Protein AF-0000000070650205 (afdb_homodimer)

Radius of gyration: 25.69 Å; Cα contacts (8 Å, |Δi|>4): 1471; chains: 2; bounding box: 55×78×64 Å

Organism: Helianthus annuus (NCBI:txid4232)

Foldseek 3Di:
DVVQVVQVCVVVVDAQQQAQEEEEEEEPDADVVGPQVVVCVVRVYDPNHHYYYHYNWWQQVLLVRVVVQVVVCVVPDFGKYKYKYWYDCVVAQFDDDDPQQCVCVVFEFTDMHMDIDGPDPVCLVVDFKDWQDKFKFFPLVDPCLQLQWDWDADPVGTIGTGHDPCNLVSLVVQVVVRCVVVVVVFDDPVQVVVQVVQVVCCVVVDDPRDHDQGQCVRRAVAEQEQLQDPSNLVSCCVSNVHDCVRCQLSVQLCVPGGHRRNCSSVLSVLLCQAVQNAAAQGKYWYWYFTHSTMIMIIIIGTRGRHHHDPPRPCNVPSVVPDDPDDD/DVVQVVQVCVVVVDAQQQAQEEEEEEEPDADVVGPQVVVCVVRVYDPNHHYYYHYNWWQQVLLVRVVVQVVVCVVPDFGKYKYKYWYDCVVADFDDDDPQQCVCVVFEFTDMHMDIDGPDPVCLVVDFKDWQDKFKFFPLVDPCLQLQWDWDADPVGTIGTGHDPCNLVSLVVQVVVRCVVVVVVFDDPVQVVVQVVQVVCCVVVDDPRDHDQGQCVRRAVAEQEQLQDPSNLVSCCVSNVHDCVRCFLSVQLCVPGGHRRNCSSVLSVLLCQAVQNAAAQGKYWYWYFTRSTMIMIIIIGTNGRHHHDPPRPCNVPSVVPDDPDDD

Structure (mmCIF, N/CA/C/O backbone):
data_AF-0000000070650205-model_v1
#
loop_
_entity.id
_entity.type
_entity.pdbx_description
1 polymer 'very-long-chain 3-oxoacyl-CoA synthase'
#
loop_
_atom_site.group_PDB
_atom_site.id
_atom_site.type_symbol
_atom_site.label_atom_id
_atom_site.label_alt_id
_atom_site.label_comp_id
_atom_site.label_asym_id
_atom_site.label_entity_id
_atom_site.label_seq_id
_atom_site.pdbx_PDB_ins_code
_atom_site.Cartn_x
_atom_site.Cartn_y
_atom_site.Cartn_z
_atom_site.occupancy
_atom_site.B_iso_or_equiv
_atom_site.auth_seq_id
_atom_site.auth_comp_id
_atom_site.auth_asym_id
_atom_site.auth_atom_id
_atom_site.pdbx_PDB_model_num
ATOM 1 N N . MET A 1 1 ? -14.203 2.08 10.758 1 93.31 1 MET A N 1
ATOM 2 C CA . MET A 1 1 ? -14.031 1.938 9.312 1 93.31 1 MET A CA 1
ATOM 3 C C . MET A 1 1 ? -15.367 1.721 8.625 1 93.31 1 MET A C 1
ATOM 5 O O . MET A 1 1 ? -15.719 2.449 7.691 1 93.31 1 MET A O 1
ATOM 9 N N . PHE A 1 2 ? -16.172 0.813 9.141 1 96.5 2 PHE A N 1
ATOM 10 C CA . PHE A 1 2 ? -17.438 0.489 8.484 1 96.5 2 PHE A CA 1
ATOM 11 C C . PHE A 1 2 ? -18.453 1.616 8.664 1 96.5 2 PHE A C 1
ATOM 13 O O . PHE A 1 2 ? -19.188 1.952 7.73 1 96.5 2 PHE A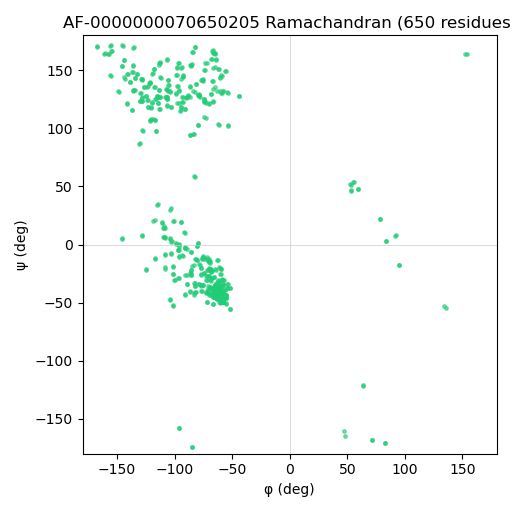 O 1
ATOM 20 N N . GLY A 1 3 ? -18.469 2.178 9.906 1 95 3 GLY A N 1
ATOM 21 C CA . GLY A 1 3 ? -19.344 3.328 10.102 1 95 3 GLY A CA 1
ATOM 22 C C . GLY A 1 3 ? -19.047 4.469 9.148 1 95 3 GLY A C 1
ATOM 23 O O . GLY A 1 3 ? -19.969 5.082 8.602 1 95 3 GLY A O 1
ATOM 24 N N . ALA A 1 4 ? -17.797 4.777 8.961 1 95.94 4 ALA A N 1
ATOM 25 C CA . ALA A 1 4 ? -17.406 5.84 8.047 1 95.94 4 ALA A CA 1
ATOM 26 C C . ALA A 1 4 ? -17.828 5.523 6.617 1 95.94 4 ALA A C 1
ATOM 28 O O . ALA A 1 4 ? -18.281 6.406 5.887 1 95.94 4 ALA A O 1
ATOM 29 N N . LEU A 1 5 ? -17.703 4.297 6.191 1 98.06 5 LEU A N 1
ATOM 30 C CA . LEU A 1 5 ? -18.094 3.879 4.852 1 98.06 5 LEU A CA 1
ATOM 31 C C . LEU A 1 5 ? -19.609 3.951 4.688 1 98.06 5 LEU A C 1
ATOM 33 O O . LEU A 1 5 ? -20.109 4.402 3.652 1 98.06 5 LEU A O 1
ATOM 37 N N . ASP A 1 6 ? -20.328 3.48 5.719 1 97.12 6 ASP A N 1
ATOM 38 C CA . ASP A 1 6 ? -21.781 3.588 5.68 1 97.12 6 ASP A CA 1
ATOM 39 C C . ASP A 1 6 ? -22.219 5.035 5.477 1 97.12 6 ASP A C 1
ATOM 41 O O . ASP A 1 6 ? -23.109 5.309 4.676 1 97.12 6 ASP A O 1
ATOM 45 N N . THR A 1 7 ? -21.578 5.898 6.199 1 95.25 7 THR A N 1
ATOM 46 C CA . THR A 1 7 ? -21.891 7.32 6.07 1 95.25 7 THR A CA 1
ATOM 47 C C . THR A 1 7 ? -21.562 7.812 4.66 1 95.25 7 THR A C 1
ATOM 49 O O . THR A 1 7 ? -22.344 8.57 4.074 1 95.25 7 THR A O 1
ATOM 52 N N . LEU A 1 8 ? -20.469 7.41 4.125 1 96.31 8 LEU A N 1
ATOM 53 C CA . LEU A 1 8 ? -20.078 7.797 2.773 1 96.31 8 LEU A CA 1
ATOM 54 C C . LEU A 1 8 ? -21.125 7.352 1.757 1 96.31 8 LEU A C 1
ATOM 56 O O . LEU A 1 8 ? -21.547 8.141 0.913 1 96.31 8 LEU A O 1
ATOM 60 N N . PHE A 1 9 ? -21.516 6.102 1.826 1 97.06 9 PHE A N 1
ATOM 61 C CA . PHE A 1 9 ? -22.484 5.562 0.876 1 97.06 9 PHE A CA 1
ATOM 62 C C . PHE A 1 9 ? -23.828 6.27 1.007 1 97.06 9 PHE A C 1
ATOM 64 O O . PHE A 1 9 ? -24.453 6.621 0.003 1 97.06 9 PHE A O 1
ATOM 71 N N . SER A 1 10 ? -24.203 6.52 2.221 1 94.75 10 SER A N 1
ATOM 72 C CA . SER A 1 10 ? -25.5 7.152 2.457 1 94.75 10 SER A CA 1
ATOM 73 C C . SER A 1 10 ? -25.5 8.602 1.983 1 94.75 10 SER A C 1
ATOM 75 O O . SER A 1 10 ? -26.5 9.086 1.457 1 94.75 10 SER A O 1
ATOM 77 N N . THR A 1 11 ? -24.422 9.281 2.135 1 92.44 11 THR A N 1
ATOM 78 C CA . THR A 1 11 ? -24.359 10.703 1.832 1 92.44 11 THR A CA 1
ATOM 79 C C . THR A 1 11 ? -24.141 10.93 0.339 1 92.44 11 THR A C 1
ATOM 81 O O . THR A 1 11 ? -24.609 11.922 -0.222 1 92.44 11 THR A O 1
ATOM 84 N N . THR A 1 12 ? -23.438 10.078 -0.325 1 93.75 12 THR A N 1
ATOM 85 C CA . THR A 1 12 ? -23.062 10.297 -1.721 1 93.75 12 THR A CA 1
ATOM 86 C C . THR A 1 12 ? -24.031 9.57 -2.652 1 93.75 12 THR A C 1
ATOM 88 O O . THR A 1 12 ? -24.141 9.922 -3.83 1 93.75 12 THR A O 1
ATOM 91 N N . GLY A 1 13 ? -24.609 8.461 -2.17 1 94.69 13 GLY A N 1
ATOM 92 C CA . GLY A 1 13 ? -25.516 7.668 -2.982 1 94.69 13 GLY A CA 1
ATOM 93 C C . GLY A 1 13 ? -24.797 6.691 -3.898 1 94.69 13 GLY A C 1
ATOM 94 O O . GLY A 1 13 ? -25.438 5.98 -4.676 1 94.69 13 GLY A O 1
ATOM 95 N N . ILE A 1 14 ? -23.531 6.633 -3.816 1 96.06 14 ILE A N 1
ATOM 96 C CA . ILE A 1 14 ? -22.828 5.676 -4.664 1 96.06 14 ILE A CA 1
ATOM 97 C C . ILE A 1 14 ? -23.031 4.262 -4.129 1 96.06 14 ILE A C 1
ATOM 99 O O . ILE A 1 14 ? -23.203 4.066 -2.924 1 96.06 14 ILE A O 1
ATOM 103 N N . LYS A 1 15 ? -23 3.307 -5.055 1 97.62 15 LYS A N 1
ATOM 104 C CA . LYS A 1 15 ? -23.094 1.901 -4.668 1 97.62 15 LYS A CA 1
ATOM 105 C C . LYS A 1 15 ? -21.703 1.294 -4.477 1 97.62 15 LYS A C 1
ATOM 107 O O . LYS A 1 15 ? -20.766 1.632 -5.203 1 97.62 15 LYS A O 1
ATOM 112 N N . PRO A 1 16 ? -21.625 0.398 -3.521 1 97.94 16 PRO A N 1
ATOM 113 C CA . PRO A 1 16 ? -20.328 -0.244 -3.295 1 97.94 16 PRO A CA 1
ATOM 114 C C . PRO A 1 16 ? -19.719 -0.834 -4.57 1 97.94 16 PRO A C 1
ATOM 116 O O . PRO A 1 16 ? -18.516 -0.743 -4.789 1 97.94 16 PRO A O 1
ATOM 119 N N . LYS A 1 17 ? -20.469 -1.382 -5.418 1 96.75 17 LYS A N 1
ATOM 120 C CA . LYS A 1 17 ? -19.984 -2.051 -6.625 1 96.75 17 LYS A CA 1
ATOM 121 C C . LYS A 1 17 ? -19.438 -1.046 -7.629 1 96.75 17 LYS A C 1
ATOM 123 O O . LYS A 1 17 ? -18.75 -1.426 -8.586 1 96.75 17 LYS A O 1
ATOM 128 N N . ASP A 1 18 ? -19.703 0.264 -7.406 1 96.75 18 ASP A N 1
ATOM 129 C CA . ASP A 1 18 ? -19.203 1.305 -8.305 1 96.75 18 ASP A CA 1
ATOM 130 C C . ASP A 1 18 ? -17.75 1.644 -8.016 1 96.75 18 ASP A C 1
ATOM 132 O O . ASP A 1 18 ? -17.078 2.295 -8.82 1 96.75 18 ASP A O 1
ATOM 136 N N . ILE A 1 19 ? -17.281 1.21 -6.934 1 98.31 19 ILE A N 1
ATOM 137 C CA . ILE A 1 19 ? -15.922 1.531 -6.531 1 98.31 19 ILE A CA 1
ATOM 138 C C . ILE A 1 19 ? -14.93 0.719 -7.363 1 98.31 19 ILE A C 1
ATOM 140 O O . ILE A 1 19 ? -15.008 -0.511 -7.406 1 98.31 19 ILE A O 1
ATOM 144 N N . GLY A 1 20 ? -14.023 1.435 -7.988 1 98.38 20 GLY A N 1
ATOM 145 C CA . GLY A 1 20 ? -13 0.766 -8.773 1 98.38 20 GLY A CA 1
ATOM 146 C C . GLY A 1 20 ? -11.672 0.652 -8.039 1 98.38 20 GLY A C 1
ATOM 147 O O . GLY A 1 20 ? -10.883 -0.25 -8.312 1 98.38 20 GLY A O 1
ATOM 148 N N . ILE A 1 21 ? -11.391 1.611 -7.176 1 98.75 21 ILE A N 1
ATOM 149 C CA . ILE A 1 21 ? -10.133 1.656 -6.438 1 98.75 21 ILE A CA 1
ATOM 150 C C . ILE A 1 21 ? -10.422 1.805 -4.945 1 98.75 21 ILE A C 1
ATOM 152 O O . ILE A 1 21 ? -11.211 2.662 -4.539 1 98.75 21 ILE A O 1
ATOM 156 N N . LEU A 1 22 ? -9.867 0.929 -4.141 1 98.88 22 LEU A N 1
ATOM 157 C CA . LEU A 1 22 ? -9.961 0.997 -2.686 1 98.88 22 LEU A CA 1
ATOM 158 C C . LEU A 1 22 ? -8.578 1.03 -2.049 1 98.88 22 LEU A C 1
ATOM 160 O O . LEU A 1 22 ? -7.777 0.11 -2.24 1 98.88 22 LEU A O 1
ATOM 164 N N . VAL A 1 23 ? -8.242 2.102 -1.333 1 98.88 23 VAL A N 1
ATOM 165 C CA . VAL A 1 23 ? -6.973 2.207 -0.618 1 98.88 23 VAL A CA 1
ATOM 166 C C . VAL A 1 23 ? -7.238 2.377 0.877 1 98.88 23 VAL A C 1
ATOM 168 O O . VAL A 1 23 ? -7.922 3.316 1.29 1 98.88 23 VAL A O 1
ATOM 171 N N . VAL A 1 24 ? -6.699 1.486 1.646 1 98.75 24 VAL A N 1
ATOM 172 C CA . VAL A 1 24 ? -6.859 1.529 3.096 1 98.75 24 VAL A CA 1
ATOM 173 C C . VAL A 1 24 ? -5.492 1.697 3.762 1 98.75 24 VAL A C 1
ATOM 175 O O . VAL A 1 24 ? -4.504 1.103 3.324 1 98.75 24 VAL A O 1
ATOM 178 N N . ASN A 1 25 ? -5.438 2.578 4.73 1 98.06 25 ASN A N 1
ATOM 179 C CA . ASN A 1 25 ? -4.199 2.691 5.496 1 98.06 25 ASN A CA 1
ATOM 180 C C . ASN A 1 25 ? -4.453 2.568 6.996 1 98.06 25 ASN A C 1
ATOM 182 O O . ASN A 1 25 ? -5.465 3.057 7.5 1 98.06 25 ASN A O 1
ATOM 186 N N . CYS A 1 26 ? -3.637 1.828 7.605 1 95.88 26 CYS A N 1
ATOM 187 C CA . CYS A 1 26 ? -3.562 1.637 9.047 1 95.88 26 CYS A CA 1
ATOM 188 C C . CYS A 1 26 ? -2.131 1.356 9.492 1 95.88 26 CYS A C 1
ATOM 190 O O . CYS A 1 26 ? -1.45 0.512 8.906 1 95.88 26 CYS A O 1
ATOM 192 N N . SER A 1 27 ? -1.691 2.016 10.477 1 91.88 27 SER A N 1
ATOM 193 C CA . SER A 1 27 ? -0.272 1.91 10.797 1 91.88 27 SER A CA 1
ATOM 194 C C . SER A 1 27 ? 0.002 0.716 11.703 1 91.88 27 SER A C 1
ATOM 196 O O . SER A 1 27 ? 0.964 -0.024 11.492 1 91.88 27 SER A O 1
ATOM 198 N N . LEU A 1 28 ? -0.809 0.463 12.656 1 87.81 28 LEU A N 1
ATOM 199 C CA . LEU A 1 28 ? -0.397 -0.422 13.742 1 87.81 28 LEU A CA 1
ATOM 200 C C . LEU A 1 28 ? -1.123 -1.761 13.656 1 87.81 28 LEU A C 1
ATOM 202 O O . LEU A 1 28 ? -0.69 -2.746 14.258 1 87.81 28 LEU A O 1
ATOM 206 N N . PHE A 1 29 ? -2.213 -1.817 13 1 88.44 29 PHE A N 1
ATOM 207 C CA . PHE A 1 29 ? -3.002 -3.039 12.891 1 88.44 29 PHE A CA 1
ATOM 208 C C . PHE A 1 29 ? -3.121 -3.482 11.438 1 88.44 29 PHE A C 1
ATOM 210 O O . PHE A 1 29 ? -3.885 -2.898 10.664 1 88.44 29 PHE A O 1
ATOM 217 N N . ASN A 1 30 ? -2.463 -4.512 11.07 1 90.62 30 ASN A N 1
ATOM 218 C CA . ASN A 1 30 ? -2.477 -5.051 9.719 1 90.62 30 ASN A CA 1
ATOM 219 C C . ASN A 1 30 ? -2.732 -6.555 9.711 1 90.62 30 ASN A C 1
ATOM 221 O O . ASN A 1 30 ? -1.799 -7.344 9.562 1 90.62 30 ASN A O 1
ATOM 225 N N . PRO A 1 31 ? -3.959 -6.941 9.711 1 92.44 31 PRO A N 1
ATOM 226 C CA . PRO A 1 31 ? -4.328 -8.359 9.805 1 92.44 31 PRO A CA 1
ATOM 227 C C . PRO A 1 31 ? -4.27 -9.07 8.453 1 92.44 31 PRO A C 1
ATOM 229 O O . PRO A 1 31 ? -4.086 -8.43 7.418 1 92.44 31 PRO A O 1
ATOM 232 N N . THR A 1 32 ? -4.395 -10.422 8.516 1 93.31 32 THR A N 1
ATOM 233 C CA . THR A 1 32 ? -4.566 -11.289 7.355 1 93.31 32 THR A CA 1
ATOM 234 C C . THR A 1 32 ? -5.879 -12.062 7.453 1 93.31 32 THR A C 1
ATOM 236 O O . THR A 1 32 ? -6.055 -12.883 8.359 1 93.31 32 THR A O 1
ATOM 239 N N . PRO A 1 33 ? -6.824 -11.906 6.535 1 96.44 33 PRO A N 1
ATOM 240 C CA . PRO A 1 33 ? -6.738 -10.992 5.395 1 96.44 33 PRO A CA 1
ATOM 241 C C . PRO A 1 33 ? -6.715 -9.523 5.82 1 96.44 33 PRO A C 1
ATOM 243 O O . PRO A 1 33 ? -7.086 -9.195 6.953 1 96.44 33 PRO A O 1
ATOM 246 N N . SER A 1 34 ? -6.328 -8.633 4.871 1 97.5 34 SER A N 1
ATOM 247 C CA . SER A 1 34 ? -6.129 -7.211 5.113 1 97.5 34 SER A CA 1
ATOM 248 C C . SER A 1 34 ? -7.445 -6.516 5.438 1 97.5 34 SER A C 1
ATOM 250 O O . SER A 1 34 ? -8.523 -7.082 5.223 1 97.5 34 SER A O 1
ATOM 252 N N . LEU A 1 35 ? -7.32 -5.23 5.957 1 97.81 35 LEU A N 1
ATOM 253 C CA . LEU A 1 35 ? -8.492 -4.391 6.184 1 97.81 35 LEU A CA 1
ATOM 254 C C . LEU A 1 35 ? -9.227 -4.113 4.871 1 97.81 35 LEU A C 1
ATOM 256 O O . LEU A 1 35 ? -10.453 -4.055 4.844 1 97.81 35 LEU A O 1
ATOM 260 N N . SER A 1 36 ? -8.5 -3.953 3.816 1 98.5 36 SER A N 1
ATOM 261 C CA . SER A 1 36 ? -9.148 -3.746 2.525 1 98.5 36 SER A CA 1
ATOM 262 C C . SER A 1 36 ? -9.992 -4.953 2.133 1 98.5 36 SER A C 1
ATOM 264 O O . SER A 1 36 ? -11.094 -4.801 1.596 1 98.5 36 SER A O 1
ATOM 266 N N . SER A 1 37 ? -9.492 -6.156 2.391 1 98.5 37 SER A N 1
ATOM 267 C CA . SER A 1 37 ? -10.273 -7.355 2.105 1 98.5 37 SER A CA 1
ATOM 268 C C . SER A 1 37 ? -11.523 -7.426 2.98 1 98.5 37 SER A C 1
ATOM 270 O O . SER A 1 37 ? -12.562 -7.922 2.545 1 98.5 37 SER A O 1
ATOM 272 N N . MET A 1 38 ? -11.414 -6.957 4.227 1 98.38 38 MET A N 1
ATOM 273 C CA . MET A 1 38 ? -12.578 -6.906 5.109 1 98.38 38 MET A CA 1
ATOM 274 C C . MET A 1 38 ? -13.664 -6.02 4.52 1 98.38 38 MET A C 1
ATOM 276 O O . MET A 1 38 ? -14.852 -6.371 4.566 1 98.38 38 MET A O 1
ATOM 280 N N . ILE A 1 39 ? -13.242 -4.922 4.016 1 98.75 39 ILE A N 1
ATOM 281 C CA . ILE A 1 39 ? -14.188 -3.992 3.404 1 98.75 39 ILE A CA 1
ATOM 282 C C . ILE A 1 39 ? -14.812 -4.633 2.168 1 98.75 39 ILE A C 1
ATOM 284 O O . ILE A 1 39 ? -16.031 -4.551 1.969 1 98.75 39 ILE A O 1
ATOM 288 N N . VAL A 1 40 ? -13.992 -5.273 1.313 1 98.75 40 VAL A N 1
ATOM 289 C CA . VAL A 1 40 ? -14.5 -5.969 0.136 1 98.75 40 VAL A CA 1
ATOM 290 C C . VAL A 1 40 ? -15.547 -6.996 0.555 1 98.75 40 VAL A C 1
ATOM 292 O O . VAL A 1 40 ? -16.594 -7.121 -0.083 1 98.75 40 VAL A O 1
ATOM 295 N N . ASN A 1 41 ? -15.25 -7.688 1.591 1 98.69 41 ASN A N 1
ATOM 296 C CA . ASN A 1 41 ? -16.172 -8.711 2.072 1 98.69 41 ASN A CA 1
ATOM 297 C C . ASN A 1 41 ? -17.469 -8.102 2.598 1 98.69 41 ASN A C 1
ATOM 299 O O . ASN A 1 41 ? -18.562 -8.523 2.207 1 98.69 41 ASN A O 1
ATOM 303 N N . LYS A 1 42 ? -17.344 -7.141 3.457 1 98.69 42 LYS A N 1
ATOM 304 C CA . LYS A 1 42 ? -18.5 -6.539 4.133 1 98.69 42 LYS A CA 1
ATOM 305 C C . LYS A 1 42 ? -19.469 -5.914 3.127 1 98.69 42 LYS A C 1
ATOM 307 O O . LYS A 1 42 ? -20.672 -6.07 3.248 1 98.69 42 LYS A O 1
ATOM 312 N N . TYR A 1 43 ? -18.938 -5.25 2.111 1 98.69 43 TYR A N 1
ATOM 313 C CA . TYR A 1 43 ? -19.797 -4.473 1.214 1 98.69 43 TYR A CA 1
ATOM 314 C C . TYR A 1 43 ? -19.906 -5.148 -0.146 1 98.69 43 TYR A C 1
ATOM 316 O O . TYR A 1 43 ? -20.5 -4.594 -1.075 1 98.69 43 TYR A O 1
ATOM 324 N N . LYS A 1 44 ? -19.344 -6.363 -0.265 1 98.44 44 LYS A N 1
ATOM 325 C CA . LYS A 1 44 ? -19.453 -7.188 -1.465 1 98.44 44 LYS A CA 1
ATOM 326 C C . LYS A 1 44 ? -19.016 -6.414 -2.703 1 98.44 44 LYS A C 1
ATOM 328 O O . LYS A 1 44 ? -19.734 -6.367 -3.703 1 98.44 44 LYS A O 1
ATOM 333 N N . LEU A 1 45 ? -17.844 -5.836 -2.576 1 98.44 45 LEU A N 1
ATOM 334 C CA . LEU A 1 45 ? -17.297 -5.078 -3.695 1 98.44 45 LEU A CA 1
ATOM 335 C C . LEU A 1 45 ? -17.016 -5.988 -4.887 1 98.44 45 LEU A C 1
ATOM 337 O O . LEU A 1 45 ? -17.031 -7.215 -4.75 1 98.44 45 LEU A O 1
ATOM 341 N N . ARG A 1 46 ? -16.828 -5.402 -6.035 1 96.81 46 ARG A N 1
ATOM 342 C CA . ARG A 1 46 ? -16.656 -6.137 -7.285 1 96.81 46 ARG A CA 1
ATOM 343 C C . ARG A 1 46 ? -15.336 -6.914 -7.285 1 96.81 46 ARG A C 1
ATOM 345 O O . ARG A 1 46 ? -14.375 -6.52 -6.617 1 96.81 46 ARG A O 1
ATOM 352 N N . GLY A 1 47 ? -15.266 -7.898 -8.133 1 96.56 47 GLY A N 1
ATOM 353 C CA . GLY A 1 47 ? -14.148 -8.828 -8.148 1 96.56 47 GLY A CA 1
ATOM 354 C C . GLY A 1 47 ? -12.906 -8.25 -8.805 1 96.56 47 GLY A C 1
ATOM 355 O O . GLY A 1 47 ? -11.797 -8.75 -8.586 1 96.56 47 GLY A O 1
ATOM 356 N N . ASN A 1 48 ? -13.062 -7.254 -9.594 1 95.94 48 ASN A N 1
ATOM 357 C CA . ASN A 1 48 ? -11.906 -6.66 -10.266 1 95.94 48 ASN A CA 1
ATOM 358 C C . ASN A 1 48 ? -11.469 -5.375 -9.578 1 95.94 48 ASN A C 1
ATOM 360 O O . ASN A 1 48 ? -10.812 -4.527 -10.195 1 95.94 48 ASN A O 1
ATOM 364 N N . ILE A 1 49 ? -11.859 -5.18 -8.297 1 97.44 49 ILE A N 1
ATOM 365 C CA . ILE A 1 49 ? -11.469 -4.023 -7.5 1 97.44 49 ILE A CA 1
ATOM 366 C C . ILE A 1 49 ? -9.945 -3.947 -7.41 1 97.44 49 ILE A C 1
ATOM 368 O O . ILE A 1 49 ? -9.273 -4.969 -7.254 1 97.44 49 ILE A O 1
ATOM 372 N N . LYS A 1 50 ? -9.383 -2.795 -7.648 1 98.12 50 LYS A N 1
ATOM 373 C CA . LYS A 1 50 ? -7.98 -2.547 -7.32 1 98.12 50 LYS A CA 1
ATOM 374 C C . LYS A 1 50 ? -7.828 -2.078 -5.875 1 98.12 50 LYS A C 1
ATOM 376 O O . LYS A 1 50 ? -7.898 -0.88 -5.594 1 98.12 50 LYS A O 1
ATOM 381 N N . SER A 1 51 ? -7.578 -3.008 -5.012 1 98.38 51 SER A N 1
ATOM 382 C CA . SER A 1 51 ? -7.492 -2.691 -3.59 1 98.38 51 SER A CA 1
ATOM 383 C C . SER A 1 51 ? -6.047 -2.709 -3.107 1 98.38 51 SER A C 1
ATOM 385 O O . SER A 1 51 ? -5.246 -3.535 -3.555 1 98.38 51 SER A O 1
ATOM 387 N N . PHE A 1 52 ? -5.668 -1.805 -2.232 1 98.75 52 PHE A N 1
ATOM 388 C CA . PHE A 1 52 ? -4.355 -1.681 -1.612 1 98.75 52 PHE A CA 1
ATOM 389 C C . PHE A 1 52 ? -4.484 -1.431 -0.114 1 98.75 52 PHE A C 1
ATOM 391 O O . PHE A 1 52 ? -5.32 -0.634 0.316 1 98.75 52 PHE A O 1
ATOM 398 N N . ASN A 1 53 ? -3.744 -2.145 0.645 1 98.62 53 ASN A N 1
ATOM 399 C CA . ASN A 1 53 ? -3.686 -1.98 2.094 1 98.62 53 ASN A CA 1
ATOM 400 C C . ASN A 1 53 ? -2.295 -1.552 2.555 1 98.62 53 ASN A C 1
ATOM 402 O O . ASN A 1 53 ? -1.373 -2.367 2.598 1 98.62 53 ASN A O 1
ATOM 406 N N . LEU A 1 54 ? -2.195 -0.277 2.947 1 98.31 54 LEU A N 1
ATOM 407 C CA . LEU A 1 54 ? -0.913 0.259 3.389 1 98.31 54 LEU A CA 1
ATOM 408 C C . LEU A 1 54 ? -0.728 0.059 4.891 1 98.31 54 LEU A C 1
ATOM 410 O O . LEU A 1 54 ? -1.574 0.476 5.684 1 98.31 54 LEU A O 1
ATOM 414 N N . GLY A 1 55 ? 0.416 -0.549 5.262 1 96.69 55 GLY A N 1
ATOM 415 C CA . GLY A 1 55 ? 0.718 -0.808 6.66 1 96.69 55 GLY A CA 1
ATOM 416 C C . GLY A 1 55 ? 2.021 -0.178 7.117 1 96.69 55 GLY A C 1
ATOM 417 O O . GLY A 1 55 ? 3 -0.157 6.367 1 96.69 55 GLY A O 1
ATOM 418 N N . GLY A 1 56 ? 2.01 0.386 8.336 1 95.31 56 GLY A N 1
ATOM 419 C CA . GLY A 1 56 ? 3.229 0.838 8.992 1 95.31 56 GLY A CA 1
ATOM 420 C C . GLY A 1 56 ? 3.727 2.172 8.469 1 95.31 56 GLY A C 1
ATOM 421 O O . GLY A 1 56 ? 4.898 2.516 8.641 1 95.31 56 GLY A O 1
ATOM 422 N N . MET A 1 57 ? 2.863 2.949 7.867 1 96.25 57 MET A N 1
ATOM 423 C CA . MET A 1 57 ? 3.369 4.129 7.168 1 96.25 57 MET A CA 1
ATOM 424 C C . MET A 1 57 ? 3.107 5.395 7.977 1 96.25 57 MET A C 1
ATOM 426 O O . MET A 1 57 ? 3.316 6.504 7.484 1 96.25 57 MET A O 1
ATOM 430 N N . GLY A 1 58 ? 2.588 5.258 9.18 1 94.38 58 GLY A N 1
ATOM 431 C CA . GLY A 1 58 ? 2.471 6.375 10.102 1 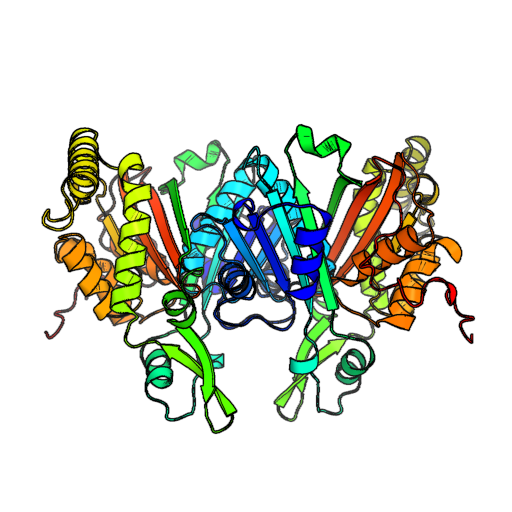94.38 58 GLY A CA 1
ATOM 432 C C . GLY A 1 58 ? 1.245 7.23 9.844 1 94.38 58 GLY A C 1
ATOM 433 O O . GLY A 1 58 ? 0.411 6.898 9 1 94.38 58 GLY A O 1
ATOM 434 N N . CYS A 1 59 ? 1.203 8.375 10.547 1 95.62 59 CYS A N 1
ATOM 435 C CA . CYS A 1 59 ? 0.01 9.211 10.555 1 95.62 59 CYS A CA 1
ATOM 436 C C . CYS A 1 59 ? -0.14 9.961 9.234 1 95.62 59 CYS A C 1
ATOM 438 O O . CYS A 1 59 ? -1.246 10.352 8.859 1 95.62 59 CYS A O 1
ATOM 440 N N . SER A 1 60 ? 0.912 10.164 8.57 1 97 60 SER A N 1
ATOM 441 C CA . SER A 1 60 ? 0.823 10.891 7.309 1 97 60 SER A CA 1
ATOM 442 C C . SER A 1 60 ? 0.341 9.984 6.184 1 97 60 SER A C 1
ATOM 444 O O . SER A 1 60 ? 0.238 10.414 5.031 1 97 60 SER A O 1
ATOM 446 N N . ALA A 1 61 ? 0.057 8.75 6.496 1 97.69 61 ALA A N 1
ATOM 447 C CA . ALA A 1 61 ? -0.425 7.789 5.508 1 97.69 61 ALA A CA 1
ATOM 448 C C . ALA A 1 61 ? -1.739 8.25 4.887 1 97.69 61 ALA A C 1
ATOM 450 O O . ALA A 1 61 ? -2.062 7.887 3.754 1 97.69 61 ALA A O 1
ATOM 451 N N . GLY A 1 62 ? -2.475 9.047 5.602 1 97.94 62 GLY A N 1
ATOM 452 C CA . GLY A 1 62 ? -3.688 9.609 5.031 1 97.94 62 GLY A CA 1
ATOM 453 C C . GLY A 1 62 ? -3.445 10.359 3.732 1 97.94 62 GLY A C 1
ATOM 454 O O . GLY A 1 62 ? -4.141 10.133 2.74 1 97.94 62 GLY A O 1
ATOM 455 N N . VAL A 1 63 ? -2.428 11.195 3.723 1 98.75 63 VAL A N 1
ATOM 456 C CA . VAL A 1 63 ? -2.094 11.977 2.535 1 98.75 63 VAL A CA 1
ATOM 457 C C . VAL A 1 63 ? -1.415 11.078 1.501 1 98.75 63 VAL A C 1
ATOM 459 O O . VAL A 1 63 ? -1.618 11.242 0.296 1 98.75 63 VAL A O 1
ATOM 462 N N . ILE A 1 64 ? -0.627 10.125 1.954 1 98.62 64 ILE A N 1
ATOM 463 C CA . ILE A 1 64 ? 0.042 9.188 1.055 1 98.62 64 ILE A CA 1
ATOM 464 C C . ILE A 1 64 ? -0.996 8.43 0.238 1 98.62 64 ILE A C 1
ATOM 466 O O . ILE A 1 64 ? -0.848 8.273 -0.976 1 98.62 64 ILE A O 1
ATOM 470 N N . THR A 1 65 ? -2.035 7.984 0.873 1 98.75 65 THR A N 1
ATOM 471 C CA . THR A 1 65 ? -3.059 7.195 0.196 1 98.75 65 THR A CA 1
ATOM 472 C C . THR A 1 65 ? -3.887 8.07 -0.74 1 98.75 65 THR A C 1
ATOM 474 O O . THR A 1 65 ? -4.34 7.613 -1.789 1 98.75 65 THR A O 1
ATOM 477 N N . ILE A 1 66 ? -4.043 9.328 -0.388 1 98.81 66 ILE A N 1
ATOM 478 C CA . ILE A 1 66 ? -4.691 10.273 -1.295 1 98.81 66 ILE A CA 1
ATOM 479 C C . ILE A 1 66 ? -3.852 10.43 -2.561 1 98.81 66 ILE A C 1
ATOM 481 O O . ILE A 1 66 ? -4.383 10.414 -3.672 1 98.81 66 ILE A O 1
ATOM 485 N N . ASP A 1 67 ? -2.582 10.594 -2.383 1 98.69 67 ASP A N 1
ATOM 486 C CA . ASP A 1 67 ? -1.673 10.711 -3.518 1 98.69 67 ASP A CA 1
ATOM 487 C C . ASP A 1 67 ? -1.747 9.477 -4.41 1 98.69 67 ASP A C 1
ATOM 489 O O . ASP A 1 67 ? -1.789 9.586 -5.637 1 98.69 67 ASP A O 1
ATOM 493 N N . LEU A 1 68 ? -1.744 8.32 -3.779 1 98.75 68 LEU A N 1
ATOM 494 C CA . LEU A 1 68 ? -1.833 7.066 -4.52 1 98.75 68 LEU A CA 1
ATOM 495 C C . LEU A 1 68 ? -3.137 6.992 -5.309 1 98.75 68 LEU A C 1
ATOM 497 O O . LEU A 1 68 ? -3.131 6.664 -6.496 1 98.75 68 LEU A O 1
ATOM 501 N N . ALA A 1 69 ? -4.223 7.254 -4.652 1 98.69 69 ALA A N 1
ATOM 502 C CA . ALA A 1 69 ? -5.523 7.23 -5.316 1 98.69 69 ALA A CA 1
ATOM 503 C C . ALA A 1 69 ? -5.555 8.203 -6.492 1 98.69 69 ALA A C 1
ATOM 505 O O . ALA A 1 69 ? -6.078 7.875 -7.562 1 98.69 69 ALA A O 1
ATOM 506 N N . LYS A 1 70 ? -5.012 9.375 -6.281 1 98.25 70 LYS A N 1
ATOM 507 C CA . LYS A 1 70 ? -4.914 10.367 -7.348 1 98.25 70 LYS A CA 1
ATOM 508 C C . LYS A 1 70 ? -4.188 9.805 -8.562 1 98.25 70 LYS A C 1
ATOM 510 O O . LYS A 1 70 ? -4.672 9.922 -9.688 1 98.25 70 LYS A O 1
ATOM 515 N N . ASP A 1 71 ? -3.031 9.219 -8.344 1 97.81 71 ASP A N 1
ATOM 516 C CA . ASP A 1 71 ? -2.242 8.664 -9.438 1 97.81 71 ASP A CA 1
ATOM 517 C C . ASP A 1 71 ? -2.994 7.527 -10.133 1 97.81 71 ASP A C 1
ATOM 519 O O . ASP A 1 71 ? -2.994 7.434 -11.359 1 97.81 71 ASP A O 1
ATOM 523 N N . MET A 1 72 ? -3.668 6.672 -9.375 1 98.12 72 MET A N 1
ATOM 524 C CA . MET A 1 72 ? -4.414 5.559 -9.953 1 98.12 72 MET A CA 1
ATOM 525 C C . MET A 1 72 ? -5.566 6.062 -10.82 1 98.12 72 MET A C 1
ATOM 527 O O . MET A 1 72 ? -5.867 5.484 -11.859 1 98.12 72 MET A O 1
ATOM 531 N N . LEU A 1 73 ? -6.164 7.09 -10.367 1 98.06 73 LEU A N 1
ATOM 532 C CA . LEU A 1 73 ? -7.289 7.652 -11.102 1 98.06 73 LEU A CA 1
ATOM 533 C C . LEU A 1 73 ? -6.824 8.266 -12.422 1 98.06 73 LEU A C 1
ATOM 535 O O . LEU A 1 73 ? -7.625 8.445 -13.336 1 98.06 73 LEU A O 1
ATOM 539 N N . GLN A 1 74 ? -5.551 8.641 -12.516 1 97.12 74 GLN A N 1
ATOM 540 C CA . GLN A 1 74 ? -5.02 9.141 -13.781 1 97.12 74 GLN A CA 1
ATOM 541 C C . GLN A 1 74 ? -4.867 8.016 -14.805 1 97.12 74 GLN A C 1
ATOM 543 O O . GLN A 1 74 ? -4.879 8.266 -16.016 1 97.12 74 GLN A O 1
ATOM 548 N N . VAL A 1 75 ? -4.684 6.805 -14.312 1 96.75 75 VAL A N 1
ATOM 549 C CA . VAL A 1 75 ? -4.496 5.641 -15.172 1 96.75 75 VAL A CA 1
ATOM 550 C C . VAL A 1 75 ? -5.848 4.996 -15.477 1 96.75 75 VAL A C 1
ATOM 552 O O . VAL A 1 75 ? -6.129 4.633 -16.609 1 96.75 75 VAL A O 1
ATOM 555 N N . GLN A 1 76 ? -6.629 4.895 -14.453 1 95.12 76 GLN A N 1
ATOM 556 C CA . GLN A 1 76 ? -7.973 4.336 -14.586 1 95.12 76 GLN A CA 1
ATOM 557 C C . GLN A 1 76 ? -9.008 5.438 -14.789 1 95.12 76 GLN A C 1
ATOM 559 O O . GLN A 1 76 ? -9.32 6.184 -13.859 1 95.12 76 GLN A O 1
ATOM 564 N N . ARG A 1 77 ? -9.641 5.41 -15.859 1 92.12 77 ARG A N 1
ATOM 565 C CA . ARG A 1 77 ? -10.547 6.496 -16.188 1 92.12 77 ARG A CA 1
ATOM 566 C C . ARG A 1 77 ? -11.977 6.168 -15.75 1 92.12 77 ARG A C 1
ATOM 568 O O . ARG A 1 77 ? -12.336 4.996 -15.625 1 92.12 77 ARG A O 1
ATOM 575 N N . ASN A 1 78 ? -12.734 7.176 -15.469 1 95.44 78 ASN A N 1
ATOM 576 C CA . ASN A 1 78 ? -14.172 7.117 -15.234 1 95.44 78 ASN A CA 1
ATOM 577 C C . ASN A 1 78 ? -14.516 6.117 -14.133 1 95.44 78 ASN A C 1
ATOM 579 O O . ASN A 1 78 ? -15.336 5.223 -14.344 1 95.44 78 ASN A O 1
ATOM 583 N N . THR A 1 79 ? -13.875 6.312 -12.992 1 97.12 79 THR A N 1
ATOM 584 C CA . THR A 1 79 ? -14.117 5.41 -11.875 1 97.12 79 THR A CA 1
ATOM 585 C C . THR A 1 79 ? -14.047 6.16 -10.547 1 97.12 79 THR A C 1
ATOM 587 O O . THR A 1 79 ? -13.836 7.375 -10.531 1 97.12 79 THR A O 1
ATOM 590 N N . TYR A 1 80 ? -14.43 5.484 -9.445 1 98.62 80 TYR A N 1
ATOM 591 C CA . TYR A 1 80 ? -14.367 6.02 -8.094 1 98.62 80 TYR A CA 1
ATOM 592 C C . TYR A 1 80 ? -13.219 5.387 -7.312 1 98.62 80 TYR A C 1
ATOM 594 O O . TYR A 1 80 ? -12.961 4.188 -7.438 1 98.62 80 TYR A O 1
ATOM 602 N N . ALA A 1 81 ? -12.539 6.211 -6.602 1 98.81 81 ALA A N 1
ATOM 603 C CA . ALA A 1 81 ? -11.578 5.742 -5.605 1 98.81 81 ALA A CA 1
ATOM 604 C C . ALA A 1 81 ? -12.039 6.098 -4.191 1 98.81 81 ALA A C 1
ATOM 606 O O . ALA A 1 81 ? -12.484 7.223 -3.941 1 98.81 81 ALA A O 1
ATOM 607 N N . VAL A 1 82 ? -11.984 5.16 -3.312 1 98.88 82 VAL A N 1
ATOM 608 C CA . VAL A 1 82 ? -12.281 5.395 -1.903 1 98.88 82 VAL A CA 1
ATOM 609 C C . VAL A 1 82 ? -11.023 5.184 -1.066 1 98.88 82 VAL A C 1
ATOM 611 O O . VAL A 1 82 ? -10.367 4.145 -1.175 1 98.88 82 VAL A O 1
ATOM 614 N N . VAL A 1 83 ? -10.711 6.172 -0.278 1 98.88 83 VAL A N 1
ATOM 615 C CA . VAL A 1 83 ? -9.609 6.094 0.673 1 98.88 83 VAL A CA 1
ATOM 616 C C . VAL A 1 83 ? -10.156 5.961 2.092 1 98.88 83 VAL A C 1
ATOM 618 O O . VAL A 1 83 ? -11.008 6.75 2.512 1 98.88 83 VAL A O 1
ATOM 621 N N . VAL A 1 84 ? -9.719 4.934 2.773 1 98.75 84 VAL A N 1
ATOM 622 C CA . VAL A 1 84 ? -10.078 4.742 4.176 1 98.75 84 VAL A CA 1
ATOM 623 C C . VAL A 1 84 ? -8.836 4.895 5.047 1 98.75 84 VAL A C 1
ATOM 625 O O . VAL A 1 84 ? -7.855 4.16 4.883 1 98.75 84 VAL A O 1
ATOM 628 N N . SER A 1 85 ? -8.844 5.895 5.91 1 98.19 85 SER A N 1
ATOM 629 C CA . SER A 1 85 ? -7.789 6.105 6.895 1 98.19 85 SER A CA 1
ATOM 630 C C . SER A 1 85 ? -8.258 5.734 8.297 1 98.19 85 SER A C 1
ATOM 632 O O . SER A 1 85 ? -9.227 6.305 8.805 1 98.19 85 SER A O 1
ATOM 634 N N . THR A 1 86 ? -7.562 4.758 8.891 1 96.44 86 THR A N 1
ATOM 635 C CA . THR A 1 86 ? -7.988 4.312 10.211 1 96.44 86 THR A CA 1
ATOM 636 C C . THR A 1 86 ? -6.785 3.947 11.07 1 96.44 86 THR A C 1
ATOM 638 O O . THR A 1 86 ? -5.66 3.863 10.57 1 96.44 86 THR A O 1
ATOM 641 N N . GLU A 1 87 ? -7.023 3.955 12.375 1 91.62 87 GLU A N 1
ATOM 642 C CA . GLU A 1 87 ? -6.043 3.49 13.352 1 91.62 87 GLU A CA 1
ATOM 643 C C . GLU A 1 87 ? -6.719 2.775 14.516 1 91.62 87 GLU A C 1
ATOM 645 O O . GLU A 1 87 ? -7.855 3.092 14.875 1 91.62 87 GLU A O 1
ATOM 650 N N . ASN A 1 88 ? -5.992 1.726 14.984 1 83.94 88 ASN A N 1
ATOM 651 C CA . ASN A 1 88 ? -6.461 0.973 16.141 1 83.94 88 ASN A CA 1
ATOM 652 C C . ASN A 1 88 ? -5.375 0.85 17.203 1 83.94 88 ASN A C 1
ATOM 654 O O . ASN A 1 88 ? -4.637 -0.138 17.234 1 83.94 88 ASN A O 1
ATOM 658 N N . ILE A 1 89 ? -5.418 1.669 18.203 1 76.25 89 ILE A N 1
ATOM 659 C CA . ILE A 1 89 ? -4.387 1.699 19.219 1 76.25 89 ILE A CA 1
ATOM 660 C C . ILE A 1 89 ? -4.691 0.653 20.297 1 76.25 89 ILE A C 1
ATOM 662 O O . ILE A 1 89 ? -3.785 0.174 20.984 1 76.25 89 ILE A O 1
ATOM 666 N N . THR A 1 90 ? -5.875 0.33 20.453 1 73.38 90 THR A N 1
ATOM 667 C CA . THR A 1 90 ? -6.246 -0.599 21.516 1 73.38 90 THR A CA 1
ATOM 668 C C . THR A 1 90 ? -5.434 -1.889 21.406 1 73.38 90 THR A C 1
ATOM 670 O O . THR A 1 90 ? -4.949 -2.406 22.406 1 73.38 90 THR A O 1
ATOM 673 N N . GLN A 1 91 ? -5.133 -2.281 20.266 1 73.75 91 GLN A N 1
ATOM 674 C CA . GLN A 1 91 ? -4.414 -3.533 20.047 1 73.75 91 GLN A CA 1
ATOM 675 C C . GLN A 1 91 ? -2.916 -3.35 20.266 1 73.75 91 GLN A C 1
ATOM 677 O O . GLN A 1 91 ? -2.18 -4.328 20.406 1 73.75 91 GLN A O 1
ATOM 682 N N . ASN A 1 92 ? -2.553 -2.07 20.344 1 78.5 92 ASN A N 1
ATOM 683 C CA . ASN A 1 92 ? -1.126 -1.792 20.453 1 78.5 92 ASN A CA 1
ATOM 684 C C . ASN A 1 92 ? -0.797 -1.072 21.766 1 78.5 92 ASN A C 1
ATOM 686 O O . ASN A 1 92 ? 0.242 -0.419 21.875 1 78.5 92 ASN A O 1
ATOM 690 N N . TRP A 1 93 ? -1.648 -1.175 22.688 1 87.31 93 TRP A N 1
ATOM 691 C CA . TRP A 1 93 ? -1.438 -0.557 23.984 1 87.31 93 TRP A CA 1
ATOM 692 C C . TRP A 1 93 ? -0.163 -1.081 24.641 1 87.31 93 TRP A C 1
ATOM 694 O O . TRP A 1 93 ? 0.076 -2.291 24.672 1 87.31 93 TRP A O 1
ATOM 704 N N . TYR A 1 94 ? 0.601 -0.158 25.078 1 91.94 94 TYR A N 1
ATOM 705 C CA . TYR A 1 94 ? 1.844 -0.526 25.75 1 91.94 94 TYR A CA 1
ATOM 706 C C . TYR A 1 94 ? 1.62 -0.726 27.234 1 91.94 94 TYR A C 1
ATOM 708 O O . TYR A 1 94 ? 1.166 0.187 27.938 1 91.94 94 TYR A O 1
ATOM 716 N N . PHE A 1 95 ? 2.072 -1.854 27.734 1 92.56 95 PHE A N 1
ATOM 717 C CA . PHE A 1 95 ? 1.782 -2.209 29.109 1 92.56 95 PHE A CA 1
ATOM 718 C C . PHE A 1 95 ? 3.043 -2.141 29.969 1 92.56 95 PHE A C 1
ATOM 720 O O . PHE A 1 95 ? 3.076 -2.672 31.078 1 92.56 95 PHE A O 1
ATOM 727 N N . GLY A 1 96 ? 4.039 -1.532 29.453 1 94.12 96 GLY A N 1
ATOM 728 C CA . GLY A 1 96 ? 5.277 -1.41 30.203 1 94.12 96 GLY A CA 1
ATOM 729 C C . GLY A 1 96 ? 5.398 -0.091 30.953 1 94.12 96 GLY A C 1
ATOM 730 O O . GLY A 1 96 ? 4.395 0.487 31.359 1 94.12 96 GLY A O 1
ATOM 731 N N . ASN A 1 97 ? 6.688 0.241 31.25 1 94 97 ASN A N 1
ATOM 732 C CA . ASN A 1 97 ? 6.902 1.416 32.094 1 94 97 ASN A CA 1
ATOM 733 C C . ASN A 1 97 ? 7.902 2.381 31.453 1 94 97 ASN A C 1
ATOM 735 O O . ASN A 1 97 ? 8.328 3.348 32.094 1 94 97 ASN A O 1
ATOM 739 N N . LYS A 1 98 ? 8.227 2.064 30.281 1 93.62 98 LYS A N 1
ATOM 740 C CA . LYS A 1 98 ? 9.125 2.992 29.609 1 93.62 98 LYS A CA 1
ATOM 741 C C . LYS A 1 98 ? 8.398 4.266 29.203 1 93.62 98 LYS A C 1
ATOM 743 O O . LYS A 1 98 ? 7.445 4.215 28.422 1 93.62 98 LYS A O 1
ATOM 748 N N . LYS A 1 99 ? 8.891 5.379 29.656 1 92.56 99 LYS A N 1
ATOM 749 C CA . LYS A 1 99 ? 8.203 6.656 29.5 1 92.56 99 LYS A CA 1
ATOM 750 C C . LYS A 1 99 ? 7.957 6.969 28.031 1 92.56 99 LYS A C 1
ATOM 752 O O . LYS A 1 99 ? 6.855 7.371 27.641 1 92.56 99 LYS A O 1
ATOM 757 N N . SER A 1 100 ? 8.938 6.848 27.188 1 92.5 100 SER A N 1
ATOM 758 C CA . SER A 1 100 ? 8.828 7.176 25.781 1 92.5 100 SER A CA 1
ATOM 759 C C . SER A 1 100 ? 7.75 6.344 25.094 1 92.5 100 SER A C 1
ATOM 761 O O . SER A 1 100 ? 7.199 6.75 24.078 1 92.5 100 SER A O 1
ATOM 763 N N . MET A 1 101 ? 7.375 5.199 25.656 1 94.25 101 MET A N 1
ATOM 764 C CA . MET A 1 101 ? 6.387 4.305 25.062 1 94.25 101 MET A CA 1
ATOM 765 C C . MET A 1 101 ? 5.039 4.438 25.766 1 94.25 101 MET A C 1
ATOM 767 O O . MET A 1 101 ? 4.039 3.883 25.312 1 94.25 101 MET A O 1
ATOM 771 N N . LEU A 1 102 ? 5.012 5.176 26.859 1 93.62 102 LEU A N 1
ATOM 772 C CA . LEU A 1 102 ? 3.762 5.449 27.562 1 93.62 102 LEU A CA 1
ATOM 773 C C . LEU A 1 102 ? 3.051 6.656 26.969 1 93.62 102 LEU A C 1
ATOM 775 O O . LEU A 1 102 ? 1.825 6.77 27.047 1 93.62 102 LEU A O 1
ATOM 779 N N . ILE A 1 103 ? 3.766 7.48 26.312 1 90.81 103 ILE A N 1
ATOM 780 C CA . ILE A 1 103 ? 3.223 8.711 25.75 1 90.81 103 ILE A CA 1
ATOM 781 C C . ILE A 1 103 ? 2.156 8.375 24.703 1 90.81 103 ILE A C 1
ATOM 783 O O . ILE A 1 103 ? 1.052 8.922 24.734 1 90.81 103 ILE A O 1
ATOM 787 N N . PRO A 1 104 ? 2.43 7.422 23.766 1 90.19 104 PRO A N 1
ATOM 788 C CA . PRO A 1 104 ? 1.388 7.055 22.797 1 90.19 104 PRO A CA 1
ATOM 789 C C . PRO A 1 104 ? 0.11 6.562 23.484 1 90.19 104 PRO A C 1
ATOM 791 O O . PRO A 1 104 ? -0.992 6.812 22.984 1 90.19 104 PRO A O 1
ATOM 794 N N . ASN A 1 105 ? 0.216 5.891 24.609 1 91.31 105 ASN A N 1
ATOM 795 C CA . ASN A 1 105 ? -0.961 5.438 25.328 1 91.31 105 ASN A CA 1
ATOM 796 C C . ASN A 1 105 ? -1.861 6.602 25.734 1 91.31 105 ASN A C 1
ATOM 798 O O . ASN A 1 105 ? -3.084 6.457 25.781 1 91.31 105 ASN A O 1
ATOM 802 N N . CYS A 1 106 ? -1.27 7.684 25.953 1 89.75 106 CYS A N 1
ATOM 803 C CA . CYS A 1 106 ? -2.004 8.852 26.422 1 89.75 106 CYS A CA 1
ATOM 804 C C . CYS A 1 106 ? -2.525 9.68 25.266 1 89.75 106 CYS A C 1
ATOM 806 O O . CYS A 1 106 ? -3.547 10.359 25.391 1 89.75 106 CYS A O 1
ATOM 808 N N . LEU A 1 107 ? -1.882 9.594 24.203 1 91.81 107 LEU A N 1
ATOM 809 C CA . LEU A 1 107 ? -2.102 10.531 23.109 1 91.81 107 LEU A CA 1
ATOM 810 C C . LEU A 1 107 ? -2.916 9.883 22 1 91.81 107 LEU A C 1
ATOM 812 O O . LEU A 1 107 ? -3.861 10.492 21.484 1 91.81 107 LEU A O 1
ATOM 816 N N . PHE A 1 108 ? -2.578 8.688 21.562 1 92.38 108 PHE A N 1
ATOM 817 C CA . PHE A 1 108 ? -3.166 8.039 20.406 1 92.38 108 PHE A CA 1
ATOM 818 C C . PHE A 1 108 ? -4.559 7.512 20.734 1 92.38 108 PHE A C 1
ATOM 820 O O . PHE A 1 108 ? -4.812 7.047 21.844 1 92.38 108 PHE A O 1
ATOM 827 N N . ARG A 1 109 ? -5.414 7.633 19.781 1 93.56 109 ARG A N 1
ATOM 828 C CA . ARG A 1 109 ? -6.789 7.156 19.891 1 93.56 109 ARG A CA 1
ATOM 829 C C . ARG A 1 109 ? -7.223 6.418 18.641 1 93.56 109 ARG A C 1
ATOM 831 O O . ARG A 1 109 ? -6.5 6.41 17.641 1 93.56 109 ARG A O 1
ATOM 838 N N . VAL A 1 110 ? -8.375 5.77 18.719 1 92.62 110 VAL A N 1
ATOM 839 C CA . VAL A 1 110 ? -8.977 5.094 17.578 1 92.62 110 VAL A CA 1
ATOM 840 C C . VAL A 1 110 ? -9.719 6.105 16.719 1 92.62 110 VAL A C 1
ATOM 842 O O . VAL A 1 110 ? -10.367 7.02 17.234 1 92.62 110 VAL A O 1
ATOM 845 N N . GLY A 1 111 ? -9.578 5.961 15.453 1 93 111 GLY A N 1
ATOM 846 C CA . GLY A 1 111 ? -10.289 6.84 14.539 1 93 111 GLY A CA 1
ATOM 847 C C . GLY A 1 111 ? -10.398 6.281 13.141 1 93 111 GLY A C 1
ATOM 848 O O . GLY A 1 111 ? -9.758 5.277 12.812 1 93 111 GLY A O 1
ATOM 849 N N . GLY A 1 112 ? -11.312 6.891 12.367 1 95.62 112 GLY A N 1
ATOM 850 C CA . GLY A 1 112 ? -11.531 6.488 10.984 1 95.62 112 GLY A CA 1
ATOM 851 C C . GLY A 1 112 ? -12.125 7.59 10.133 1 95.62 112 GLY A C 1
ATOM 852 O O . GLY A 1 112 ? -12.891 8.422 10.625 1 95.62 112 GLY A O 1
ATOM 853 N N . SER A 1 113 ? -11.75 7.625 8.922 1 96.94 113 SER A N 1
ATOM 854 C CA . SER A 1 113 ? -12.305 8.539 7.934 1 96.94 113 SER A CA 1
ATOM 855 C C . SER A 1 113 ? -12.352 7.898 6.551 1 96.94 113 SER A C 1
ATOM 857 O O . SER A 1 113 ? -11.617 6.945 6.277 1 96.94 113 SER A O 1
ATOM 859 N N . THR A 1 114 ? -13.25 8.336 5.734 1 97.81 114 THR A N 1
ATOM 860 C CA . THR A 1 114 ? -13.328 7.926 4.336 1 97.81 114 THR A CA 1
ATOM 861 C C . THR A 1 114 ? -13.391 9.141 3.416 1 97.81 114 THR A C 1
ATOM 863 O O . THR A 1 114 ? -14.039 10.141 3.738 1 97.81 114 THR A O 1
ATOM 866 N N . VAL A 1 115 ? -12.75 9.07 2.307 1 98.31 115 VAL A N 1
ATOM 867 C CA . VAL A 1 115 ? -12.758 10.094 1.267 1 98.31 115 VAL A CA 1
ATOM 868 C C . VAL A 1 115 ? -13.102 9.461 -0.079 1 98.31 115 VAL A C 1
ATOM 870 O O . VAL A 1 115 ? -12.5 8.461 -0.474 1 98.31 115 VAL A O 1
ATOM 873 N N . LEU A 1 116 ? -14.109 9.945 -0.703 1 98.5 116 LEU A N 1
ATOM 874 C CA . LEU A 1 116 ? -14.461 9.547 -2.061 1 98.5 116 LEU A CA 1
ATOM 875 C C . LEU A 1 116 ? -13.828 10.484 -3.084 1 98.5 116 LEU A C 1
ATOM 877 O O . LEU A 1 116 ? -14.016 11.703 -3.014 1 98.5 116 LEU A O 1
ATOM 881 N N . LEU A 1 117 ? -13.047 9.93 -3.975 1 98.69 117 LEU A N 1
ATOM 882 C CA . LEU A 1 117 ? -12.461 10.656 -5.098 1 98.69 117 LEU A CA 1
ATOM 883 C C . LEU A 1 117 ? -13.055 10.188 -6.418 1 98.69 117 LEU A C 1
ATOM 885 O O . LEU A 1 117 ? -13.328 8.992 -6.594 1 98.69 117 LEU A O 1
ATOM 889 N N . SER A 1 118 ? -13.219 11.125 -7.312 1 98.31 118 SER A N 1
ATOM 890 C CA . SER A 1 118 ? -13.789 10.82 -8.625 1 98.31 118 SER A CA 1
ATOM 891 C C . SER A 1 118 ? -13.047 11.562 -9.727 1 98.31 118 SER A C 1
ATOM 893 O O . SER A 1 118 ? -12.57 12.688 -9.523 1 98.31 118 SER A O 1
ATOM 895 N N . ASN A 1 119 ? -12.82 10.914 -10.812 1 97.06 119 ASN A N 1
ATOM 896 C CA . ASN A 1 119 ? -12.336 11.609 -12 1 97.06 119 ASN A CA 1
ATOM 897 C C . ASN A 1 119 ? -13.414 11.688 -13.078 1 97.06 119 ASN A C 1
ATOM 899 O O . ASN A 1 119 ? -13.102 11.859 -14.258 1 97.06 119 ASN A O 1
ATOM 903 N N . LYS A 1 120 ? -14.625 11.438 -12.688 1 96.56 120 LYS A N 1
ATOM 904 C CA . LYS A 1 120 ? -15.766 11.633 -13.578 1 96.56 120 LYS A CA 1
ATOM 905 C C . LYS A 1 120 ? -16.141 13.102 -13.664 1 96.56 120 LYS A C 1
ATOM 907 O O . LYS A 1 120 ? -16.453 13.734 -12.656 1 96.56 120 LYS A O 1
ATOM 912 N N . SER A 1 121 ? -16.234 13.594 -14.875 1 95.12 121 SER A N 1
ATOM 913 C CA . SER A 1 121 ? -16.531 15.016 -15.07 1 95.12 121 SER A CA 1
ATOM 914 C C . SER A 1 121 ? -17.891 15.375 -14.508 1 95.12 121 SER A C 1
ATOM 916 O O . SER A 1 121 ? -18.094 16.484 -14 1 95.12 121 SER A O 1
ATOM 918 N N . VAL A 1 122 ? -18.797 14.453 -14.531 1 95.31 122 VAL A N 1
ATOM 919 C CA . VAL A 1 122 ? -20.172 14.703 -14.109 1 95.31 122 VAL A CA 1
ATOM 920 C C . VAL A 1 122 ? -20.219 14.938 -12.602 1 95.31 122 VAL A C 1
ATOM 922 O O . VAL A 1 122 ? -21.141 15.578 -12.094 1 95.31 122 VAL A O 1
ATOM 925 N N . ASP A 1 123 ? -19.219 14.477 -11.883 1 96.75 123 ASP A N 1
ATOM 926 C CA . ASP A 1 123 ? -19.234 14.562 -10.43 1 96.75 123 ASP A CA 1
ATOM 927 C C . ASP A 1 123 ? -18.703 15.914 -9.961 1 96.75 123 ASP A C 1
ATOM 929 O O . ASP A 1 123 ? -18.781 16.234 -8.773 1 96.75 123 ASP A O 1
ATOM 933 N N . ARG A 1 124 ? -18.203 16.734 -10.812 1 95.44 124 ARG A N 1
ATOM 934 C CA . ARG A 1 124 ? -17.625 18.016 -10.445 1 95.44 124 ARG A CA 1
ATOM 935 C C . ARG A 1 124 ? -18.656 18.906 -9.766 1 95.44 124 ARG A C 1
ATOM 937 O O . ARG A 1 124 ? -18.344 19.625 -8.812 1 95.44 124 ARG A O 1
ATOM 944 N N . SER A 1 125 ? -19.922 18.844 -10.242 1 93.94 125 SER A N 1
ATOM 945 C CA . SER A 1 125 ? -20.953 19.719 -9.711 1 93.94 125 SER A CA 1
ATOM 946 C C . SER A 1 125 ? -21.359 19.312 -8.305 1 93.94 125 SER A C 1
ATOM 948 O O . SER A 1 125 ? -21.891 20.125 -7.539 1 93.94 125 SER A O 1
ATOM 950 N N . ARG A 1 126 ? -21.125 18.109 -7.93 1 93.5 126 ARG A N 1
ATOM 951 C CA . ARG A 1 126 ? -21.516 17.625 -6.613 1 93.5 126 ARG A CA 1
ATOM 952 C C . ARG A 1 126 ? -20.328 17.578 -5.66 1 93.5 126 ARG A C 1
ATOM 954 O O . ARG A 1 126 ? -20.516 17.531 -4.441 1 93.5 126 ARG A O 1
ATOM 961 N N . ALA A 1 127 ? -19.125 17.594 -6.203 1 97 127 ALA A N 1
ATOM 962 C CA . ALA A 1 127 ? -17.906 17.469 -5.391 1 97 127 ALA A CA 1
ATOM 963 C C . ALA A 1 127 ? -17.719 18.688 -4.496 1 97 127 ALA A C 1
ATOM 965 O O . ALA A 1 127 ? -17.984 19.812 -4.91 1 97 127 ALA A O 1
ATOM 966 N N . LYS A 1 128 ? -17.266 18.469 -3.234 1 97.12 128 LYS A N 1
ATOM 967 C CA . LYS A 1 128 ? -17 19.562 -2.309 1 97.12 128 LYS A CA 1
ATOM 968 C C . LYS A 1 128 ? -15.672 20.25 -2.637 1 97.12 128 LYS A C 1
ATOM 970 O O . LYS A 1 128 ? -15.57 21.469 -2.6 1 97.12 128 LYS A O 1
ATOM 975 N N . TYR A 1 129 ? -14.68 19.422 -3 1 98.5 129 TYR A N 1
ATOM 976 C CA . TYR A 1 129 ? -13.32 19.938 -3.168 1 98.5 129 TYR A CA 1
ATOM 977 C C . TYR A 1 129 ? -12.68 19.375 -4.43 1 98.5 129 TYR A C 1
ATOM 979 O O . TYR A 1 129 ? -13.078 18.312 -4.922 1 98.5 129 TYR A O 1
ATOM 987 N N . GLN A 1 130 ? -11.75 20.094 -4.953 1 98.62 130 GLN A N 1
ATOM 988 C CA . GLN A 1 130 ? -10.789 19.625 -5.949 1 98.62 130 GLN A CA 1
ATOM 989 C C . GLN A 1 130 ? -9.398 19.484 -5.344 1 98.62 130 GLN A C 1
ATOM 991 O O . GLN A 1 130 ? -8.906 20.391 -4.68 1 98.62 130 GLN A O 1
ATOM 996 N N . LEU A 1 131 ? -8.797 18.312 -5.5 1 98.75 131 LEU A N 1
ATOM 997 C CA . LEU A 1 131 ? -7.406 18.125 -5.102 1 98.75 131 LEU A CA 1
ATOM 998 C C . LEU A 1 131 ? -6.473 18.891 -6.043 1 98.75 131 LEU A C 1
ATOM 1000 O O . LEU A 1 131 ? -6.445 18.625 -7.246 1 98.75 131 LEU A O 1
ATOM 1004 N N . VAL A 1 132 ? -5.684 19.797 -5.504 1 98.31 132 VAL A N 1
ATOM 1005 C CA . VAL A 1 132 ? -4.867 20.688 -6.328 1 98.31 132 VAL A CA 1
ATOM 1006 C C . VAL A 1 132 ? -3.422 20.188 -6.344 1 98.31 132 VAL A C 1
ATOM 1008 O O . VAL A 1 132 ? -2.844 19.984 -7.41 1 98.31 132 VAL A O 1
ATOM 1011 N N . HIS A 1 133 ? -2.854 19.984 -5.168 1 98.12 133 HIS A N 1
ATOM 1012 C CA . HIS A 1 133 ? -1.467 19.547 -5.059 1 98.12 133 HIS A CA 1
ATOM 1013 C C . HIS A 1 133 ? -1.297 18.531 -3.941 1 98.12 133 HIS A C 1
ATOM 1015 O O . HIS A 1 133 ? -2.043 18.547 -2.961 1 98.12 133 HIS A O 1
ATOM 1021 N N . VAL A 1 134 ? -0.39 17.641 -4.188 1 98.56 134 VAL A N 1
ATOM 1022 C CA . VAL A 1 134 ? 0.127 16.781 -3.127 1 98.56 134 VAL A CA 1
ATOM 1023 C C . VAL A 1 134 ? 1.653 16.828 -3.127 1 98.56 134 VAL A C 1
ATOM 1025 O O . VAL A 1 134 ? 2.285 16.703 -4.18 1 98.56 134 VAL A O 1
ATOM 1028 N N . VAL A 1 135 ? 2.227 17.062 -1.934 1 98.12 135 VAL A N 1
ATOM 1029 C CA . VAL A 1 135 ? 3.678 17.062 -1.789 1 98.12 135 VAL A CA 1
ATOM 1030 C C . VAL A 1 135 ? 4.09 16.047 -0.723 1 98.12 135 VAL A C 1
ATOM 1032 O O . VAL A 1 135 ? 3.625 16.125 0.418 1 98.12 135 VAL A O 1
ATOM 1035 N N . ARG A 1 136 ? 4.926 15.164 -1.119 1 97.69 136 ARG A N 1
ATOM 1036 C CA . ARG A 1 136 ? 5.438 14.141 -0.21 1 97.69 136 ARG A CA 1
ATOM 1037 C C . ARG A 1 136 ? 6.891 14.422 0.163 1 97.69 136 ARG A C 1
ATOM 1039 O O . ARG A 1 136 ? 7.707 14.742 -0.702 1 97.69 136 ARG A O 1
ATOM 1046 N N . THR A 1 137 ? 7.168 14.312 1.427 1 98 137 THR A N 1
ATOM 1047 C CA . THR A 1 137 ? 8.531 14.445 1.928 1 98 137 THR A CA 1
ATOM 1048 C C . THR A 1 137 ? 8.883 13.281 2.846 1 98 137 THR A C 1
ATOM 1050 O O . THR A 1 137 ? 8.195 13.031 3.834 1 98 137 THR A O 1
ATOM 1053 N N . HIS A 1 138 ? 9.969 12.594 2.475 1 98.31 138 HIS A N 1
ATOM 1054 C CA . HIS A 1 138 ? 10.484 11.484 3.271 1 98.31 138 HIS A CA 1
ATOM 1055 C C . HIS A 1 138 ? 11.867 11.812 3.838 1 98.31 138 HIS A C 1
ATOM 1057 O O . HIS A 1 138 ? 12.812 12.039 3.084 1 98.31 138 HIS A O 1
ATOM 1063 N N . ARG A 1 139 ? 12 11.766 5.117 1 98 139 ARG A N 1
ATOM 1064 C CA . ARG A 1 139 ? 13.266 12.102 5.762 1 98 139 ARG A CA 1
ATOM 1065 C C . ARG A 1 139 ? 13.922 10.867 6.371 1 98 139 ARG A C 1
ATOM 1067 O O . ARG A 1 139 ? 14.781 10.984 7.246 1 98 139 ARG A O 1
ATOM 1074 N N . GLY A 1 140 ? 13.531 9.727 5.953 1 97.19 140 GLY A N 1
ATOM 1075 C CA . GLY A 1 140 ? 13.977 8.469 6.543 1 97.19 140 GLY A CA 1
ATOM 1076 C C . GLY A 1 140 ? 15.43 8.156 6.258 1 97.19 140 GLY A C 1
ATOM 1077 O O . GLY A 1 140 ? 16.016 7.293 6.91 1 97.19 140 GLY A O 1
ATOM 1078 N N . SER A 1 141 ? 16.047 8.852 5.301 1 97.94 141 SER A N 1
ATOM 1079 C CA . SER A 1 141 ? 17.469 8.641 5.031 1 97.94 141 SER A CA 1
ATOM 1080 C C . SER A 1 141 ? 18.328 9.086 6.215 1 97.94 141 SER A C 1
ATOM 1082 O O . SER A 1 141 ? 19.453 8.609 6.387 1 97.94 141 SER A O 1
ATOM 1084 N N . ASP A 1 142 ? 17.812 10.055 6.965 1 97.88 142 ASP A N 1
ATOM 1085 C CA . ASP A 1 142 ? 18.469 10.477 8.195 1 97.88 142 ASP A CA 1
ATOM 1086 C C . ASP A 1 142 ? 18.156 9.516 9.344 1 97.88 142 ASP A C 1
ATOM 1088 O O . ASP A 1 142 ? 17 9.25 9.648 1 97.88 142 ASP A O 1
ATOM 1092 N N . ASP A 1 143 ? 19.172 9.023 10.047 1 97.88 143 ASP A N 1
ATOM 1093 C CA . ASP A 1 143 ? 19.016 7.988 11.062 1 97.88 143 ASP A CA 1
ATOM 1094 C C . ASP A 1 143 ? 18.172 8.492 12.234 1 97.88 143 ASP A C 1
ATOM 1096 O O . ASP A 1 143 ? 17.359 7.742 12.781 1 97.88 143 ASP A O 1
ATOM 1100 N N . LYS A 1 144 ? 18.438 9.711 12.602 1 97.25 144 LYS A N 1
ATOM 1101 C CA . LYS A 1 144 ? 17.672 10.258 13.711 1 97.25 144 LYS A CA 1
ATOM 1102 C C . LYS A 1 144 ? 16.188 10.398 13.352 1 97.25 144 LYS A C 1
ATOM 1104 O O . LYS A 1 144 ? 15.32 10.094 14.164 1 97.25 144 LYS A O 1
ATOM 1109 N N . ALA A 1 145 ? 15.953 10.883 12.141 1 97.62 145 ALA A N 1
ATOM 1110 C CA . ALA A 1 145 ? 14.578 11 11.672 1 97.62 145 ALA A CA 1
ATOM 1111 C C . ALA A 1 145 ? 13.906 9.633 11.578 1 97.62 145 ALA A C 1
ATOM 1113 O O . ALA A 1 145 ? 12.766 9.461 12 1 97.62 145 ALA A O 1
ATOM 1114 N N . PHE A 1 146 ? 14.711 8.688 11.125 1 98.12 146 PHE A N 1
ATOM 1115 C CA . PHE A 1 146 ? 14.203 7.332 10.984 1 98.12 146 PHE A CA 1
ATOM 1116 C C . PHE A 1 146 ? 13.82 6.754 12.344 1 98.12 146 PHE A C 1
ATOM 1118 O O . PHE A 1 146 ? 12.812 6.062 12.469 1 98.12 146 PHE A O 1
ATOM 1125 N N . ARG A 1 147 ? 14.438 7.043 13.336 1 97.12 147 ARG A N 1
ATOM 1126 C CA . ARG A 1 147 ? 14.258 6.426 14.648 1 97.12 147 ARG A CA 1
ATOM 1127 C C . ARG A 1 147 ? 13.336 7.258 15.523 1 97.12 147 ARG A C 1
ATOM 1129 O O . ARG A 1 147 ? 13.062 6.898 16.672 1 97.12 147 ARG A O 1
ATOM 1136 N N . CYS A 1 148 ? 12.859 8.312 15.031 1 95.75 148 CYS A N 1
ATOM 1137 C CA . CYS A 1 148 ? 12.125 9.297 15.828 1 95.75 148 CYS A CA 1
ATOM 1138 C C . CYS A 1 148 ? 10.812 8.711 16.328 1 95.75 148 CYS A C 1
ATOM 1140 O O . CYS A 1 148 ? 10.367 9.047 17.438 1 95.75 148 CYS A O 1
ATOM 1142 N N . VAL A 1 149 ? 10.102 7.98 15.594 1 95.06 149 VAL A N 1
ATOM 1143 C CA . VAL A 1 149 ? 8.922 7.191 15.922 1 95.06 149 VAL A CA 1
ATOM 1144 C C . VAL A 1 149 ? 9.172 5.723 15.586 1 95.06 149 VAL A C 1
ATOM 1146 O O . VAL A 1 149 ? 9.172 5.34 14.414 1 95.06 149 VAL A O 1
ATOM 1149 N N . TYR A 1 150 ? 9.352 4.949 16.688 1 95.88 150 TYR A N 1
ATOM 1150 C CA . TYR A 1 150 ? 9.914 3.625 16.453 1 95.88 150 TYR A CA 1
ATOM 1151 C C . TYR A 1 150 ? 9.25 2.586 17.359 1 95.88 150 TYR A C 1
ATOM 1153 O O . TYR A 1 150 ? 9.297 2.705 18.578 1 95.88 150 TYR A O 1
ATOM 1161 N N . GLN A 1 151 ? 8.688 1.621 16.641 1 94.06 151 GLN A N 1
ATOM 1162 C CA . GLN A 1 151 ? 8.141 0.498 17.391 1 94.06 151 GLN A CA 1
ATOM 1163 C C . GLN A 1 151 ? 9.25 -0.46 17.828 1 94.06 151 GLN A C 1
ATOM 1165 O O . GLN A 1 151 ? 10.062 -0.89 17.016 1 94.06 151 GLN A O 1
ATOM 1170 N N . GLU A 1 152 ? 9.273 -0.788 19.109 1 93.81 152 GLU A N 1
ATOM 1171 C CA . GLU A 1 152 ? 10.305 -1.667 19.656 1 93.81 152 GLU A CA 1
ATOM 1172 C C . GLU A 1 152 ? 9.82 -2.369 20.922 1 93.81 152 GLU A C 1
ATOM 1174 O O . GLU A 1 152 ? 8.695 -2.133 21.391 1 93.81 152 GLU A O 1
ATOM 1179 N N . GLN A 1 153 ? 10.625 -3.307 21.391 1 93.12 153 GLN A N 1
ATOM 1180 C CA . GLN A 1 153 ? 10.352 -3.982 22.656 1 93.12 153 GLN A CA 1
ATOM 1181 C C . GLN A 1 153 ? 11.18 -3.385 23.797 1 93.12 153 GLN A C 1
ATOM 1183 O O . GLN A 1 153 ? 12.336 -3.008 23.594 1 93.12 153 GLN A O 1
ATOM 1188 N N . ASP A 1 154 ? 10.57 -3.383 24.953 1 95.25 154 ASP A N 1
ATOM 1189 C CA . ASP A 1 154 ? 11.344 -2.977 26.125 1 95.25 154 ASP A CA 1
ATOM 1190 C C . ASP A 1 154 ? 12.117 -4.152 26.703 1 95.25 154 ASP A C 1
ATOM 1192 O O . ASP A 1 154 ? 12.219 -5.211 26.078 1 95.25 154 ASP A O 1
ATOM 1196 N N . ASP A 1 155 ? 12.781 -3.949 27.859 1 94.56 155 ASP A N 1
ATOM 1197 C CA . ASP A 1 155 ? 13.664 -4.945 28.453 1 94.56 155 ASP A CA 1
ATOM 1198 C C . ASP A 1 155 ? 12.883 -6.191 28.875 1 94.56 155 ASP A C 1
ATOM 1200 O O . ASP A 1 155 ? 13.453 -7.273 29.016 1 94.56 155 ASP A O 1
ATOM 1204 N N . ASN A 1 156 ? 11.648 -6.074 29.047 1 94.81 156 ASN A N 1
ATOM 1205 C CA . ASN A 1 156 ? 10.812 -7.191 29.469 1 94.81 156 ASN A CA 1
ATOM 1206 C C . ASN A 1 156 ? 10.094 -7.828 28.281 1 94.81 156 ASN A C 1
ATOM 1208 O O . ASN A 1 156 ? 9.203 -8.664 28.469 1 94.81 156 ASN A O 1
ATOM 1212 N N . GLY A 1 157 ? 10.328 -7.316 27.094 1 91.56 157 GLY A N 1
ATOM 1213 C CA . GLY A 1 157 ? 9.781 -7.934 25.891 1 91.56 157 GLY A CA 1
ATOM 1214 C C . GLY A 1 157 ? 8.438 -7.355 25.5 1 91.56 157 GLY A C 1
ATOM 1215 O O . GLY A 1 157 ? 7.766 -7.891 24.609 1 91.56 157 GLY A O 1
ATOM 1216 N N . LYS A 1 158 ? 8.039 -6.324 26.141 1 92.44 158 LYS A N 1
ATOM 1217 C CA . LYS A 1 158 ? 6.77 -5.691 25.781 1 92.44 158 LYS A CA 1
ATOM 1218 C C . LYS A 1 158 ? 6.949 -4.723 24.625 1 92.44 158 LYS A C 1
ATOM 1220 O O . LYS A 1 158 ? 7.844 -3.875 24.641 1 92.44 158 LYS A O 1
ATOM 1225 N N . THR A 1 159 ? 6.059 -4.875 23.656 1 90.94 159 THR A N 1
ATOM 1226 C CA . THR A 1 159 ? 6.16 -4.07 22.438 1 90.94 159 THR A CA 1
ATOM 1227 C C . THR A 1 159 ? 5.441 -2.732 22.625 1 90.94 159 THR A C 1
ATOM 1229 O O . THR A 1 159 ? 4.359 -2.678 23.203 1 90.94 159 THR A O 1
ATOM 1232 N N . GLY A 1 160 ? 6.098 -1.65 22.172 1 92.62 160 GLY A N 1
ATOM 1233 C CA . GLY A 1 160 ? 5.512 -0.318 22.156 1 92.62 160 GLY A CA 1
ATOM 1234 C C . GLY A 1 160 ? 6.121 0.588 21.109 1 92.62 160 GLY A C 1
ATOM 1235 O O . GLY A 1 160 ? 7.094 0.216 20.453 1 92.62 160 GLY A O 1
ATOM 1236 N N . VAL A 1 161 ? 5.473 1.689 20.859 1 93.06 161 VAL A N 1
ATOM 1237 C CA . VAL A 1 161 ? 5.988 2.719 19.969 1 93.06 161 VAL A CA 1
ATOM 1238 C C . VAL A 1 161 ? 6.688 3.809 20.781 1 93.06 161 VAL A C 1
ATOM 1240 O O . VAL A 1 161 ? 6.078 4.418 21.672 1 93.06 161 VAL A O 1
ATOM 1243 N N . SER A 1 162 ? 7.895 4 20.484 1 94.88 162 SER A N 1
ATOM 1244 C CA . SER A 1 162 ? 8.695 4.992 21.203 1 94.88 162 SER A CA 1
ATOM 1245 C C . SER A 1 162 ? 8.758 6.309 20.422 1 94.88 162 SER A C 1
ATOM 1247 O O . SER A 1 162 ? 8.938 6.312 19.203 1 94.88 162 SER A O 1
ATOM 1249 N N . LEU A 1 163 ? 8.594 7.406 21.141 1 93.94 163 LEU A N 1
ATOM 1250 C CA . LEU A 1 163 ? 8.773 8.742 20.594 1 93.94 163 LEU A CA 1
ATOM 1251 C C . LEU A 1 163 ? 10.07 9.375 21.094 1 93.94 163 LEU A C 1
ATOM 1253 O O . LEU A 1 163 ? 10.312 9.43 22.297 1 93.94 163 LEU A O 1
ATOM 1257 N N . SER A 1 164 ? 10.844 9.82 20.125 1 94.94 164 SER A N 1
ATOM 1258 C CA . SER A 1 164 ? 12.133 10.414 20.469 1 94.94 164 SER A CA 1
ATOM 1259 C C . SER A 1 164 ? 11.953 11.797 21.078 1 94.94 164 SER A C 1
ATOM 1261 O O . SER A 1 164 ? 11 12.508 20.766 1 94.94 164 SER A O 1
ATOM 1263 N N . LYS A 1 165 ? 12.969 12.227 21.875 1 91.94 165 LYS A N 1
ATOM 1264 C CA . LYS A 1 165 ? 13 13.57 22.438 1 91.94 165 LYS A CA 1
ATOM 1265 C C . LYS A 1 165 ? 13.234 14.617 21.359 1 91.94 165 LYS A C 1
ATOM 1267 O O . LYS A 1 165 ? 12.906 15.797 21.531 1 91.94 165 LYS A O 1
ATOM 1272 N N . ASP A 1 166 ? 13.773 14.156 20.266 1 93.62 166 ASP A N 1
ATOM 1273 C CA . ASP A 1 166 ? 14.133 15.062 19.172 1 93.62 166 ASP A CA 1
ATOM 1274 C C . ASP A 1 166 ? 12.977 15.211 18.188 1 93.62 166 ASP A C 1
ATOM 1276 O O . ASP A 1 166 ? 13.148 15.781 17.109 1 93.62 166 ASP A O 1
ATOM 1280 N N . LEU A 1 167 ? 11.891 14.711 18.562 1 93.12 167 LEU A N 1
ATOM 1281 C CA . LEU A 1 167 ? 10.758 14.656 17.641 1 93.12 167 LEU A CA 1
ATOM 1282 C C . LEU A 1 167 ? 10.422 16.047 17.109 1 93.12 167 LEU A C 1
ATOM 1284 O O . LEU A 1 167 ? 10.18 16.203 15.906 1 93.12 167 LEU A O 1
ATOM 1288 N N . MET A 1 168 ? 10.5 17.016 17.938 1 91.81 168 MET A N 1
ATOM 1289 C CA . MET A 1 168 ? 10.094 18.359 17.531 1 91.81 168 MET A CA 1
ATOM 1290 C C . MET A 1 168 ? 11.094 18.953 16.547 1 91.81 168 MET A C 1
ATOM 1292 O O . MET A 1 168 ? 10.711 19.562 15.547 1 91.81 168 MET A O 1
ATOM 1296 N N . ALA A 1 169 ? 12.305 18.75 16.828 1 93.06 169 ALA A N 1
ATOM 1297 C CA . ALA A 1 169 ? 13.344 19.234 15.922 1 93.06 169 ALA A CA 1
ATOM 1298 C C . ALA A 1 169 ? 13.258 18.531 14.57 1 93.06 169 ALA A C 1
ATOM 1300 O O . ALA A 1 169 ? 13.406 19.156 13.523 1 93.06 169 ALA A O 1
ATOM 1301 N N . ILE A 1 170 ? 13.023 17.266 14.617 1 94.62 170 ILE A N 1
ATOM 1302 C CA . ILE A 1 170 ? 12.914 16.469 13.398 1 94.62 170 ILE A CA 1
ATOM 1303 C C . ILE A 1 170 ? 11.68 16.906 12.609 1 94.62 170 ILE A C 1
ATOM 1305 O O . ILE A 1 170 ? 11.742 17.062 11.391 1 94.62 170 ILE A O 1
ATOM 1309 N N . ALA A 1 171 ? 10.578 17.094 13.328 1 94 171 ALA A N 1
ATOM 1310 C CA . ALA A 1 171 ? 9.359 17.562 12.695 1 94 171 ALA A CA 1
ATOM 1311 C C . ALA A 1 171 ? 9.57 18.922 12.039 1 94 171 ALA A C 1
ATOM 1313 O O . ALA A 1 171 ? 9.094 19.172 10.922 1 94 171 ALA A O 1
ATOM 1314 N N . GLY A 1 172 ? 10.305 19.781 12.695 1 92.38 172 GLY A N 1
ATOM 1315 C CA . GLY A 1 172 ? 10.633 21.094 12.133 1 92.38 172 GLY A CA 1
ATOM 1316 C C . GLY A 1 172 ? 11.438 21 10.852 1 92.38 172 GLY A C 1
ATOM 1317 O O . GLY A 1 172 ? 11.18 21.734 9.898 1 92.38 172 GLY A O 1
ATOM 1318 N N . GLY A 1 173 ? 12.438 20.156 10.867 1 92.31 173 GLY A N 1
ATOM 1319 C CA . GLY A 1 173 ? 13.227 19.938 9.656 1 92.31 173 GLY A CA 1
ATOM 1320 C C . GLY A 1 173 ? 12.406 19.375 8.508 1 92.31 173 GLY A C 1
ATOM 1321 O O . GLY A 1 173 ? 12.578 19.797 7.363 1 92.31 173 GLY A O 1
ATOM 1322 N N . ALA A 1 174 ? 11.539 18.438 8.828 1 94.88 174 ALA A N 1
ATOM 1323 C CA . ALA A 1 174 ? 10.68 17.844 7.805 1 94.88 174 ALA A CA 1
ATOM 1324 C C . ALA A 1 174 ? 9.711 18.875 7.242 1 94.88 174 ALA A C 1
ATOM 1326 O O . ALA A 1 174 ? 9.461 18.906 6.035 1 94.88 174 ALA A O 1
ATOM 1327 N N . LEU A 1 175 ? 9.203 19.703 8.117 1 94.5 175 LEU A N 1
ATOM 1328 C CA . LEU A 1 175 ? 8.32 20.781 7.691 1 94.5 175 LEU A CA 1
ATOM 1329 C C . LEU A 1 175 ? 9.031 21.719 6.715 1 94.5 175 LEU A C 1
ATOM 1331 O O . LEU A 1 175 ? 8.492 22.031 5.648 1 94.5 175 LEU A O 1
ATOM 1335 N N . LYS A 1 176 ? 10.172 22.125 7.078 1 91.25 176 LYS A N 1
ATOM 1336 C CA . LYS A 1 176 ? 10.938 23.031 6.234 1 91.25 176 LYS A CA 1
ATOM 1337 C C . LYS A 1 176 ? 11.133 22.453 4.836 1 91.25 176 LYS A C 1
ATOM 1339 O O . LYS A 1 176 ? 10.953 23.156 3.838 1 91.25 176 LYS A O 1
ATOM 1344 N N . THR A 1 177 ? 11.492 21.219 4.773 1 93.44 177 THR A N 1
ATOM 1345 C CA . THR A 1 177 ? 11.695 20.562 3.484 1 93.44 177 THR A CA 1
ATOM 1346 C C . THR A 1 177 ? 10.391 20.5 2.697 1 93.44 177 THR A C 1
ATOM 1348 O O . THR A 1 177 ? 10.375 20.75 1.49 1 93.44 177 THR A O 1
ATOM 1351 N N . ASN A 1 178 ? 9.32 20.188 3.354 1 95.38 178 ASN A N 1
ATOM 1352 C CA . ASN A 1 178 ? 8.016 20.078 2.697 1 95.38 178 ASN A CA 1
ATOM 1353 C C . ASN A 1 178 ? 7.57 21.406 2.113 1 95.38 178 ASN A C 1
ATOM 1355 O O . ASN A 1 178 ? 7.145 21.484 0.959 1 95.38 178 ASN A O 1
ATOM 1359 N N . ILE A 1 179 ? 7.742 22.5 2.859 1 92.56 179 ILE A N 1
ATOM 1360 C CA . ILE A 1 179 ? 7.227 23.797 2.43 1 92.56 179 ILE A CA 1
ATOM 1361 C C . ILE A 1 179 ? 8.133 24.375 1.345 1 92.56 179 ILE A C 1
ATOM 1363 O O . ILE A 1 179 ? 7.695 25.203 0.544 1 92.56 179 ILE A O 1
ATOM 1367 N N . THR A 1 180 ? 9.383 23.969 1.37 1 90.56 180 THR A N 1
ATOM 1368 C CA . THR A 1 180 ? 10.266 24.391 0.293 1 90.56 180 THR A CA 1
ATOM 1369 C C . THR A 1 180 ? 9.766 23.875 -1.055 1 90.56 180 THR A C 1
ATOM 1371 O O . THR A 1 180 ? 9.883 24.562 -2.068 1 90.56 180 THR A O 1
ATOM 1374 N N . THR A 1 181 ? 9.219 22.703 -1.05 1 93.06 181 THR A N 1
ATOM 1375 C CA . THR A 1 181 ? 8.664 22.141 -2.277 1 93.06 181 THR A CA 1
ATOM 1376 C C . THR A 1 181 ? 7.258 22.672 -2.533 1 93.06 181 THR A C 1
ATOM 1378 O O . THR A 1 181 ? 6.887 22.938 -3.68 1 93.06 181 THR A O 1
ATOM 1381 N N . LEU A 1 182 ? 6.488 22.891 -1.534 1 95.06 182 LEU A N 1
ATOM 1382 C CA . LEU A 1 182 ? 5.098 23.312 -1.644 1 95.06 182 LEU A CA 1
ATOM 1383 C C . LEU A 1 182 ? 5.008 24.797 -1.99 1 95.06 182 LEU A C 1
ATOM 1385 O O . LEU A 1 182 ? 4.129 25.203 -2.754 1 95.06 182 LEU A O 1
ATOM 1389 N N . GLY A 1 183 ? 5.898 25.578 -1.486 1 92.62 183 GLY A N 1
ATOM 1390 C CA . GLY A 1 183 ? 5.859 27.031 -1.601 1 92.62 183 GLY A CA 1
ATOM 1391 C C . GLY A 1 183 ? 5.691 27.516 -3.027 1 92.62 183 GLY A C 1
ATOM 1392 O O . GLY A 1 183 ? 4.723 28.203 -3.344 1 92.62 183 GLY A O 1
ATOM 1393 N N . PRO A 1 184 ? 6.547 27.109 -3.928 1 92.06 184 PRO A N 1
ATOM 1394 C CA . PRO A 1 184 ? 6.473 27.562 -5.32 1 92.06 184 PRO A CA 1
ATOM 1395 C C . PRO A 1 184 ? 5.164 27.156 -6 1 92.06 184 PRO A C 1
ATOM 1397 O O . PRO A 1 184 ? 4.773 27.766 -7 1 92.06 184 PRO A O 1
ATOM 1400 N N . LEU A 1 185 ? 4.484 26.172 -5.457 1 94.25 185 LEU A N 1
ATOM 1401 C CA . LEU A 1 185 ? 3.271 25.656 -6.086 1 94.25 185 LEU A CA 1
ATOM 1402 C C . LEU A 1 185 ? 2.055 26.469 -5.656 1 94.25 185 LEU A C 1
ATOM 1404 O O . LEU A 1 185 ? 1.052 26.516 -6.371 1 94.25 185 LEU A O 1
ATOM 1408 N N . VAL A 1 186 ? 2.178 27.109 -4.461 1 95.06 186 VAL A N 1
ATOM 1409 C CA . VAL A 1 186 ? 0.923 27.609 -3.906 1 95.06 186 VAL A CA 1
ATOM 1410 C C . VAL A 1 186 ? 1.041 29.109 -3.623 1 95.06 186 VAL A C 1
ATOM 1412 O O . VAL A 1 186 ? 0.031 29.797 -3.51 1 95.06 186 VAL A O 1
ATOM 1415 N N . LEU A 1 187 ? 2.209 29.656 -3.484 1 93.38 187 LEU A N 1
ATOM 1416 C CA . LEU A 1 187 ? 2.395 31.047 -3.062 1 93.38 187 LEU A CA 1
ATOM 1417 C C . LEU A 1 187 ? 2.334 31.984 -4.258 1 93.38 187 LEU A C 1
ATOM 1419 O O . LEU A 1 187 ? 2.684 31.609 -5.375 1 93.38 187 LEU A O 1
ATOM 1423 N N . PRO A 1 188 ? 1.961 33.219 -3.941 1 91.56 188 PRO A N 1
ATOM 1424 C CA . PRO A 1 188 ? 2.055 34.219 -4.996 1 91.56 188 PRO A CA 1
ATOM 1425 C C . PRO A 1 188 ? 3.492 34.469 -5.449 1 91.56 188 PRO A C 1
ATOM 1427 O O . PRO A 1 188 ? 4.434 34.219 -4.688 1 91.56 188 PRO A O 1
ATOM 1430 N N . ILE A 1 189 ? 3.547 35 -6.621 1 90.19 189 ILE A N 1
ATOM 1431 C CA . ILE A 1 189 ? 4.848 35.188 -7.25 1 90.19 189 ILE A CA 1
ATOM 1432 C C . ILE A 1 189 ? 5.711 36.094 -6.367 1 90.19 189 ILE A C 1
ATOM 1434 O O . ILE A 1 189 ? 6.918 35.875 -6.238 1 90.19 189 ILE A O 1
ATOM 1438 N N . SER A 1 190 ? 5.125 37.062 -5.777 1 88.94 190 SER A N 1
ATOM 1439 C CA . SER A 1 190 ? 5.871 38 -4.922 1 88.94 190 SER A CA 1
ATOM 1440 C C . SER A 1 190 ? 6.527 37.25 -3.758 1 88.94 190 SER A C 1
ATOM 1442 O O . SER A 1 190 ? 7.707 37.469 -3.471 1 88.94 190 SER A O 1
ATOM 1444 N N . GLU A 1 191 ? 5.742 36.344 -3.197 1 88.31 191 GLU A N 1
ATOM 1445 C CA . GLU A 1 191 ? 6.262 35.531 -2.08 1 88.31 191 GLU A CA 1
ATOM 1446 C C . GLU A 1 191 ? 7.332 34.562 -2.547 1 88.31 191 GLU A C 1
ATOM 1448 O O . GLU A 1 191 ? 8.305 34.312 -1.836 1 88.31 191 GLU A O 1
ATOM 1453 N N . GLN A 1 192 ? 7.121 34.062 -3.672 1 88 192 GLN A N 1
ATOM 1454 C CA . GLN A 1 192 ? 8.078 33.125 -4.227 1 88 192 GLN A CA 1
ATOM 1455 C C . GLN A 1 192 ? 9.43 33.781 -4.469 1 88 192 GLN A C 1
ATOM 1457 O O . GLN A 1 192 ? 10.477 33.219 -4.156 1 88 192 GLN A O 1
ATOM 1462 N N . LEU A 1 193 ? 9.383 34.938 -5.027 1 88.62 193 LEU A N 1
ATOM 1463 C CA . LEU A 1 193 ? 10.602 35.688 -5.332 1 88.62 193 LEU A CA 1
ATOM 1464 C C . LEU A 1 193 ? 11.375 36 -4.055 1 88.62 193 LEU A C 1
ATOM 1466 O O . LEU A 1 193 ? 12.602 35.844 -4.012 1 88.62 193 LEU A O 1
ATOM 1470 N N . LEU A 1 194 ? 10.672 36.406 -3.064 1 86.38 194 LEU A N 1
ATOM 1471 C CA . LEU A 1 194 ? 11.305 36.75 -1.789 1 86.38 194 LEU A CA 1
ATOM 1472 C C . LEU A 1 194 ? 11.93 35.5 -1.168 1 86.38 194 LEU A C 1
ATOM 1474 O O . LEU A 1 194 ? 13.039 35.562 -0.634 1 86.38 194 LEU A O 1
ATOM 1478 N N . PHE A 1 195 ? 11.195 34.5 -1.198 1 83.88 195 PHE A N 1
ATOM 1479 C CA . PHE A 1 195 ? 11.672 33.25 -0.641 1 83.88 195 PHE A CA 1
ATOM 1480 C C . PHE A 1 195 ? 12.93 32.781 -1.362 1 83.88 195 PHE A C 1
ATOM 1482 O O . PHE A 1 195 ? 13.922 32.406 -0.724 1 83.88 195 PHE A O 1
ATOM 1489 N N . PHE A 1 196 ? 12.914 32.781 -2.658 1 82.94 196 PHE A N 1
ATOM 1490 C CA . PHE A 1 196 ? 14.031 32.344 -3.471 1 82.94 196 PHE A CA 1
ATOM 1491 C C . PHE A 1 196 ? 15.242 33.25 -3.293 1 82.94 196 PHE A C 1
ATOM 1493 O O . PHE A 1 196 ? 16.375 32.75 -3.215 1 82.94 196 PHE A O 1
ATOM 1500 N N . CYS A 1 197 ? 14.992 34.5 -3.215 1 87 197 CYS A N 1
ATOM 1501 C CA . CYS A 1 197 ? 16.094 35.438 -3.021 1 87 197 CYS A CA 1
ATOM 1502 C C . CYS A 1 197 ? 16.766 35.219 -1.678 1 87 197 CYS A C 1
ATOM 1504 O O . CYS A 1 197 ? 18 35.25 -1.585 1 87 197 CYS A O 1
ATOM 1506 N N . THR A 1 198 ? 15.953 34.938 -0.737 1 84.94 198 THR A N 1
ATOM 1507 C CA . THR A 1 198 ? 16.5 34.719 0.592 1 84.94 198 THR A CA 1
ATOM 1508 C C . THR A 1 198 ? 17.266 33.406 0.642 1 84.94 198 THR A C 1
ATOM 1510 O O . THR A 1 198 ? 18.297 33.281 1.307 1 84.94 198 THR A O 1
ATOM 1513 N N . LEU A 1 199 ? 16.734 32.438 -0.005 1 79.75 199 LEU A N 1
ATOM 1514 C CA . LEU A 1 199 ? 17.406 31.141 -0.06 1 79.75 199 LEU A CA 1
ATOM 1515 C C . LEU A 1 199 ? 18.766 31.25 -0.725 1 79.75 199 LEU A C 1
ATOM 1517 O O . LEU A 1 199 ? 19.75 30.672 -0.25 1 79.75 199 LEU A O 1
ATOM 1521 N N . ILE A 1 200 ? 18.828 32 -1.759 1 83.31 200 ILE A N 1
ATOM 1522 C CA . ILE A 1 200 ? 20.078 32.25 -2.486 1 83.31 200 ILE A CA 1
ATOM 1523 C C . ILE A 1 200 ? 21.047 33.031 -1.617 1 83.31 200 ILE A C 1
ATOM 1525 O O . ILE A 1 200 ? 22.234 32.719 -1.551 1 83.31 200 ILE A O 1
ATOM 1529 N N . ALA A 1 201 ? 20.484 34 -1.012 1 86.88 201 ALA A N 1
ATOM 1530 C CA . ALA A 1 201 ? 21.297 34.844 -0.143 1 86.88 201 ALA A CA 1
ATOM 1531 C C . ALA A 1 201 ? 21.906 34.031 0.998 1 86.88 201 ALA A C 1
ATOM 1533 O O . ALA A 1 201 ? 23.078 34.188 1.347 1 86.88 201 ALA A O 1
ATOM 1534 N N . LYS A 1 202 ? 21.094 33.219 1.529 1 82.81 202 LYS A N 1
ATOM 1535 C CA . LYS A 1 202 ? 21.562 32.375 2.613 1 82.81 202 LYS A CA 1
ATOM 1536 C C . LYS A 1 202 ? 22.656 31.422 2.129 1 82.81 202 LYS A C 1
ATOM 1538 O O . LYS A 1 202 ? 23.609 31.141 2.855 1 82.81 202 LYS A O 1
ATOM 1543 N N . LYS A 1 203 ? 22.531 30.891 0.991 1 79.06 203 LYS A N 1
ATOM 1544 C CA . LYS A 1 203 ? 23.516 29.984 0.421 1 79.06 203 LYS A CA 1
ATOM 1545 C C . LYS A 1 203 ? 24.812 30.719 0.111 1 79.06 203 LYS A C 1
ATOM 1547 O O . LYS A 1 203 ? 25.906 30.156 0.289 1 79.06 203 LYS A O 1
ATOM 1552 N N . LEU A 1 204 ? 24.641 31.891 -0.342 1 84.69 204 LEU A N 1
ATOM 1553 C CA . LEU A 1 204 ? 25.797 32.656 -0.788 1 84.69 204 LEU A CA 1
ATOM 1554 C C . LEU A 1 204 ? 26.484 33.344 0.392 1 84.69 204 LEU A C 1
ATOM 1556 O O . LEU A 1 204 ? 27.703 33.469 0.407 1 84.69 204 LEU A O 1
ATOM 1560 N N . PHE A 1 205 ? 25.719 33.844 1.198 1 79.94 205 PHE A N 1
ATOM 1561 C CA . PHE A 1 205 ? 26.297 34.688 2.246 1 79.94 205 PHE A CA 1
ATOM 1562 C C . PHE A 1 205 ? 26.328 33.938 3.576 1 79.94 205 PHE A C 1
ATOM 1564 O O . PHE A 1 205 ? 26.812 34.469 4.578 1 79.94 205 PHE A O 1
ATOM 1571 N N . LYS A 1 206 ? 26.422 32.906 3.494 1 61.31 206 LYS A N 1
ATOM 1572 C CA . LYS A 1 206 ? 26.578 31.969 4.598 1 61.31 206 LYS A CA 1
ATOM 1573 C C . LYS A 1 206 ? 25.578 32.25 5.711 1 61.31 206 LYS A C 1
ATOM 1575 O O . LYS A 1 206 ? 24.734 33.156 5.586 1 61.31 206 LYS A O 1
ATOM 1580 N N . LYS A 1 207 ? 25.609 31.891 6.953 1 64.5 207 LYS A N 1
ATOM 1581 C CA . LYS A 1 207 ? 24.891 31.438 8.148 1 64.5 207 LYS A CA 1
ATOM 1582 C C . LYS A 1 207 ? 24.109 32.594 8.773 1 64.5 207 LYS A C 1
ATOM 1584 O O . LYS A 1 207 ? 23.141 32.375 9.516 1 64.5 207 LYS A O 1
ATOM 1589 N N . SER A 1 208 ? 24.344 33.844 8.375 1 66.75 208 SER A N 1
ATOM 1590 C CA . SER A 1 208 ? 23.781 34.781 9.328 1 66.75 208 SER A CA 1
ATOM 1591 C C . SER A 1 208 ? 22.406 35.25 8.875 1 66.75 208 SER A C 1
ATOM 1593 O O . SER A 1 208 ? 21.719 35.969 9.617 1 66.75 208 SER A O 1
ATOM 1595 N N . ILE A 1 209 ? 21.953 34.844 7.66 1 73.25 209 ILE A N 1
ATOM 1596 C CA . ILE A 1 209 ? 20.672 35.375 7.191 1 73.25 209 ILE A CA 1
ATOM 1597 C C . ILE A 1 209 ? 19.531 34.5 7.715 1 73.25 209 ILE A C 1
ATOM 1599 O O . ILE A 1 209 ? 19.547 33.281 7.578 1 73.25 209 ILE A O 1
ATOM 1603 N N . LYS A 1 210 ? 18.609 35.281 8.352 1 74.56 210 LYS A N 1
ATOM 1604 C CA . LYS A 1 210 ? 17.438 34.562 8.836 1 74.56 210 LYS A CA 1
ATOM 1605 C C . LYS A 1 210 ? 16.609 34.031 7.68 1 74.56 210 LYS A C 1
ATOM 1607 O O . LYS A 1 210 ? 16.406 34.719 6.676 1 74.56 210 LYS A O 1
ATOM 1612 N N . PRO A 1 211 ? 16.266 32.812 7.855 1 74.38 211 PRO A N 1
ATOM 1613 C CA . PRO A 1 211 ? 15.414 32.25 6.797 1 74.38 211 PRO A CA 1
ATOM 1614 C C . PRO A 1 211 ? 14.094 33 6.648 1 74.38 211 PRO A C 1
ATOM 1616 O O . PRO A 1 211 ? 13.516 33.469 7.641 1 74.38 211 PRO A O 1
ATOM 1619 N N . TYR A 1 212 ? 13.734 33.344 5.418 1 80.56 212 TYR A N 1
ATOM 1620 C CA . TYR A 1 212 ? 12.422 33.938 5.137 1 80.56 212 TYR A CA 1
ATOM 1621 C C . TYR A 1 212 ? 11.328 32.875 5.211 1 80.56 212 TYR A C 1
ATOM 1623 O O . TYR A 1 212 ? 11.422 31.828 4.562 1 80.56 212 TYR A O 1
ATOM 1631 N N . ILE A 1 213 ? 10.391 33.125 6.062 1 80.06 213 ILE A N 1
ATOM 1632 C CA . ILE A 1 213 ? 9.211 32.25 6.141 1 80.06 213 ILE A CA 1
ATOM 1633 C C . ILE A 1 213 ? 8.086 32.844 5.293 1 80.06 213 ILE A C 1
ATOM 1635 O O . ILE A 1 213 ? 7.555 33.906 5.609 1 80.06 213 ILE A O 1
ATOM 1639 N N . PRO A 1 214 ? 7.781 32.125 4.316 1 86.81 214 PRO A N 1
ATOM 1640 C CA . PRO A 1 214 ? 6.695 32.656 3.492 1 86.81 214 PRO A CA 1
ATOM 1641 C C . PRO A 1 214 ? 5.383 32.812 4.262 1 86.81 214 PRO A C 1
ATOM 1643 O O . PRO A 1 214 ? 5.141 32.062 5.211 1 86.81 214 PRO A O 1
ATOM 1646 N N . ASP A 1 215 ? 4.562 33.781 3.836 1 90.81 215 ASP A N 1
ATOM 1647 C CA . ASP A 1 215 ? 3.254 33.969 4.457 1 90.81 215 ASP A CA 1
ATOM 1648 C C . ASP A 1 215 ? 2.221 33.031 3.84 1 90.81 215 ASP A C 1
ATOM 1650 O O . ASP A 1 215 ? 1.525 33.375 2.891 1 90.81 215 ASP A O 1
ATOM 1654 N N . PHE A 1 216 ? 2.006 31.891 4.465 1 91 216 PHE A N 1
ATOM 1655 C CA . PHE A 1 216 ? 1.124 30.859 3.928 1 91 216 PHE A CA 1
ATOM 1656 C C . PHE A 1 216 ? -0.337 31.25 4.105 1 91 216 PHE A C 1
ATOM 1658 O O . PHE A 1 216 ? -1.226 30.656 3.496 1 91 216 PHE A O 1
ATOM 1665 N N . LYS A 1 217 ? -0.578 32.312 4.875 1 92.75 217 LYS A N 1
ATOM 1666 C CA . LYS A 1 217 ? -1.941 32.812 5 1 92.75 217 LYS A CA 1
ATOM 1667 C C . LYS A 1 217 ? -2.416 33.469 3.697 1 92.75 217 LYS A C 1
ATOM 1669 O O . LYS A 1 217 ? -3.617 33.656 3.49 1 92.75 217 LYS A O 1
ATOM 1674 N N . LEU A 1 218 ? -1.527 33.719 2.898 1 93.5 218 LEU A N 1
ATOM 1675 C CA . LEU A 1 218 ? -1.867 34.281 1.587 1 93.5 218 LEU A CA 1
ATOM 1676 C C . LEU A 1 218 ? -2.234 33.156 0.615 1 93.5 218 LEU A C 1
ATOM 1678 O O . LEU A 1 218 ? -2.842 33.406 -0.427 1 93.5 218 LEU A O 1
ATOM 1682 N N . ALA A 1 219 ? -1.841 31.969 0.963 1 94.94 219 ALA A N 1
ATOM 1683 C CA . ALA A 1 219 ? -2.033 30.859 0.049 1 94.94 219 ALA A CA 1
ATOM 1684 C C . ALA A 1 219 ? -3.246 30.016 0.45 1 94.94 219 ALA A C 1
ATOM 1686 O O . ALA A 1 219 ? -3.863 29.359 -0.392 1 94.94 219 ALA A O 1
ATOM 1687 N N . PHE A 1 220 ? -3.545 30.094 1.742 1 97.56 220 PHE A N 1
ATOM 1688 C CA . PHE A 1 220 ? -4.574 29.188 2.232 1 97.56 220 PHE A CA 1
ATOM 1689 C C . PHE A 1 220 ? -5.566 29.922 3.125 1 97.56 220 PHE A C 1
ATOM 1691 O O . PHE A 1 220 ? -5.18 30.797 3.9 1 97.56 220 PHE A O 1
ATOM 1698 N N . ASP A 1 221 ? -6.809 29.547 3.025 1 98 221 ASP A N 1
ATOM 1699 C CA . ASP A 1 221 ? -7.859 30.062 3.889 1 98 221 ASP A CA 1
ATOM 1700 C C . ASP A 1 221 ? -8.008 29.219 5.152 1 98 221 ASP A C 1
ATOM 1702 O O . ASP A 1 221 ? -8.391 29.734 6.207 1 98 221 ASP A O 1
ATOM 1706 N N . HIS A 1 222 ? -7.785 27.953 5.039 1 98.44 222 HIS A N 1
ATOM 1707 C CA . HIS A 1 222 ? -7.949 27.031 6.16 1 98.44 222 HIS A CA 1
ATOM 1708 C C . HIS A 1 222 ? -6.75 26.094 6.285 1 98.44 222 HIS A C 1
ATOM 1710 O O . HIS A 1 222 ? -6.133 25.734 5.281 1 98.44 222 HIS A O 1
ATOM 1716 N N . PHE A 1 223 ? -6.461 25.75 7.543 1 98.25 223 PHE A N 1
ATOM 1717 C CA . PHE A 1 223 ? -5.32 24.906 7.871 1 98.25 223 PHE A CA 1
ATOM 1718 C C . PHE A 1 223 ? -5.766 23.688 8.672 1 98.25 223 PHE A C 1
ATOM 1720 O O . PHE A 1 223 ? -6.523 23.812 9.641 1 98.25 223 PHE A O 1
ATOM 1727 N N . CYS A 1 224 ? -5.383 22.516 8.227 1 98.5 224 CYS A N 1
ATOM 1728 C CA . CYS A 1 224 ? -5.527 21.266 8.969 1 98.5 224 CYS A CA 1
ATOM 1729 C C . CYS A 1 224 ? -4.164 20.672 9.289 1 98.5 224 CYS A C 1
ATOM 1731 O O . CYS A 1 224 ? -3.59 19.953 8.469 1 98.5 224 CYS A O 1
ATOM 1733 N N . ILE A 1 225 ? -3.709 20.922 10.477 1 97.44 225 ILE A N 1
ATOM 1734 C CA . ILE A 1 225 ? -2.396 20.484 10.938 1 97.44 225 ILE A CA 1
ATOM 1735 C C . ILE A 1 225 ? -2.541 19.203 11.766 1 97.44 225 ILE A C 1
ATOM 1737 O O . ILE A 1 225 ? -3.279 19.188 12.758 1 97.44 225 ILE A O 1
ATOM 1741 N N . HIS A 1 226 ? -1.735 18.234 11.422 1 94 226 HIS A N 1
ATOM 1742 C CA . HIS A 1 226 ? -1.775 16.938 12.07 1 94 226 HIS A CA 1
ATOM 1743 C C . HIS A 1 226 ? -1.884 17.078 13.586 1 94 226 HIS A C 1
ATOM 1745 O O . HIS A 1 226 ? -1.057 17.734 14.211 1 94 226 HIS A O 1
ATOM 1751 N N . ALA A 1 227 ? -2.883 16.391 14.133 1 92.75 227 ALA A N 1
ATOM 1752 C CA . ALA A 1 227 ? -3.072 16.391 15.578 1 92.75 227 ALA A CA 1
ATOM 1753 C C . ALA A 1 227 ? -2.16 15.383 16.266 1 92.75 227 ALA A C 1
ATOM 1755 O O . ALA A 1 227 ? -2.629 14.523 17.016 1 92.75 227 ALA A O 1
ATOM 1756 N N . GLY A 1 228 ? -0.881 15.578 16.031 1 91.69 228 GLY A N 1
ATOM 1757 C CA . GLY A 1 228 ? 0.103 14.648 16.562 1 91.69 228 GLY A CA 1
ATOM 1758 C C . GLY A 1 228 ? 0.385 14.859 18.031 1 91.69 228 GLY A C 1
ATOM 1759 O O . GLY A 1 228 ? 0.954 13.992 18.688 1 91.69 228 GLY A O 1
ATOM 1760 N N . GLY A 1 229 ? 0.062 15.922 18.578 1 92.69 229 GLY A N 1
ATOM 1761 C CA . GLY A 1 229 ? 0.294 16.391 19.922 1 92.69 229 GLY A CA 1
ATOM 1762 C C . GLY A 1 229 ? 0.327 17.906 20.031 1 92.69 229 GLY A C 1
ATOM 1763 O O . GLY A 1 229 ? 0.456 18.609 19.016 1 92.69 229 GLY A O 1
ATOM 1764 N N . ARG A 1 230 ? 0.205 18.359 21.25 1 92.81 230 ARG A N 1
ATOM 1765 C CA . ARG A 1 230 ? 0.169 19.797 21.469 1 92.81 230 ARG A CA 1
ATOM 1766 C C . ARG A 1 230 ? 1.447 20.469 20.969 1 92.81 230 ARG A C 1
ATOM 1768 O O . ARG A 1 230 ? 1.396 21.516 20.328 1 92.81 230 ARG A O 1
ATOM 1775 N N . ALA A 1 231 ? 2.508 19.844 21.203 1 91.12 231 ALA A N 1
ATOM 1776 C CA . ALA A 1 231 ? 3.805 20.422 20.844 1 91.12 231 ALA A CA 1
ATOM 1777 C C . ALA A 1 231 ? 3.955 20.547 19.328 1 91.12 231 ALA A C 1
ATOM 1779 O O . ALA A 1 231 ? 4.562 21.5 18.844 1 91.12 231 ALA A O 1
ATOM 1780 N N . VAL A 1 232 ? 3.439 19.625 18.625 1 90.5 232 VAL A N 1
ATOM 1781 C CA . VAL A 1 232 ? 3.516 19.656 17.156 1 90.5 232 VAL A CA 1
ATOM 1782 C C . VAL A 1 232 ? 2.738 20.859 16.625 1 90.5 232 VAL A C 1
ATOM 1784 O O . VAL A 1 232 ? 3.234 21.594 15.781 1 90.5 232 VAL A O 1
ATOM 1787 N N . ILE A 1 233 ? 1.566 21.062 17.141 1 95.38 233 ILE A N 1
ATOM 1788 C CA . ILE A 1 233 ? 0.725 22.172 16.688 1 95.38 233 ILE A CA 1
ATOM 1789 C C . ILE A 1 233 ? 1.38 23.5 17.062 1 95.38 233 ILE A C 1
ATOM 1791 O O . ILE A 1 233 ? 1.431 24.422 16.25 1 95.38 233 ILE A O 1
ATOM 1795 N N . ASP A 1 234 ? 1.936 23.547 18.281 1 94.06 234 ASP A N 1
ATOM 1796 C CA . ASP A 1 234 ? 2.621 24.75 18.734 1 94.06 234 ASP A CA 1
ATOM 1797 C C . ASP A 1 234 ? 3.793 25.094 17.812 1 94.06 234 ASP A C 1
ATOM 1799 O O . ASP A 1 234 ? 3.996 26.25 17.469 1 94.06 234 ASP A O 1
ATOM 1803 N N . GLU A 1 235 ? 4.5 24.109 17.5 1 88.69 235 GLU A N 1
ATOM 1804 C CA . GLU A 1 235 ? 5.676 24.312 16.656 1 88.69 235 GLU A CA 1
ATOM 1805 C C . GLU A 1 235 ? 5.289 24.812 15.266 1 88.69 235 GLU A C 1
ATOM 1807 O O . GLU A 1 235 ? 5.941 25.703 14.711 1 88.69 235 GLU A O 1
ATOM 1812 N N . LEU A 1 236 ? 4.277 24.281 14.734 1 92.69 236 LEU A N 1
ATOM 1813 C CA . LEU A 1 236 ? 3.838 24.719 13.414 1 92.69 236 LEU A CA 1
ATOM 1814 C C . LEU A 1 236 ? 3.252 26.125 13.469 1 92.69 236 LEU A C 1
ATOM 1816 O O . LEU A 1 236 ? 3.49 26.938 12.578 1 92.69 236 LEU A O 1
ATOM 1820 N N . GLU A 1 237 ? 2.475 26.328 14.477 1 94.25 237 GLU A N 1
ATOM 1821 C CA . GLU A 1 237 ? 1.907 27.656 14.664 1 94.25 237 GLU A CA 1
ATOM 1822 C C . GLU A 1 237 ? 3.002 28.719 14.727 1 94.25 237 GLU A C 1
ATOM 1824 O O . GLU A 1 237 ? 2.91 29.75 14.062 1 94.25 237 GLU A O 1
ATOM 1829 N N . LYS A 1 238 ? 4.004 28.406 15.43 1 91.31 238 LYS A N 1
ATOM 1830 C CA . LYS A 1 238 ? 5.113 29.344 15.609 1 91.31 238 LYS A CA 1
ATOM 1831 C C . LYS A 1 238 ? 5.93 29.484 14.328 1 91.31 238 LYS A C 1
ATOM 1833 O O . LYS A 1 238 ? 6.148 30.594 13.836 1 91.31 238 LYS A O 1
ATOM 1838 N N . ASN A 1 239 ? 6.316 28.391 13.734 1 88.25 239 ASN A N 1
ATOM 1839 C CA . ASN A 1 239 ? 7.219 28.391 12.586 1 88.25 239 ASN A CA 1
ATOM 1840 C C . ASN A 1 239 ? 6.559 29 11.344 1 88.25 239 ASN A C 1
ATOM 1842 O O . ASN A 1 239 ? 7.234 29.594 10.508 1 88.25 239 ASN A O 1
ATOM 1846 N N . LEU A 1 240 ? 5.23 28.859 11.305 1 92.25 240 LEU A N 1
ATOM 1847 C CA . LEU A 1 240 ? 4.516 29.375 10.141 1 92.25 240 LEU A CA 1
ATOM 1848 C C . LEU A 1 240 ? 3.832 30.703 10.453 1 92.25 240 LEU A C 1
ATOM 1850 O O . LEU A 1 240 ? 3.119 31.25 9.617 1 92.25 240 LEU A O 1
ATOM 1854 N N . GLN A 1 241 ? 4.008 31.203 11.625 1 92.62 241 GLN A N 1
ATOM 1855 C CA . GLN A 1 241 ? 3.43 32.469 12.078 1 92.62 241 GLN A CA 1
ATOM 1856 C C . GLN A 1 241 ? 1.921 32.5 11.859 1 92.62 241 GLN A C 1
ATOM 1858 O O . GLN A 1 241 ? 1.393 33.438 11.281 1 92.62 241 GLN A O 1
ATOM 1863 N N . LEU A 1 242 ? 1.332 31.406 12.258 1 95.19 242 LEU A N 1
ATOM 1864 C CA . LEU A 1 242 ? -0.119 31.312 12.141 1 95.19 242 LEU A CA 1
ATOM 1865 C C . LEU A 1 242 ? -0.807 31.938 13.352 1 95.19 242 LEU A C 1
ATOM 1867 O O . LEU A 1 242 ? -0.193 32.094 14.406 1 95.19 242 LEU A O 1
ATOM 1871 N N . SER A 1 243 ? -2.043 32.375 13.148 1 95 243 SER A N 1
ATOM 1872 C CA . SER A 1 243 ? -2.859 32.875 14.25 1 95 243 SER A CA 1
ATOM 1873 C C . SER A 1 243 ? -3.568 31.75 14.984 1 95 243 SER A C 1
ATOM 1875 O O . SER A 1 243 ? -3.652 30.625 14.484 1 95 243 SER A O 1
ATOM 1877 N N . PRO A 1 244 ? -4.121 32 16.188 1 94.25 244 PRO A N 1
ATOM 1878 C CA . PRO A 1 244 ? -4.883 31 16.922 1 94.25 244 PRO A CA 1
ATOM 1879 C C . PRO A 1 244 ? -6.074 30.469 16.141 1 94.25 244 PRO A C 1
ATOM 1881 O O . PRO A 1 244 ? -6.43 29.297 16.266 1 94.25 244 PRO A O 1
ATOM 1884 N N . THR A 1 245 ? -6.633 31.297 15.312 1 94.81 245 THR A N 1
ATOM 1885 C CA . THR A 1 245 ? -7.773 30.875 14.508 1 94.81 245 THR A CA 1
ATOM 1886 C C . THR A 1 245 ? -7.352 29.844 13.469 1 94.81 245 THR A C 1
ATOM 1888 O O . THR A 1 245 ? -8.117 28.922 13.156 1 94.81 245 THR A O 1
ATOM 1891 N N . HIS A 1 246 ? -6.129 29.938 12.992 1 96.56 246 HIS A N 1
ATOM 1892 C CA . HIS A 1 246 ? -5.621 29.031 11.977 1 96.56 246 HIS A CA 1
ATOM 1893 C C . HIS A 1 246 ? -5.406 27.625 12.539 1 96.56 246 HIS A C 1
ATOM 1895 O O . HIS A 1 246 ? -5.508 26.641 11.812 1 96.56 246 HIS A O 1
ATOM 1901 N N . VAL A 1 247 ? -5.141 27.547 13.875 1 97.38 247 VAL A N 1
ATOM 1902 C CA . VAL A 1 247 ? -4.812 26.234 14.438 1 97.38 247 VAL A CA 1
ATOM 1903 C C . VAL A 1 247 ? -5.961 25.75 15.312 1 97.38 247 VAL A C 1
ATOM 1905 O O . VAL A 1 247 ? -5.84 24.734 16 1 97.38 247 VAL A O 1
ATOM 1908 N N . GLU A 1 248 ? -7.051 26.484 15.305 1 97.25 248 GLU A N 1
ATOM 1909 C CA . GLU A 1 248 ? -8.195 26.156 16.141 1 97.25 248 GLU A CA 1
ATOM 1910 C C . GLU A 1 248 ? -8.711 24.75 15.852 1 97.25 248 GLU A C 1
ATOM 1912 O O . GLU A 1 248 ? -8.883 23.938 16.766 1 97.25 248 GLU A O 1
ATOM 1917 N N . ALA A 1 249 ? -8.922 24.406 14.586 1 97.88 249 ALA A N 1
ATOM 1918 C CA . ALA A 1 249 ? -9.453 23.109 14.203 1 97.88 249 ALA A CA 1
ATOM 1919 C C . ALA A 1 249 ? -8.555 21.969 14.695 1 97.88 249 ALA A C 1
ATOM 1921 O O . ALA A 1 249 ? -9.039 20.953 15.18 1 97.88 249 ALA A O 1
ATOM 1922 N N . SER A 1 250 ? -7.266 22.141 14.57 1 98.19 250 SER A N 1
ATOM 1923 C CA . SER A 1 250 ? -6.301 21.125 15 1 98.19 250 SER A CA 1
ATOM 1924 C C . SER A 1 250 ? -6.309 20.969 16.516 1 98.19 250 SER A C 1
ATOM 1926 O O . SER A 1 250 ? -6.301 19.844 17.016 1 98.19 250 SER A O 1
ATOM 1928 N N . ARG A 1 251 ? -6.32 22.094 17.203 1 97.62 251 ARG A N 1
ATOM 1929 C CA . ARG A 1 251 ? -6.316 22.047 18.656 1 97.62 251 ARG A CA 1
ATOM 1930 C C . ARG A 1 251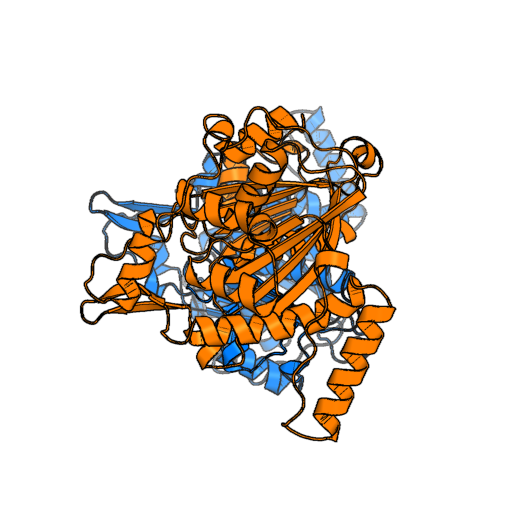 ? -7.605 21.422 19.188 1 97.62 251 ARG A C 1
ATOM 1932 O O . ARG A 1 251 ? -7.578 20.625 20.125 1 97.62 251 ARG A O 1
ATOM 1939 N N . MET A 1 252 ? -8.75 21.797 18.641 1 97.69 252 MET A N 1
ATOM 1940 C CA . MET A 1 252 ? -10.031 21.25 19.094 1 97.69 252 MET A CA 1
ATOM 1941 C C . MET A 1 252 ? -10.125 19.75 18.781 1 97.69 252 MET A C 1
ATOM 1943 O O . MET A 1 252 ? -10.664 18.984 19.578 1 97.69 252 MET A O 1
ATOM 1947 N N . THR A 1 253 ? -9.625 19.359 17.641 1 97.44 253 THR A N 1
ATOM 1948 C CA . THR A 1 253 ? -9.617 17.938 17.281 1 97.44 253 THR A CA 1
ATOM 1949 C C . THR A 1 253 ? -8.766 17.141 18.266 1 97.44 253 THR A C 1
ATOM 1951 O O . THR A 1 253 ? -9.188 16.078 18.734 1 97.44 253 THR A O 1
ATOM 1954 N N . LEU A 1 254 ? -7.586 17.672 18.531 1 96.94 254 LEU A N 1
ATOM 1955 C CA . LEU A 1 254 ? -6.723 17 19.5 1 96.94 254 LEU A CA 1
ATOM 1956 C C . LEU A 1 254 ? -7.402 16.922 20.859 1 96.94 254 LEU A C 1
ATOM 1958 O O . LEU A 1 254 ? -7.336 15.883 21.531 1 96.94 254 LEU A O 1
ATOM 1962 N N . HIS A 1 255 ? -8.023 17.984 21.234 1 96.25 255 HIS A N 1
ATOM 1963 C CA . HIS A 1 255 ? -8.695 18.031 22.531 1 96.25 255 HIS A CA 1
ATOM 1964 C C . HIS A 1 255 ? -9.836 17.016 22.609 1 96.25 255 HIS A C 1
ATOM 1966 O O . HIS A 1 255 ? -9.953 16.281 23.594 1 96.25 255 HIS A O 1
ATOM 1972 N N . ARG A 1 256 ? -10.625 16.953 21.609 1 96.31 256 ARG A N 1
ATOM 1973 C CA . ARG A 1 256 ? -11.852 16.156 21.656 1 96.31 256 ARG A CA 1
ATOM 1974 C C . ARG A 1 256 ? -11.562 14.695 21.375 1 96.31 256 ARG A C 1
ATOM 1976 O O . ARG A 1 256 ? -12.164 13.805 21.984 1 96.31 256 ARG A O 1
ATOM 1983 N N . PHE A 1 257 ? -10.672 14.445 20.406 1 95.56 257 PHE A N 1
ATOM 1984 C CA . PHE A 1 257 ? -10.562 13.086 19.891 1 95.56 257 PHE A CA 1
ATOM 1985 C C . PHE A 1 257 ? -9.18 12.508 20.172 1 95.56 257 PHE A C 1
ATOM 1987 O O . PHE A 1 257 ? -8.953 11.312 20 1 95.56 257 PHE A O 1
ATOM 1994 N N . GLY A 1 258 ? -8.227 13.32 20.578 1 95.5 258 GLY A N 1
ATOM 1995 C CA . GLY A 1 258 ? -6.84 12.883 20.641 1 95.5 258 GLY A CA 1
ATOM 1996 C C . GLY A 1 258 ? -6.219 12.703 19.266 1 95.5 258 GLY A C 1
ATOM 1997 O O . GLY A 1 258 ? -6.695 13.266 18.281 1 95.5 258 GLY A O 1
ATOM 1998 N N . ASN A 1 259 ? -5.059 12.078 19.281 1 95.56 259 ASN A N 1
ATOM 1999 C CA . ASN A 1 259 ? -4.398 11.758 18.031 1 95.56 259 ASN A CA 1
ATOM 2000 C C . ASN A 1 259 ? -4.988 10.508 17.375 1 95.56 259 ASN A C 1
ATOM 2002 O O . ASN A 1 259 ? -4.617 9.391 17.734 1 95.56 259 ASN A O 1
ATOM 2006 N N . THR A 1 260 ? -5.777 10.703 16.375 1 95.69 260 THR A N 1
ATOM 2007 C CA . THR A 1 260 ? -6.379 9.586 15.664 1 95.69 260 THR A CA 1
ATOM 2008 C C . THR A 1 260 ? -5.543 9.211 14.445 1 95.69 260 THR A C 1
ATOM 2010 O O . THR A 1 260 ? -6.07 8.672 13.469 1 95.69 260 THR A O 1
ATOM 2013 N N . SER A 1 261 ? -4.34 9.602 14.43 1 94.88 261 SER A N 1
ATOM 2014 C CA . SER A 1 261 ? -3.336 9.227 13.438 1 94.88 261 SER A CA 1
ATOM 2015 C C . SER A 1 261 ? -3.721 9.734 12.055 1 94.88 261 SER A C 1
ATOM 2017 O O . SER A 1 261 ? -3.959 10.93 11.867 1 94.88 261 SER A O 1
ATOM 2019 N N . SER A 1 262 ? -3.859 8.836 11.094 1 96.69 262 SER A N 1
ATOM 2020 C CA . SER A 1 262 ? -3.984 9.219 9.688 1 96.69 262 SER A CA 1
ATOM 2021 C C . SER A 1 262 ? -5.344 9.844 9.406 1 96.69 262 SER A C 1
ATOM 2023 O O . SER A 1 262 ? -5.547 10.453 8.352 1 96.69 262 SER A O 1
ATOM 2025 N N . SER A 1 263 ? -6.281 9.75 10.312 1 97.06 263 SER A N 1
ATOM 2026 C CA . SER A 1 263 ? -7.609 10.297 10.07 1 97.06 263 SER A CA 1
ATOM 2027 C C . SER A 1 263 ? -7.75 11.695 10.664 1 97.06 263 SER A C 1
ATOM 2029 O O . SER A 1 263 ? -8.719 12.398 10.383 1 97.06 263 SER A O 1
ATOM 2031 N N . SER A 1 264 ? -6.836 12.148 11.445 1 96.88 264 SER A N 1
ATOM 2032 C CA . SER A 1 264 ? -7 13.336 12.273 1 96.88 264 SER A CA 1
ATOM 2033 C C . SER A 1 264 ? -7.266 14.57 11.414 1 96.88 264 SER A C 1
ATOM 2035 O O . SER A 1 264 ? -8.117 15.398 11.75 1 96.88 264 SER A O 1
ATOM 2037 N N . ILE A 1 265 ? -6.57 14.719 10.297 1 98.25 265 ILE A N 1
ATOM 2038 C CA . ILE A 1 265 ? -6.664 15.93 9.484 1 98.25 265 ILE A CA 1
ATOM 2039 C C . ILE A 1 265 ? -8.055 16.016 8.852 1 98.25 265 ILE A C 1
ATOM 2041 O O . ILE A 1 265 ? -8.508 17.109 8.5 1 98.25 265 ILE A O 1
ATOM 2045 N N . TRP A 1 266 ? -8.727 14.938 8.711 1 97.62 266 TRP A N 1
ATOM 2046 C CA . TRP A 1 266 ? -10.078 14.945 8.172 1 97.62 266 TRP A CA 1
ATOM 2047 C C . TRP A 1 266 ? -11.094 15.375 9.234 1 97.62 266 TRP A C 1
ATOM 2049 O O . TRP A 1 266 ? -12.102 16 8.914 1 97.62 266 TRP A O 1
ATOM 2059 N N . TYR A 1 267 ? -10.805 14.992 10.516 1 97.25 267 TYR A N 1
ATOM 2060 C CA . TYR A 1 267 ? -11.625 15.508 11.609 1 97.25 267 TYR A CA 1
ATOM 2061 C C . TYR A 1 267 ? -11.523 17.031 11.688 1 97.25 267 TYR A C 1
ATOM 2063 O O . TYR A 1 267 ? -12.516 17.703 11.992 1 97.25 267 TYR A O 1
ATOM 2071 N N . GLU A 1 268 ? -10.352 17.5 11.422 1 98.19 268 GLU A N 1
ATOM 2072 C CA . GLU A 1 268 ? -10.125 18.938 11.43 1 98.19 268 GLU A CA 1
ATOM 2073 C C . GLU A 1 268 ? -10.906 19.625 10.312 1 98.19 268 GLU A C 1
ATOM 2075 O O . GLU A 1 268 ? -11.508 20.688 10.523 1 98.19 268 GLU A O 1
ATOM 2080 N N . LEU A 1 269 ? -10.859 19.062 9.125 1 98 269 LEU A N 1
ATOM 2081 C CA . LEU A 1 269 ? -11.641 19.609 8.023 1 98 269 LEU A CA 1
ATOM 2082 C C . LEU A 1 269 ? -13.133 19.609 8.359 1 98 269 LEU A C 1
ATOM 2084 O O . LEU A 1 269 ? -13.836 20.578 8.094 1 98 269 LEU A O 1
ATOM 2088 N N . ALA A 1 270 ? -13.57 18.516 8.953 1 97.06 270 ALA A N 1
ATOM 2089 C CA . ALA A 1 270 ? -14.969 18.406 9.367 1 97.06 270 ALA A CA 1
ATOM 2090 C C . ALA A 1 270 ? -15.328 19.5 10.367 1 97.06 270 ALA A C 1
ATOM 2092 O O . ALA A 1 270 ? -16.453 20 10.375 1 97.06 270 ALA A O 1
ATOM 2093 N N . TYR A 1 271 ? -14.414 19.781 11.258 1 97.56 271 TYR A N 1
ATOM 2094 C CA . TYR A 1 271 ? -14.625 20.875 12.219 1 97.56 271 TYR A CA 1
ATOM 2095 C C . TYR A 1 271 ? -14.859 22.188 11.5 1 97.56 271 TYR A C 1
ATOM 2097 O O . TYR A 1 271 ? -15.805 22.922 11.82 1 97.56 271 TYR A O 1
ATOM 2105 N N . ILE A 1 272 ? -14.023 22.5 10.57 1 97.81 272 ILE A N 1
ATOM 2106 C CA . ILE A 1 272 ? -14.109 23.734 9.82 1 97.81 272 ILE A CA 1
ATOM 2107 C C . ILE A 1 272 ? -15.43 23.797 9.055 1 97.81 272 ILE A C 1
ATOM 2109 O O . ILE A 1 272 ? -16.094 24.828 9.039 1 97.81 272 ILE A O 1
ATOM 2113 N N . GLU A 1 273 ? -15.773 22.688 8.445 1 97.06 273 GLU A N 1
ATOM 2114 C CA . GLU A 1 273 ? -17.062 22.594 7.766 1 97.06 273 GLU A CA 1
ATOM 2115 C C . GLU A 1 273 ? -18.219 22.812 8.742 1 97.06 273 GLU A C 1
ATOM 2117 O O . GLU A 1 273 ? -19.188 23.5 8.422 1 97.06 273 GLU A O 1
ATOM 2122 N N . GLY A 1 274 ? -18.094 22.188 9.852 1 96.19 274 GLY A N 1
ATOM 2123 C CA . GLY A 1 274 ? -19.125 22.312 10.867 1 96.19 274 GLY A CA 1
ATOM 2124 C C . GLY A 1 274 ? -19.312 23.734 11.352 1 96.19 274 GLY A C 1
ATOM 2125 O O . GLY A 1 274 ? -20.422 24.125 11.727 1 96.19 274 GLY A O 1
ATOM 2126 N N . LYS A 1 275 ? -18.297 24.484 11.375 1 96.44 275 LYS A N 1
ATOM 2127 C CA . LYS A 1 275 ? -18.344 25.891 11.773 1 96.44 275 LYS A CA 1
ATOM 2128 C C . LYS A 1 275 ? -18.828 26.766 10.617 1 96.44 275 LYS A C 1
ATOM 2130 O O . LYS A 1 275 ? -18.875 27.984 10.742 1 96.44 275 LYS A O 1
ATOM 2135 N N . GLU A 1 276 ? -19.109 26.156 9.422 1 96.19 276 GLU A N 1
ATOM 2136 C CA . GLU A 1 276 ? -19.625 26.828 8.227 1 96.19 276 GLU A CA 1
ATOM 2137 C C . GLU A 1 276 ? -18.656 27.922 7.762 1 96.19 276 GLU A C 1
ATOM 2139 O O . GLU A 1 276 ? -19.078 29.031 7.441 1 96.19 276 GLU A O 1
ATOM 2144 N N . ARG A 1 277 ? -17.422 27.5 7.707 1 97.06 277 ARG A N 1
ATOM 2145 C CA . ARG A 1 277 ? -16.406 28.5 7.402 1 97.06 277 ARG A CA 1
ATOM 2146 C C . ARG A 1 277 ? -15.859 28.312 5.988 1 97.06 277 ARG A C 1
ATOM 2148 O O . ARG A 1 277 ? -15.109 29.156 5.488 1 97.06 277 ARG A O 1
ATOM 2155 N N . VAL A 1 278 ? -16.203 27.266 5.336 1 98.25 278 VAL A N 1
ATOM 2156 C CA . VAL A 1 278 ? -15.633 26.969 4.027 1 98.25 278 VAL A CA 1
ATOM 2157 C C . VAL A 1 278 ? -16.5 27.578 2.93 1 98.25 278 VAL A C 1
ATOM 2159 O O . VAL A 1 278 ? -17.641 27.141 2.721 1 98.25 278 VAL A O 1
ATOM 2162 N N . ARG A 1 279 ? -15.938 28.516 2.174 1 98.31 279 ARG A N 1
ATOM 2163 C CA . ARG A 1 279 ? -16.625 29.141 1.042 1 98.31 279 ARG A CA 1
ATOM 2164 C C . ARG A 1 279 ? -16.047 28.641 -0.281 1 98.31 279 ARG A C 1
ATOM 2166 O O . ARG A 1 279 ? -14.914 28.156 -0.33 1 98.31 279 ARG A O 1
ATOM 2173 N N . LYS A 1 280 ? -16.875 28.812 -1.337 1 98.12 280 LYS A N 1
ATOM 2174 C CA . LYS A 1 280 ? -16.406 28.453 -2.674 1 98.12 280 LYS A CA 1
ATOM 2175 C C . LYS A 1 280 ? -15.094 29.156 -3.002 1 98.12 280 LYS A C 1
ATOM 2177 O O . LYS A 1 280 ? -14.953 30.359 -2.756 1 98.12 280 LYS A O 1
ATOM 2182 N N . GLY A 1 281 ? -14.164 28.391 -3.467 1 98.25 281 GLY A N 1
ATOM 2183 C CA . GLY A 1 281 ? -12.891 28.969 -3.877 1 98.25 281 GLY A CA 1
ATOM 2184 C C . GLY A 1 281 ? -11.836 28.922 -2.785 1 98.25 281 GLY A C 1
ATOM 2185 O O . GLY A 1 281 ? -10.648 29.062 -3.059 1 98.25 281 GLY A O 1
ATOM 2186 N N . HIS A 1 282 ? -12.289 28.719 -1.519 1 98.62 282 HIS A N 1
ATOM 2187 C CA . HIS A 1 282 ? -11.336 28.641 -0.417 1 98.62 282 HIS A CA 1
ATOM 2188 C C . HIS A 1 282 ? -10.336 27.5 -0.632 1 98.62 282 HIS A C 1
ATOM 2190 O O . HIS A 1 282 ? -10.688 26.453 -1.174 1 98.62 282 HIS A O 1
ATOM 2196 N N . ARG A 1 283 ? -9.141 27.719 -0.203 1 98.62 283 ARG A N 1
ATOM 2197 C CA . ARG A 1 283 ? -8.094 26.719 -0.249 1 98.62 283 ARG A CA 1
ATOM 2198 C C . ARG A 1 283 ? -7.812 26.156 1.141 1 98.62 283 ARG A C 1
ATOM 2200 O O . ARG A 1 283 ? -7.719 26.906 2.113 1 98.62 283 ARG A O 1
ATOM 2207 N N . VAL A 1 284 ? -7.746 24.844 1.213 1 98.75 284 VAL A N 1
ATOM 2208 C CA . VAL A 1 284 ? -7.453 24.141 2.451 1 98.75 284 VAL A CA 1
ATOM 2209 C C . VAL A 1 284 ? -6.094 23.453 2.348 1 98.75 284 VAL A C 1
ATOM 2211 O O . VAL A 1 284 ? -5.82 22.734 1.378 1 98.75 284 VAL A O 1
ATOM 2214 N N . TRP A 1 285 ? -5.227 23.719 3.328 1 98.75 285 TRP A N 1
ATOM 2215 C CA . TRP A 1 285 ? -3.949 23.031 3.424 1 98.75 285 TRP A CA 1
ATOM 2216 C C . TRP A 1 285 ? -3.994 21.953 4.516 1 98.75 285 TRP A C 1
ATOM 2218 O O . TRP A 1 285 ? -4.254 22.266 5.68 1 98.75 285 TRP A O 1
ATOM 2228 N N . GLN A 1 286 ? -3.801 20.734 4.129 1 98.75 286 GLN A N 1
ATOM 2229 C CA . GLN A 1 286 ? -3.615 19.641 5.078 1 98.75 286 GLN A CA 1
ATOM 2230 C C . GLN A 1 286 ? -2.148 19.234 5.16 1 98.75 286 GLN A C 1
ATOM 2232 O O . GLN A 1 286 ? -1.494 19.047 4.133 1 98.75 286 GLN A O 1
ATOM 2237 N N . ILE A 1 287 ? -1.635 19.109 6.344 1 98.38 287 ILE A N 1
ATOM 2238 C CA . ILE A 1 287 ? -0.263 18.656 6.535 1 98.38 287 ILE A CA 1
ATOM 2239 C C . ILE A 1 287 ? -0.213 17.625 7.664 1 98.38 287 ILE A C 1
ATOM 2241 O O . ILE A 1 287 ? -0.867 17.797 8.695 1 98.38 287 ILE A O 1
ATOM 2245 N N . ALA A 1 288 ? 0.456 16.531 7.41 1 97.94 288 ALA A N 1
ATOM 2246 C CA . ALA A 1 288 ? 0.54 15.453 8.383 1 97.94 288 ALA A CA 1
ATOM 2247 C C . ALA A 1 288 ? 1.962 14.906 8.477 1 97.94 288 ALA A C 1
ATOM 2249 O O . ALA A 1 288 ? 2.697 14.906 7.488 1 97.94 288 ALA A O 1
ATOM 2250 N N . PHE A 1 289 ? 2.301 14.453 9.688 1 97.19 289 PHE A N 1
ATOM 2251 C CA . PHE A 1 289 ? 3.586 13.836 9.984 1 97.19 289 PHE A CA 1
ATOM 2252 C C . PHE A 1 289 ? 3.41 12.359 10.32 1 97.19 289 PHE A C 1
ATOM 2254 O O . PHE A 1 289 ? 2.322 11.93 10.711 1 97.19 289 PHE A O 1
ATOM 2261 N N . GLY A 1 290 ? 4.461 11.625 10.125 1 95.69 290 GLY A N 1
ATOM 2262 C CA . GLY A 1 290 ? 4.383 10.211 10.477 1 95.69 290 GLY A CA 1
ATOM 2263 C C . GLY A 1 290 ? 5.734 9.523 10.492 1 95.69 290 GLY A C 1
ATOM 2264 O O . GLY A 1 290 ? 6.723 10.07 9.992 1 95.69 290 GLY A O 1
ATOM 2265 N N . SER A 1 291 ? 5.727 8.273 11.016 1 95.88 291 SER A N 1
ATOM 2266 C CA . SER A 1 291 ? 6.941 7.473 11.125 1 95.88 291 SER A CA 1
ATOM 2267 C C . SER A 1 291 ? 7.633 7.32 9.781 1 95.88 291 SER A C 1
ATOM 2269 O O . SER A 1 291 ? 6.973 7.258 8.742 1 95.88 291 SER A O 1
ATOM 2271 N N . GLY A 1 292 ? 9.062 7.184 9.828 1 92.5 292 GLY A N 1
ATOM 2272 C CA . GLY A 1 292 ? 9.883 7.082 8.633 1 92.5 292 GLY A CA 1
ATOM 2273 C C . GLY A 1 292 ? 11.109 7.965 8.672 1 92.5 292 GLY A C 1
ATOM 2274 O O . GLY A 1 292 ? 12.242 7.473 8.617 1 92.5 292 GLY A O 1
ATOM 2275 N N . PHE A 1 293 ? 10.938 9.328 8.953 1 96.5 293 PHE A N 1
ATOM 2276 C CA . PHE A 1 293 ? 9.922 10.312 9.305 1 96.5 293 PHE A CA 1
ATOM 2277 C C . PHE A 1 293 ? 9.414 11.039 8.07 1 96.5 293 PHE A C 1
ATOM 2279 O O . PHE A 1 293 ? 10.211 11.414 7.199 1 96.5 293 PHE A O 1
ATOM 2286 N N . LYS A 1 294 ? 8.195 11.172 7.906 1 98.06 294 LYS A N 1
ATOM 2287 C CA . LYS A 1 294 ? 7.566 11.758 6.727 1 98.06 294 LYS A CA 1
ATOM 2288 C C . LYS A 1 294 ? 6.773 13.008 7.09 1 98.06 294 LYS A C 1
ATOM 2290 O O . LYS A 1 294 ? 6.328 13.156 8.227 1 98.06 294 LYS A O 1
ATOM 2295 N N . CYS A 1 295 ? 6.684 13.875 6.191 1 97.75 295 CYS A N 1
ATOM 2296 C CA . CYS A 1 295 ? 5.844 15.07 6.203 1 97.75 295 CYS A CA 1
ATOM 2297 C C . CYS A 1 295 ? 5.164 15.273 4.852 1 97.75 295 CYS A C 1
ATOM 2299 O O . CYS A 1 295 ? 5.828 15.547 3.854 1 97.75 295 CYS A O 1
ATOM 2301 N N . ASN A 1 296 ? 3.838 15.195 4.832 1 98.62 296 ASN A N 1
ATOM 2302 C CA . ASN A 1 296 ? 3.121 15.234 3.562 1 98.62 296 ASN A CA 1
ATOM 2303 C C . ASN A 1 296 ? 2.004 16.266 3.584 1 98.62 296 ASN A C 1
ATOM 2305 O O . ASN A 1 296 ? 1.325 16.438 4.598 1 98.62 296 ASN A O 1
ATOM 2309 N N . SER A 1 297 ? 1.849 16.922 2.414 1 98.56 297 SER A N 1
ATOM 2310 C CA . SER A 1 297 ? 0.859 17.984 2.266 1 98.56 297 SER A CA 1
ATOM 2311 C C . SER A 1 297 ? -0.139 17.656 1.159 1 98.56 297 SER A C 1
ATOM 2313 O O . SER A 1 297 ? 0.235 17.109 0.121 1 98.56 297 SER A O 1
ATOM 2315 N N . ALA A 1 298 ? -1.364 17.953 1.397 1 98.81 298 ALA A N 1
ATOM 2316 C CA . ALA A 1 298 ? -2.402 18 0.373 1 98.81 298 ALA A CA 1
ATOM 2317 C C . ALA A 1 298 ? -3.084 19.359 0.349 1 98.81 298 ALA A C 1
ATOM 2319 O O . ALA A 1 298 ? -3.35 19.953 1.401 1 98.81 298 ALA A O 1
ATOM 2320 N N . VAL A 1 299 ? -3.285 19.875 -0.82 1 98.81 299 VAL A N 1
ATOM 2321 C CA . VAL A 1 299 ? -3.969 21.141 -1.01 1 98.81 299 VAL A CA 1
ATOM 2322 C C . VAL A 1 299 ? -5.281 20.922 -1.757 1 98.81 299 VAL A C 1
ATOM 2324 O O . VAL A 1 299 ? -5.297 20.312 -2.826 1 98.81 299 VAL A O 1
ATOM 2327 N N . TRP A 1 300 ? -6.352 21.469 -1.147 1 98.81 300 TRP A N 1
ATOM 2328 C CA . TRP A 1 300 ? -7.688 21.344 -1.721 1 98.81 300 TRP A CA 1
ATOM 2329 C C . TRP A 1 300 ? -8.266 22.719 -2.031 1 98.81 300 TRP A C 1
ATOM 2331 O O . TRP A 1 300 ? -7.984 23.703 -1.329 1 98.81 300 TRP A O 1
ATOM 2341 N N . LYS A 1 301 ? -9.047 22.797 -3.066 1 98.81 301 LYS A N 1
ATOM 2342 C CA . LYS A 1 301 ? -9.852 23.984 -3.373 1 98.81 301 LYS A CA 1
ATOM 2343 C C . LYS A 1 301 ? -11.344 23.672 -3.312 1 98.81 301 LYS A C 1
ATOM 2345 O O . LYS A 1 301 ? -11.812 22.75 -3.979 1 98.81 301 LYS A O 1
ATOM 2350 N N . ALA A 1 302 ? -12.062 24.422 -2.527 1 98.69 302 ALA A N 1
ATOM 2351 C CA . ALA A 1 302 ? -13.508 24.219 -2.412 1 98.69 302 ALA A CA 1
ATOM 2352 C C . ALA A 1 302 ? -14.219 24.609 -3.707 1 98.69 302 ALA A C 1
ATOM 2354 O O . ALA A 1 302 ? -14.039 25.719 -4.211 1 98.69 302 ALA A O 1
ATOM 2355 N N . LEU A 1 303 ? -15.07 23.703 -4.195 1 98.19 303 LEU A N 1
ATOM 2356 C CA . LEU A 1 303 ? -15.781 23.938 -5.449 1 98.19 303 LEU A CA 1
ATOM 2357 C C . LEU A 1 303 ? -17.141 24.562 -5.191 1 98.19 303 LEU A C 1
ATOM 2359 O O . LEU A 1 303 ? -17.812 25.016 -6.129 1 98.19 303 LEU A O 1
ATOM 2363 N N . ARG A 1 304 ? -17.5 24.609 -3.939 1 97.56 304 ARG A N 1
ATOM 2364 C CA . ARG A 1 304 ? -18.75 25.188 -3.453 1 97.56 304 ARG A CA 1
ATOM 2365 C C . ARG A 1 304 ? -18.641 25.578 -1.98 1 97.56 304 ARG A C 1
ATOM 2367 O O . ARG A 1 304 ? -17.688 25.172 -1.303 1 97.56 304 ARG A O 1
ATOM 2374 N N . THR A 1 305 ? -19.562 26.375 -1.586 1 97.75 305 THR A N 1
ATOM 2375 C CA . THR A 1 305 ? -19.672 26.578 -0.146 1 97.75 305 THR A CA 1
ATOM 2376 C C . THR A 1 305 ? -20.125 25.297 0.547 1 97.75 305 THR A C 1
ATOM 2378 O O . THR A 1 305 ? -21.156 24.719 0.19 1 97.75 305 THR A O 1
ATOM 2381 N N . VAL A 1 306 ? -19.281 24.844 1.521 1 96.25 306 VAL A N 1
ATOM 2382 C CA . VAL A 1 306 ? -19.531 23.531 2.113 1 96.25 306 VAL A CA 1
ATOM 2383 C C . VAL A 1 306 ? -20.375 23.688 3.373 1 96.25 306 VAL A C 1
ATOM 2385 O O . VAL A 1 306 ? -20.031 24.453 4.277 1 96.25 306 VAL A O 1
ATOM 2388 N N . LYS A 1 307 ? -21.453 22.953 3.412 1 90.56 307 LYS A N 1
ATOM 2389 C CA . LYS A 1 307 ? -22.344 22.969 4.559 1 90.56 307 LYS A CA 1
ATOM 2390 C C . LYS A 1 307 ? -22.047 21.797 5.504 1 90.56 307 LYS A C 1
ATOM 2392 O O . LYS A 1 307 ? -21.469 20.797 5.09 1 90.56 307 LYS A O 1
ATOM 2397 N N . PRO A 1 308 ? -22.438 22.016 6.742 1 86.69 308 PRO A N 1
ATOM 2398 C CA . PRO A 1 308 ? -22.25 20.906 7.68 1 86.69 308 PRO A CA 1
ATOM 2399 C C . PRO A 1 308 ? -23.016 19.656 7.27 1 86.69 308 PRO A C 1
ATOM 2401 O O . PRO A 1 308 ? -24.109 19.75 6.727 1 86.69 308 PRO A O 1
ATOM 2404 N N . VAL A 1 309 ? -22.312 18.594 7.566 1 81.81 309 VAL A N 1
ATOM 2405 C CA . VAL A 1 309 ? -22.953 17.328 7.207 1 81.81 309 VAL A CA 1
ATOM 2406 C C . VAL A 1 309 ? -23.641 16.734 8.43 1 81.81 309 VAL A C 1
ATOM 2408 O O . VAL A 1 309 ? -23.203 16.953 9.562 1 81.81 309 VAL A O 1
ATOM 2411 N N . ALA A 1 310 ? -24.688 15.938 8.156 1 79.94 310 ALA A N 1
ATOM 2412 C CA . ALA A 1 310 ? -25.516 15.359 9.211 1 79.94 310 ALA A CA 1
ATOM 2413 C C . ALA A 1 310 ? -24.75 14.281 9.977 1 79.94 310 ALA A C 1
ATOM 2415 O O . ALA A 1 310 ? -25.047 14.016 11.141 1 79.94 310 ALA A O 1
ATOM 2416 N N . HIS A 1 311 ? -23.75 13.719 9.461 1 85.19 311 HIS A N 1
ATOM 2417 C CA . HIS A 1 311 ? -23.062 12.617 10.117 1 85.19 311 HIS A CA 1
ATOM 2418 C C . HIS A 1 311 ? -21.625 13.016 10.5 1 85.19 311 HIS A C 1
ATOM 2420 O O . HIS A 1 311 ? -20.766 12.156 10.656 1 85.19 311 HIS A O 1
ATOM 2426 N N . SER A 1 312 ? -21.484 14.258 10.836 1 90.38 312 SER A N 1
ATOM 2427 C CA . SER A 1 312 ? -20.188 14.75 11.281 1 90.38 312 SER A CA 1
ATOM 2428 C C . SER A 1 312 ? -19.875 14.305 12.703 1 90.38 312 SER A C 1
ATOM 2430 O O . SER A 1 312 ? -20.781 14.234 13.547 1 90.38 312 SER A O 1
ATOM 2432 N N . PRO A 1 313 ? -18.609 13.961 12.938 1 92.12 313 PRO A N 1
ATOM 2433 C CA . PRO A 1 313 ? -18.25 13.617 14.312 1 92.12 313 PRO A CA 1
ATOM 2434 C C . PRO A 1 313 ? -18.422 14.789 15.281 1 92.12 313 PRO A C 1
ATOM 2436 O O . PRO A 1 313 ? -18.422 14.602 16.5 1 92.12 313 PRO A O 1
ATOM 2439 N N . TRP A 1 314 ? -18.594 15.945 14.766 1 95.19 314 TRP A N 1
ATOM 2440 C CA . TRP A 1 314 ? -18.703 17.156 15.578 1 95.19 314 TRP A CA 1
ATOM 2441 C C . TRP A 1 314 ? -20.172 17.516 15.812 1 95.19 314 TRP A C 1
ATOM 2443 O O . TRP A 1 314 ? -20.469 18.469 16.531 1 95.19 314 TRP A O 1
ATOM 2453 N N . LEU A 1 315 ? -21.078 16.828 15.242 1 90.12 315 LEU A N 1
ATOM 2454 C CA . LEU A 1 315 ? -22.484 17.219 15.188 1 90.12 315 LEU A CA 1
ATOM 2455 C C . LEU A 1 315 ? -23.031 17.484 16.578 1 90.12 315 LEU A C 1
ATOM 2457 O O . LEU A 1 315 ? -23.781 18.438 16.781 1 90.12 315 LEU A O 1
ATOM 2461 N N . ASP A 1 316 ? -22.656 16.766 17.5 1 90.69 316 ASP A N 1
ATOM 2462 C CA . ASP A 1 316 ? -23.266 16.844 18.828 1 90.69 316 ASP A CA 1
ATOM 2463 C C . ASP A 1 316 ? -22.531 17.844 19.719 1 90.69 316 ASP A C 1
ATOM 2465 O O . ASP A 1 316 ? -22.984 18.125 20.828 1 90.69 316 ASP A O 1
ATOM 2469 N N . CYS A 1 317 ? -21.453 18.406 19.188 1 93.81 317 CYS A N 1
ATOM 2470 C CA . CYS A 1 317 ? -20.688 19.188 20.156 1 93.81 317 CYS A CA 1
ATOM 2471 C C . CYS A 1 317 ? -20.062 20.406 19.5 1 93.81 317 CYS A C 1
ATOM 2473 O O . CYS A 1 317 ? -19.359 21.172 20.156 1 93.81 317 CYS A O 1
ATOM 2475 N N . ILE A 1 318 ? -20.344 20.656 18.297 1 94.44 318 ILE A N 1
ATOM 2476 C CA . ILE A 1 318 ? -19.672 21.719 17.562 1 94.44 318 ILE A CA 1
ATOM 2477 C C . ILE A 1 318 ? -19.859 23.047 18.266 1 94.44 318 ILE A C 1
ATOM 2479 O O . ILE A 1 318 ? -18.953 23.891 18.297 1 94.44 318 ILE A O 1
ATOM 2483 N N . ASP A 1 319 ? -20.953 23.312 18.859 1 93.81 319 ASP A N 1
ATOM 2484 C CA . ASP A 1 319 ? -21.297 24.594 19.469 1 93.81 319 ASP A CA 1
ATOM 2485 C C . ASP A 1 319 ? -20.578 24.781 20.812 1 93.81 319 ASP A C 1
ATOM 2487 O O . ASP A 1 319 ? -20.531 25.891 21.344 1 93.81 319 ASP A O 1
ATOM 2491 N N . LYS A 1 320 ? -20.016 23.766 21.297 1 95.12 320 LYS A N 1
ATOM 2492 C CA . LYS A 1 320 ? -19.281 23.844 22.547 1 95.12 320 LYS A CA 1
ATOM 2493 C C . LYS A 1 320 ? -17.812 24.172 22.312 1 95.12 320 LYS A C 1
ATOM 2495 O O . LYS A 1 320 ? -17.047 24.344 23.25 1 95.12 320 LYS A O 1
ATOM 2500 N N . TYR A 1 321 ? -17.562 24.234 21.141 1 94 321 TYR A N 1
ATOM 2501 C CA . TYR A 1 321 ? -16.188 24.516 20.766 1 94 321 TYR A CA 1
ATOM 2502 C C . TYR A 1 321 ? -16.062 25.875 20.094 1 94 321 TYR A C 1
ATOM 2504 O O . TYR A 1 321 ? -16.953 26.297 19.344 1 94 321 TYR A O 1
ATOM 2512 N N . PRO A 1 322 ? -14.828 26.547 20.156 1 93.69 322 PRO A N 1
ATOM 2513 C CA . PRO A 1 322 ? -13.633 26.125 20.891 1 93.69 322 PRO A CA 1
ATOM 2514 C C . PRO A 1 322 ? -13.812 26.156 22.406 1 93.69 322 PRO A C 1
ATOM 2516 O O . PRO A 1 322 ? -14.648 26.906 22.906 1 93.69 322 PRO A O 1
ATOM 2519 N N . VAL A 1 323 ? -13.133 25.375 22.938 1 87.31 323 VAL A N 1
ATOM 2520 C CA . VAL A 1 323 ? -13.07 25.375 24.406 1 87.31 323 VAL A CA 1
ATOM 2521 C C . VAL A 1 323 ? -11.883 26.219 24.859 1 87.31 323 VAL A C 1
ATOM 2523 O O . VAL A 1 323 ? -10.883 26.344 24.156 1 87.31 323 VAL A O 1
ATOM 2526 N N . GLU A 1 324 ? -12.078 26.969 25.984 1 81.69 324 GLU A N 1
ATOM 2527 C CA . GLU A 1 324 ? -10.953 27.688 26.562 1 81.69 324 GLU A CA 1
ATOM 2528 C C . GLU A 1 324 ? -9.852 26.719 27.016 1 81.69 324 GLU A C 1
ATOM 2530 O O . GLU A 1 324 ? -10.102 25.828 27.828 1 81.69 324 GLU A O 1
ATOM 2535 N N . LEU A 1 325 ? -8.836 26.703 26.188 1 64.19 325 LEU A N 1
ATOM 2536 C CA . LEU A 1 325 ? -7.727 25.828 26.547 1 64.19 325 LEU A CA 1
ATOM 2537 C C . LEU A 1 325 ? -6.918 26.422 27.703 1 64.19 325 LEU A C 1
ATOM 2539 O O . LEU A 1 325 ? -6.723 27.641 27.766 1 64.19 325 LEU A O 1
ATOM 2543 N N . VAL A 1 326 ? -7.008 25.797 28.922 1 56.28 326 VAL A N 1
ATOM 2544 C CA . VAL A 1 326 ? -6.219 26.234 30.062 1 56.28 326 VAL A CA 1
ATOM 2545 C C . VAL A 1 326 ? -4.738 26.281 29.688 1 56.28 326 VAL A C 1
ATOM 2547 O O . VAL A 1 326 ? -4.188 25.281 29.203 1 56.28 326 VAL A O 1
ATOM 2550 N N . MET A 1 327 ? -4.23 27.438 29.438 1 49.06 327 MET A N 1
ATOM 2551 C CA . MET A 1 327 ? -2.787 27.547 29.25 1 49.06 327 MET A CA 1
ATOM 2552 C C . MET A 1 327 ? -2.043 26.969 30.453 1 49.06 327 MET A C 1
ATOM 2554 O O . MET A 1 327 ? -2.518 27.047 31.578 1 49.06 327 MET A O 1
ATOM 2558 N N . MET B 1 1 ? 15.539 -9.109 2.504 1 93.5 1 MET B N 1
ATOM 2559 C CA . MET B 1 1 ? 15.172 -7.895 1.784 1 93.5 1 MET B CA 1
ATOM 2560 C C . MET B 1 1 ? 16.406 -7.117 1.355 1 93.5 1 MET B C 1
ATOM 2562 O O . MET B 1 1 ? 16.562 -6.797 0.177 1 93.5 1 MET B O 1
ATOM 2566 N N . PHE B 1 2 ? 17.344 -6.91 2.279 1 96.5 2 PHE B N 1
ATOM 2567 C CA . PHE B 1 2 ? 18.516 -6.109 1.965 1 96.5 2 PHE B CA 1
ATOM 2568 C C . PHE B 1 2 ? 19.453 -6.863 1.036 1 96.5 2 PHE B C 1
ATOM 2570 O O . PHE B 1 2 ? 20.031 -6.281 0.111 1 96.5 2 PHE B O 1
ATOM 2577 N N . GLY B 1 3 ? 19.609 -8.188 1.319 1 95 3 GLY B N 1
ATOM 2578 C CA . GLY B 1 3 ? 20.406 -8.977 0.403 1 95 3 GLY B CA 1
ATOM 2579 C C . GLY B 1 3 ? 19.906 -8.938 -1.025 1 95 3 GLY B C 1
ATOM 2580 O O . GLY B 1 3 ? 20.688 -8.812 -1.968 1 95 3 GLY B O 1
ATOM 2581 N N . ALA B 1 4 ? 18.625 -9.07 -1.195 1 95.94 4 ALA B N 1
ATOM 2582 C CA . ALA B 1 4 ? 18.016 -9.016 -2.525 1 95.94 4 ALA B CA 1
ATOM 2583 C C . ALA B 1 4 ? 18.266 -7.664 -3.186 1 95.94 4 ALA B C 1
ATOM 2585 O O . ALA B 1 4 ? 18.547 -7.594 -4.387 1 95.94 4 ALA B O 1
ATOM 2586 N N . LEU B 1 5 ? 18.172 -6.586 -2.449 1 98 5 LEU B N 1
ATOM 2587 C CA . LEU B 1 5 ? 18.406 -5.246 -2.971 1 98 5 LEU B CA 1
ATOM 2588 C C . LEU B 1 5 ? 19.859 -5.055 -3.344 1 98 5 LEU B C 1
ATOM 2590 O O . LEU B 1 5 ? 20.172 -4.473 -4.387 1 98 5 LEU B O 1
ATOM 2594 N N . ASP B 1 6 ? 20.75 -5.535 -2.467 1 97.12 6 ASP B N 1
ATOM 2595 C CA . ASP B 1 6 ? 22.172 -5.469 -2.781 1 97.12 6 ASP B CA 1
ATOM 2596 C C . ASP B 1 6 ? 22.469 -6.156 -4.109 1 97.12 6 ASP B C 1
ATOM 2598 O O . ASP B 1 6 ? 23.219 -5.629 -4.93 1 97.12 6 ASP B O 1
ATOM 2602 N N . THR B 1 7 ? 21.891 -7.297 -4.27 1 95.25 7 THR B N 1
ATOM 2603 C CA . THR B 1 7 ? 22.062 -8.039 -5.516 1 95.25 7 THR B CA 1
ATOM 2604 C C . THR B 1 7 ? 21.516 -7.242 -6.699 1 95.25 7 THR B C 1
ATOM 2606 O O . THR B 1 7 ? 22.141 -7.191 -7.762 1 95.25 7 THR B O 1
ATOM 2609 N N . LEU B 1 8 ? 20.375 -6.648 -6.543 1 96.25 8 LEU B N 1
ATOM 2610 C CA . LEU B 1 8 ? 19.781 -5.844 -7.598 1 96.25 8 LEU B CA 1
ATOM 2611 C C . LEU B 1 8 ? 20.703 -4.699 -8 1 96.25 8 LEU B C 1
ATOM 2613 O O . LEU B 1 8 ? 20.938 -4.484 -9.195 1 96.25 8 LEU B O 1
ATOM 2617 N N . PHE B 1 9 ? 21.188 -3.969 -7.02 1 97.06 9 PHE B N 1
ATOM 2618 C CA . PHE B 1 9 ? 22.047 -2.822 -7.297 1 97.06 9 PHE B CA 1
ATOM 2619 C C . PHE B 1 9 ? 23.328 -3.264 -7.973 1 97.06 9 PHE B C 1
ATOM 2621 O O . PHE B 1 9 ? 23.781 -2.639 -8.938 1 97.06 9 PHE B O 1
ATOM 2628 N N . SER B 1 10 ? 23.859 -4.348 -7.512 1 94.75 10 SER B N 1
ATOM 2629 C CA . SER B 1 10 ? 25.125 -4.828 -8.055 1 94.75 10 SER B CA 1
ATOM 2630 C C . SER B 1 10 ? 24.953 -5.336 -9.484 1 94.75 10 SER B C 1
ATOM 2632 O O . SER B 1 10 ? 25.828 -5.152 -10.328 1 94.75 10 SER B O 1
ATOM 2634 N N . THR B 1 11 ? 23.859 -5.945 -9.781 1 92.38 11 THR B N 1
ATOM 2635 C CA . THR B 1 11 ? 23.656 -6.57 -11.078 1 92.38 11 THR B CA 1
ATOM 2636 C C . THR B 1 11 ? 23.203 -5.539 -12.109 1 92.38 11 THR B C 1
ATOM 2638 O O . THR B 1 11 ? 23.547 -5.656 -13.289 1 92.38 11 THR B O 1
ATOM 2641 N N . THR B 1 12 ? 22.469 -4.555 -11.727 1 93.75 12 THR B N 1
ATOM 2642 C CA . THR B 1 12 ? 21.891 -3.611 -12.68 1 93.75 12 THR B CA 1
ATOM 2643 C C . THR B 1 12 ? 22.766 -2.365 -12.797 1 93.75 12 THR B C 1
ATOM 2645 O O . THR B 1 12 ? 22.688 -1.639 -13.789 1 93.75 12 THR B O 1
ATOM 2648 N N . GLY B 1 13 ? 23.484 -2.029 -11.719 1 94.56 13 GLY B N 1
ATOM 2649 C CA . GLY B 1 13 ? 24.328 -0.839 -11.703 1 94.56 13 GLY B CA 1
ATOM 2650 C C . GLY B 1 13 ? 23.547 0.425 -11.367 1 94.56 13 GLY B C 1
ATOM 2651 O O . GLY B 1 13 ? 24.125 1.519 -11.352 1 94.56 13 GLY B O 1
ATOM 2652 N N . ILE B 1 14 ? 22.328 0.309 -11.086 1 96 14 ILE B N 1
ATOM 2653 C CA . ILE B 1 14 ? 21.578 1.513 -10.734 1 96 14 ILE B CA 1
ATOM 2654 C C . ILE B 1 14 ? 21.953 1.956 -9.32 1 96 14 ILE B C 1
ATOM 2656 O O . ILE B 1 14 ? 22.312 1.129 -8.477 1 96 14 ILE B O 1
ATOM 2660 N N . LYS B 1 15 ? 21.859 3.264 -9.109 1 97.56 15 LYS B N 1
ATOM 2661 C CA . LYS B 1 15 ? 22.109 3.814 -7.781 1 97.56 15 LYS B CA 1
ATOM 2662 C C . LYS B 1 15 ? 20.812 3.941 -6.988 1 97.56 15 LYS B C 1
ATOM 2664 O O . LYS B 1 15 ? 19.75 4.242 -7.551 1 97.56 15 LYS B O 1
ATOM 2669 N N . PRO B 1 16 ? 20.938 3.732 -5.691 1 97.88 16 PRO B N 1
ATOM 2670 C CA . PRO B 1 16 ? 19.734 3.859 -4.859 1 97.88 16 PRO B CA 1
ATOM 2671 C C . PRO B 1 16 ? 19 5.188 -5.07 1 97.88 16 PRO B C 1
ATOM 2673 O O . PRO B 1 16 ? 17.766 5.223 -5.102 1 97.88 16 PRO B O 1
ATOM 2676 N N . LYS B 1 17 ? 19.656 6.242 -5.258 1 96.62 17 LYS B N 1
ATOM 2677 C CA . LYS B 1 17 ? 19.078 7.574 -5.387 1 96.62 17 LYS B CA 1
ATOM 2678 C C . LYS B 1 17 ? 18.297 7.711 -6.695 1 96.62 17 LYS B C 1
ATOM 2680 O O . LYS B 1 17 ? 17.531 8.648 -6.867 1 96.62 17 LYS B O 1
ATOM 2685 N N . ASP B 1 18 ? 18.5 6.758 -7.637 1 96.62 18 ASP B N 1
ATOM 2686 C CA . ASP B 1 18 ? 17.812 6.801 -8.922 1 96.62 18 ASP B CA 1
ATOM 2687 C C . ASP B 1 18 ? 16.391 6.262 -8.805 1 96.62 18 ASP B C 1
ATOM 2689 O O . ASP B 1 18 ? 15.57 6.457 -9.703 1 96.62 18 ASP B O 1
ATOM 2693 N N . ILE B 1 19 ? 16.109 5.641 -7.754 1 98.31 19 ILE B N 1
ATOM 2694 C CA . ILE B 1 19 ? 14.797 5.031 -7.57 1 98.31 19 ILE B CA 1
ATOM 2695 C C . ILE B 1 19 ? 13.758 6.113 -7.281 1 98.31 19 ILE B C 1
ATOM 2697 O O . ILE B 1 19 ? 13.922 6.902 -6.348 1 98.31 19 ILE B O 1
ATOM 2701 N N . GLY B 1 20 ? 12.727 6.109 -8.086 1 98.38 20 GLY B N 1
ATOM 2702 C CA . GLY B 1 20 ? 11.648 7.062 -7.875 1 98.38 20 GLY B CA 1
ATOM 2703 C C . GLY B 1 20 ? 10.453 6.461 -7.164 1 98.38 20 GLY B C 1
ATOM 2704 O O . GLY B 1 20 ? 9.695 7.172 -6.5 1 98.38 20 GLY B O 1
ATOM 2705 N N . ILE B 1 21 ? 10.234 5.176 -7.367 1 98.75 21 ILE B N 1
ATOM 2706 C CA . ILE B 1 21 ? 9.094 4.477 -6.781 1 98.75 21 ILE B CA 1
ATOM 2707 C C . ILE B 1 21 ? 9.57 3.223 -6.055 1 98.75 21 ILE B C 1
ATOM 2709 O O . ILE B 1 21 ? 10.344 2.436 -6.605 1 98.75 21 ILE B O 1
ATOM 2713 N N . LEU B 1 22 ? 9.211 3.078 -4.801 1 98.88 22 LEU B N 1
ATOM 2714 C CA . LEU B 1 22 ? 9.508 1.892 -4.004 1 98.88 22 LEU B CA 1
ATOM 2715 C C . LEU B 1 22 ? 8.227 1.272 -3.453 1 98.88 22 LEU B C 1
ATOM 2717 O O . LEU B 1 22 ? 7.477 1.928 -2.725 1 98.88 22 LEU B O 1
ATOM 2721 N N . VAL B 1 23 ? 7.922 0.03 -3.832 1 98.88 23 VAL B N 1
ATOM 2722 C CA . VAL B 1 23 ? 6.766 -0.689 -3.307 1 98.88 23 VAL B CA 1
ATOM 2723 C C . VAL B 1 23 ? 7.227 -1.958 -2.592 1 98.88 23 VAL B C 1
ATOM 2725 O O . VAL B 1 23 ? 7.891 -2.807 -3.191 1 98.88 23 VAL B O 1
ATOM 2728 N N . VAL B 1 24 ? 6.879 -2.055 -1.346 1 98.75 24 VAL B N 1
ATOM 2729 C CA . VAL B 1 24 ? 7.242 -3.217 -0.542 1 98.75 24 VAL B CA 1
ATOM 2730 C C . VAL B 1 24 ? 5.98 -3.943 -0.084 1 98.75 24 VAL B C 1
ATOM 2732 O O . VAL B 1 24 ? 4.98 -3.307 0.265 1 98.75 24 VAL B O 1
ATOM 2735 N N . ASN B 1 25 ? 6 -5.258 -0.196 1 98.06 25 ASN B N 1
ATOM 2736 C CA . ASN B 1 25 ? 4.883 -6.023 0.35 1 98.06 25 ASN B CA 1
ATOM 2737 C C . ASN B 1 25 ? 5.359 -7.113 1.302 1 98.06 25 ASN B C 1
ATOM 2739 O O . ASN B 1 25 ? 6.402 -7.734 1.07 1 98.06 25 ASN B O 1
ATOM 2743 N N . CYS B 1 26 ? 4.691 -7.203 2.375 1 95.75 26 CYS B N 1
ATOM 2744 C CA . CYS B 1 26 ? 4.84 -8.234 3.395 1 95.75 26 CYS B CA 1
ATOM 2745 C C . CYS B 1 26 ? 3.508 -8.516 4.082 1 95.75 26 CYS B C 1
ATOM 2747 O O . CYS B 1 26 ? 2.824 -7.586 4.52 1 95.75 26 CYS B O 1
ATOM 2749 N N . SER B 1 27 ? 3.164 -9.719 4.195 1 91.81 27 SER B N 1
ATOM 2750 C CA . SER B 1 27 ? 1.814 -10.008 4.672 1 91.81 27 SER B CA 1
ATOM 2751 C C . SER B 1 27 ? 1.761 -10.047 6.195 1 91.81 27 SER B C 1
ATOM 2753 O O . SER B 1 27 ? 0.833 -9.5 6.801 1 91.81 27 SER B O 1
ATOM 2755 N N . LEU B 1 28 ? 2.721 -10.594 6.832 1 87.81 28 LEU B N 1
ATOM 2756 C CA . LEU B 1 28 ? 2.539 -10.961 8.234 1 87.81 28 LEU B CA 1
ATOM 2757 C C . LEU B 1 28 ? 3.338 -10.039 9.148 1 87.81 28 LEU B C 1
ATOM 2759 O O . LEU B 1 28 ? 3.084 -9.977 10.352 1 87.81 28 LEU B O 1
ATOM 2763 N N . PHE B 1 29 ? 4.309 -9.367 8.641 1 88.38 29 PHE B N 1
ATOM 2764 C CA . PHE B 1 29 ? 5.156 -8.484 9.438 1 88.38 29 PHE B CA 1
ATOM 2765 C C . PHE B 1 29 ? 5.094 -7.059 8.914 1 88.38 29 PHE B C 1
ATOM 2767 O O . PHE B 1 29 ? 5.688 -6.746 7.879 1 88.38 29 PHE B O 1
ATOM 2774 N N . ASN B 1 30 ? 4.453 -6.203 9.625 1 90.44 30 ASN B N 1
ATOM 2775 C CA . ASN B 1 30 ? 4.312 -4.801 9.242 1 90.44 30 ASN B CA 1
ATOM 2776 C C . ASN B 1 30 ? 4.676 -3.865 10.391 1 90.44 30 ASN B C 1
ATOM 2778 O O . ASN B 1 30 ? 3.791 -3.34 11.07 1 90.44 30 ASN B O 1
ATOM 2782 N N . PRO B 1 31 ? 5.922 -3.539 10.508 1 92.44 31 PRO B N 1
ATOM 2783 C CA . PRO B 1 31 ? 6.402 -2.725 11.625 1 92.44 31 PRO B CA 1
ATOM 2784 C C . PRO B 1 31 ? 6.195 -1.229 11.398 1 92.44 31 PRO B C 1
ATOM 2786 O O . PRO B 1 31 ? 5.809 -0.816 10.305 1 92.44 31 PRO B O 1
ATOM 2789 N N . THR B 1 32 ? 6.422 -0.448 12.484 1 93.31 32 THR B N 1
ATOM 2790 C CA . THR B 1 32 ? 6.484 1.009 12.461 1 93.31 32 THR B CA 1
ATOM 2791 C C . THR B 1 32 ? 7.844 1.502 12.945 1 93.31 32 THR B C 1
ATOM 2793 O O . THR B 1 32 ? 8.203 1.298 14.109 1 93.31 32 THR B O 1
ATOM 2796 N N . PRO B 1 33 ? 8.648 2.195 12.156 1 96.44 33 PRO B N 1
ATOM 2797 C CA . PRO B 1 33 ? 8.336 2.537 10.766 1 96.44 33 PRO B CA 1
ATOM 2798 C C . PRO B 1 33 ? 8.273 1.312 9.852 1 96.44 33 PRO B C 1
ATOM 2800 O O . PRO B 1 33 ? 8.781 0.247 10.211 1 96.44 33 PRO B O 1
ATOM 2803 N N . SER B 1 34 ? 7.691 1.496 8.633 1 97.5 34 SER B N 1
ATOM 2804 C CA . SER B 1 34 ? 7.43 0.427 7.68 1 97.5 34 SER B CA 1
ATOM 2805 C C . SER B 1 34 ? 8.727 -0.157 7.129 1 97.5 34 SER B C 1
ATOM 2807 O O . SER B 1 34 ? 9.797 0.431 7.297 1 97.5 34 SER B O 1
ATOM 2809 N N . LEU B 1 35 ? 8.586 -1.362 6.441 1 97.81 35 LEU B N 1
ATOM 2810 C CA . LEU B 1 35 ? 9.711 -1.967 5.742 1 97.81 35 LEU B CA 1
ATOM 2811 C C . LEU B 1 35 ? 10.227 -1.046 4.641 1 97.81 35 LEU B C 1
ATOM 2813 O O . LEU B 1 35 ? 11.43 -0.976 4.395 1 97.81 35 LEU B O 1
ATOM 2817 N N . SER B 1 36 ? 9.352 -0.35 3.992 1 98.5 36 SER B N 1
ATOM 2818 C CA . SER B 1 36 ? 9.789 0.595 2.971 1 98.5 36 SER B CA 1
ATOM 2819 C C . SER B 1 36 ? 10.656 1.696 3.57 1 98.5 36 SER B C 1
ATOM 2821 O O . SER B 1 36 ? 11.656 2.105 2.971 1 98.5 36 SER B O 1
ATOM 2823 N N . SER B 1 37 ? 10.281 2.184 4.75 1 98.56 37 SER B N 1
ATOM 2824 C CA . SER B 1 37 ? 11.102 3.195 5.418 1 98.56 37 SER B CA 1
ATOM 2825 C C . SER B 1 37 ? 12.461 2.635 5.812 1 98.56 37 SER B C 1
ATOM 2827 O O . SER B 1 37 ? 13.461 3.355 5.797 1 98.56 37 SER B O 1
ATOM 2829 N N . MET B 1 38 ? 12.5 1.353 6.195 1 98.38 38 MET B N 1
ATOM 2830 C CA . MET B 1 38 ? 13.773 0.704 6.512 1 98.38 38 MET B CA 1
ATOM 2831 C C . MET B 1 38 ? 14.703 0.708 5.301 1 98.38 38 MET B C 1
ATOM 2833 O O . MET B 1 38 ? 15.898 0.967 5.434 1 98.38 38 MET B O 1
ATOM 2837 N N . ILE B 1 39 ? 14.125 0.418 4.191 1 98.75 39 ILE B N 1
ATOM 2838 C CA . ILE B 1 39 ? 14.906 0.402 2.957 1 98.75 39 ILE B CA 1
ATOM 2839 C C . ILE B 1 39 ? 15.391 1.812 2.639 1 98.75 39 ILE B C 1
ATOM 2841 O O . ILE B 1 39 ? 16.562 2.006 2.281 1 98.75 39 ILE B O 1
ATOM 2845 N N . VAL B 1 40 ? 14.508 2.82 2.764 1 98.75 40 VAL B N 1
ATOM 2846 C CA . VAL B 1 40 ? 14.891 4.211 2.539 1 98.75 40 VAL B CA 1
ATOM 2847 C C . VAL B 1 40 ? 16.062 4.578 3.453 1 98.75 40 VAL B C 1
ATOM 2849 O O . VAL B 1 40 ? 17.016 5.23 3.021 1 98.75 40 VAL B O 1
ATOM 2852 N N . ASN B 1 41 ? 15.961 4.156 4.652 1 98.75 41 ASN B N 1
ATOM 2853 C CA . ASN B 1 41 ? 17.016 4.465 5.621 1 98.75 41 ASN B CA 1
ATOM 2854 C C . ASN B 1 41 ? 18.328 3.771 5.266 1 98.75 41 ASN B C 1
ATOM 2856 O O . ASN B 1 41 ? 19.375 4.41 5.215 1 98.75 41 ASN B O 1
ATOM 2860 N N . LYS B 1 42 ? 18.266 2.498 5.035 1 98.69 42 LYS B N 1
ATOM 2861 C CA . LYS B 1 42 ? 19.453 1.681 4.797 1 98.69 42 LYS B CA 1
ATOM 2862 C C . LYS B 1 42 ? 20.219 2.164 3.566 1 98.69 42 LYS B C 1
ATOM 2864 O O . LYS B 1 42 ? 21.438 2.25 3.588 1 98.69 42 LYS B O 1
ATOM 2869 N N . TYR B 1 43 ? 19.5 2.527 2.506 1 98.69 43 TYR B N 1
ATOM 2870 C CA . TYR B 1 43 ? 20.156 2.824 1.236 1 98.69 43 TYR B CA 1
ATOM 2871 C C . TYR B 1 43 ? 20.125 4.32 0.946 1 98.69 43 TYR B C 1
ATOM 2873 O O . TYR B 1 43 ? 20.547 4.758 -0.13 1 98.69 43 TYR B O 1
ATOM 2881 N N . LYS B 1 44 ? 19.641 5.117 1.908 1 98.44 44 LYS B N 1
ATOM 2882 C CA . LYS B 1 44 ? 19.625 6.574 1.831 1 98.44 44 LYS B CA 1
ATOM 2883 C C . LYS B 1 44 ? 18.969 7.051 0.542 1 98.44 44 LYS B C 1
ATOM 2885 O O . LYS B 1 44 ? 19.531 7.863 -0.191 1 98.44 44 LYS B O 1
ATOM 2890 N N . LEU B 1 45 ? 17.781 6.52 0.336 1 98.44 45 LEU B N 1
ATOM 2891 C CA . LEU B 1 45 ? 17.031 6.91 -0.854 1 98.44 45 LEU B CA 1
ATOM 2892 C C . LEU B 1 45 ? 16.656 8.383 -0.796 1 98.44 45 LEU B C 1
ATOM 2894 O O . LEU B 1 45 ? 16.766 9.023 0.255 1 98.44 45 LEU B O 1
ATOM 2898 N N . ARG B 1 46 ? 16.266 8.93 -1.912 1 96.88 46 ARG B N 1
ATOM 2899 C CA . ARG B 1 46 ? 15.969 10.352 -2.039 1 96.88 46 ARG B CA 1
ATOM 2900 C C . ARG B 1 46 ? 14.719 10.727 -1.248 1 96.88 46 ARG B C 1
ATOM 2902 O O . ARG B 1 46 ? 13.836 9.891 -1.041 1 96.88 46 ARG B O 1
ATOM 2909 N N . GLY B 1 47 ? 14.609 11.984 -0.96 1 96.62 47 GLY B N 1
ATOM 2910 C CA . GLY B 1 47 ? 13.562 12.469 -0.08 1 96.62 47 GLY B CA 1
ATOM 2911 C C . GLY B 1 47 ? 12.203 12.555 -0.755 1 96.62 47 GLY B C 1
ATOM 2912 O O . GLY B 1 47 ? 11.172 12.609 -0.084 1 96.62 47 GLY B O 1
ATOM 2913 N N . ASN B 1 48 ? 12.188 12.594 -2.037 1 96 48 ASN B N 1
ATOM 2914 C CA . ASN B 1 48 ? 10.914 12.68 -2.746 1 96 48 ASN B CA 1
ATOM 2915 C C . ASN B 1 48 ? 10.484 11.32 -3.291 1 96 48 ASN B C 1
ATOM 2917 O O . ASN B 1 48 ? 9.688 11.242 -4.23 1 96 48 ASN B O 1
ATOM 2921 N N . ILE B 1 49 ? 11.039 10.219 -2.738 1 97.5 49 ILE B N 1
ATOM 2922 C CA . ILE B 1 49 ? 10.68 8.859 -3.117 1 97.5 49 ILE B CA 1
ATOM 2923 C C . ILE B 1 49 ? 9.188 8.641 -2.898 1 97.5 49 ILE B C 1
ATOM 2925 O O . ILE B 1 49 ? 8.625 9.086 -1.895 1 97.5 49 ILE B O 1
ATOM 2929 N N . LYS B 1 50 ? 8.5 8.086 -3.871 1 98.06 50 LYS B N 1
ATOM 2930 C CA . LYS B 1 50 ? 7.148 7.574 -3.666 1 98.06 50 LYS B CA 1
ATOM 2931 C C . LYS B 1 50 ? 7.172 6.137 -3.158 1 98.06 50 LYS B C 1
ATOM 2933 O O . LYS B 1 50 ? 7.203 5.195 -3.951 1 98.06 50 LYS B O 1
ATOM 2938 N N . SER B 1 51 ? 7.113 6 -1.873 1 98.38 51 SER B N 1
ATOM 2939 C CA . SER B 1 51 ? 7.207 4.676 -1.267 1 98.38 51 SER B CA 1
ATOM 2940 C C . SER B 1 51 ? 5.852 4.203 -0.755 1 98.38 51 SER B C 1
ATOM 2942 O O . SER B 1 51 ? 5.059 5.004 -0.25 1 98.38 51 SER B O 1
ATOM 2944 N N . PHE B 1 52 ? 5.535 2.936 -0.904 1 98.75 52 PHE B N 1
ATOM 2945 C CA . PHE B 1 52 ? 4.32 2.277 -0.439 1 98.75 52 PHE B CA 1
ATOM 2946 C C . PHE B 1 52 ? 4.648 0.949 0.232 1 98.75 52 PHE B C 1
ATOM 2948 O O . PHE B 1 52 ? 5.48 0.186 -0.262 1 98.75 52 PHE B O 1
ATOM 2955 N N . ASN B 1 53 ? 4.07 0.729 1.358 1 98.62 53 ASN B N 1
ATOM 2956 C CA . ASN B 1 53 ? 4.211 -0.523 2.096 1 98.62 53 ASN B CA 1
ATOM 2957 C C . ASN B 1 53 ? 2.873 -1.247 2.227 1 98.62 53 ASN B C 1
ATOM 2959 O O . ASN B 1 53 ? 2.025 -0.854 3.029 1 98.62 53 ASN B O 1
ATOM 2963 N N . LEU B 1 54 ? 2.74 -2.352 1.468 1 98.31 54 LEU B N 1
ATOM 2964 C CA . LEU B 1 54 ? 1.5 -3.119 1.489 1 98.31 54 LEU B CA 1
ATOM 2965 C C . LEU B 1 54 ? 1.549 -4.203 2.561 1 98.31 54 LEU B C 1
ATOM 2967 O O . LEU B 1 54 ? 2.463 -5.027 2.574 1 98.31 54 LEU B O 1
ATOM 2971 N N . GLY B 1 55 ? 0.517 -4.195 3.438 1 96.62 55 GLY B N 1
ATOM 2972 C CA . GLY B 1 55 ? 0.441 -5.172 4.516 1 96.62 55 GLY B CA 1
ATOM 2973 C C . GLY B 1 55 ? -0.828 -6.004 4.477 1 96.62 55 GLY B C 1
ATOM 2974 O O . GLY B 1 55 ? -1.902 -5.492 4.156 1 96.62 55 GLY B O 1
ATOM 2975 N N . GLY B 1 56 ? -0.685 -7.312 4.754 1 95.25 56 GLY B N 1
ATOM 2976 C CA . GLY B 1 56 ? -1.827 -8.188 4.961 1 95.25 56 GLY B CA 1
ATOM 2977 C C . GLY B 1 56 ? -2.492 -8.617 3.67 1 95.25 56 GLY B C 1
ATOM 2978 O O . GLY B 1 56 ? -3.646 -9.055 3.674 1 95.25 56 GLY B O 1
ATOM 2979 N N . MET B 1 57 ? -1.788 -8.562 2.574 1 96.25 57 MET B N 1
ATOM 2980 C CA . MET B 1 57 ? -2.477 -8.766 1.302 1 96.25 57 MET B CA 1
ATOM 2981 C C . MET B 1 57 ? -2.195 -10.156 0.744 1 96.25 57 MET B C 1
ATOM 2983 O O . MET B 1 57 ? -2.549 -10.453 -0.397 1 96.25 57 MET B O 1
ATOM 2987 N N . GLY B 1 58 ? -1.502 -10.984 1.492 1 94.31 58 GLY B N 1
ATOM 2988 C CA . GLY B 1 58 ? -1.332 -12.383 1.136 1 94.31 58 GLY B CA 1
ATOM 2989 C C . GLY B 1 58 ? -0.215 -12.617 0.136 1 94.31 58 GLY B C 1
ATOM 2990 O O . GLY B 1 58 ? 0.506 -11.68 -0.223 1 94.31 58 GLY B O 1
ATOM 2991 N N . CYS B 1 59 ? -0.151 -13.859 -0.352 1 95.5 59 CYS B N 1
ATOM 2992 C CA . CYS B 1 59 ? 0.972 -14.289 -1.18 1 95.5 59 CYS B CA 1
ATOM 2993 C C . CYS B 1 59 ? 0.877 -13.688 -2.578 1 95.5 59 CYS B C 1
ATOM 2995 O O . CYS B 1 59 ? 1.888 -13.555 -3.27 1 95.5 59 CYS B O 1
ATOM 2997 N N . SER B 1 60 ? -0.266 -13.359 -2.982 1 96.94 60 SER B N 1
ATOM 2998 C CA . SER B 1 60 ? -0.411 -12.805 -4.324 1 96.94 60 SER B CA 1
ATOM 2999 C C . SER B 1 60 ? -0.032 -11.328 -4.348 1 96.94 60 SER B C 1
ATOM 3001 O O . SER B 1 60 ? -0.123 -10.672 -5.391 1 96.94 60 SER B O 1
ATOM 3003 N N . ALA B 1 61 ? 0.372 -10.805 -3.227 1 97.69 61 ALA B N 1
ATOM 3004 C CA . ALA B 1 61 ? 0.776 -9.406 -3.127 1 97.69 61 ALA B CA 1
ATOM 3005 C C . ALA B 1 61 ? 1.953 -9.109 -4.051 1 97.69 61 ALA B C 1
ATOM 3007 O O . ALA B 1 61 ? 2.139 -7.965 -4.484 1 97.69 61 ALA B O 1
ATOM 3008 N N . GLY B 1 62 ? 2.727 -10.102 -4.363 1 97.88 62 GLY B N 1
ATOM 3009 C CA . GLY B 1 62 ? 3.801 -9.906 -5.32 1 97.88 62 GLY B CA 1
ATOM 3010 C C . GLY B 1 62 ? 3.324 -9.344 -6.648 1 97.88 62 GLY B C 1
ATOM 3011 O O . GLY B 1 62 ? 3.887 -8.375 -7.16 1 97.88 62 GLY B O 1
ATOM 3012 N N . VAL B 1 63 ? 2.256 -9.914 -7.168 1 98.75 63 VAL B N 1
ATOM 3013 C CA . VAL B 1 63 ? 1.701 -9.469 -8.438 1 98.75 63 VAL B CA 1
ATOM 3014 C C . VAL B 1 63 ? 0.946 -8.156 -8.25 1 98.75 63 VAL B C 1
ATOM 3016 O O . VAL B 1 63 ? 0.959 -7.293 -9.125 1 98.75 63 VAL B O 1
ATOM 3019 N N . ILE B 1 64 ? 0.305 -7.996 -7.113 1 98.62 64 ILE B N 1
ATOM 3020 C CA . ILE B 1 64 ? -0.42 -6.766 -6.812 1 98.62 64 ILE B CA 1
ATOM 3021 C C . ILE B 1 64 ? 0.542 -5.578 -6.84 1 98.62 64 ILE B C 1
ATOM 3023 O O . ILE B 1 64 ? 0.231 -4.535 -7.418 1 98.62 64 ILE B O 1
ATOM 3027 N N . THR B 1 65 ? 1.688 -5.734 -6.273 1 98.75 65 THR B N 1
ATOM 3028 C CA . THR B 1 65 ? 2.656 -4.645 -6.199 1 98.75 65 THR B CA 1
ATOM 3029 C C . THR B 1 65 ? 3.275 -4.379 -7.566 1 98.75 65 THR B C 1
ATOM 3031 O O . THR B 1 65 ? 3.605 -3.236 -7.895 1 98.75 65 THR B O 1
ATOM 3034 N N . ILE B 1 66 ? 3.389 -5.418 -8.375 1 98.81 66 ILE B N 1
ATOM 3035 C CA . ILE B 1 66 ? 3.83 -5.227 -9.75 1 98.81 66 ILE B CA 1
ATOM 3036 C C . ILE B 1 66 ? 2.807 -4.383 -10.508 1 98.81 66 ILE B C 1
ATOM 3038 O O . ILE B 1 66 ? 3.174 -3.457 -11.234 1 98.81 66 ILE B O 1
ATOM 3042 N N . ASP B 1 67 ? 1.57 -4.711 -10.344 1 98.69 67 ASP B N 1
ATOM 3043 C CA . ASP B 1 67 ? 0.499 -3.953 -10.984 1 98.69 67 ASP B CA 1
ATOM 3044 C C . ASP B 1 67 ? 0.53 -2.488 -10.547 1 98.69 67 ASP B C 1
ATOM 3046 O O . ASP B 1 67 ? 0.386 -1.587 -11.375 1 98.69 67 ASP B O 1
ATOM 3050 N N . LEU B 1 68 ? 0.712 -2.287 -9.258 1 98.75 68 LEU B N 1
ATOM 3051 C CA . LEU B 1 68 ? 0.779 -0.932 -8.719 1 98.75 68 LEU B CA 1
ATOM 3052 C C . LEU B 1 68 ? 1.958 -0.169 -9.32 1 98.75 68 LEU B C 1
ATOM 3054 O O . LEU B 1 68 ? 1.803 0.969 -9.766 1 98.75 68 LEU B O 1
ATOM 3058 N N . ALA B 1 69 ? 3.1 -0.769 -9.297 1 98.69 69 ALA B N 1
ATOM 3059 C CA . ALA B 1 69 ? 4.289 -0.138 -9.859 1 98.69 69 ALA B CA 1
ATOM 3060 C C . ALA B 1 69 ? 4.082 0.203 -11.328 1 98.69 69 ALA B C 1
ATOM 3062 O O . ALA B 1 69 ? 4.469 1.282 -11.781 1 98.69 69 ALA B O 1
ATOM 3063 N N . LYS B 1 70 ? 3.496 -0.709 -12.055 1 98.25 70 LYS B N 1
ATOM 3064 C CA . LYS B 1 70 ? 3.176 -0.484 -13.461 1 98.25 70 LYS B CA 1
ATOM 3065 C C . LYS B 1 70 ? 2.322 0.77 -13.633 1 98.25 70 LYS B C 1
ATOM 3067 O O . LYS B 1 70 ? 2.625 1.622 -14.477 1 98.25 70 LYS B O 1
ATOM 3072 N N . ASP B 1 71 ? 1.256 0.867 -12.883 1 97.81 71 ASP B N 1
ATOM 3073 C CA . ASP B 1 71 ? 0.358 2.014 -12.977 1 97.81 71 ASP B CA 1
ATOM 3074 C C . ASP B 1 71 ? 1.076 3.307 -12.602 1 97.81 71 ASP B C 1
ATOM 3076 O O . ASP B 1 71 ? 0.906 4.332 -13.258 1 97.81 71 ASP B O 1
ATOM 3080 N N . MET B 1 72 ? 1.904 3.283 -11.57 1 98.12 72 MET B N 1
ATOM 3081 C CA . MET B 1 72 ? 2.633 4.473 -11.141 1 98.12 72 MET B CA 1
ATOM 3082 C C . MET B 1 72 ? 3.609 4.93 -12.219 1 98.12 72 MET B C 1
ATOM 3084 O O . MET B 1 72 ? 3.791 6.133 -12.422 1 98.12 72 MET B O 1
ATOM 3088 N N . LEU B 1 73 ? 4.191 3.992 -12.852 1 98.06 73 LEU B N 1
ATOM 3089 C CA . LEU B 1 73 ? 5.16 4.316 -13.898 1 98.06 73 LEU B CA 1
ATOM 3090 C C . LEU B 1 73 ? 4.469 4.953 -15.094 1 98.06 73 LEU B C 1
ATOM 3092 O O . LEU B 1 73 ? 5.113 5.613 -15.914 1 98.06 73 LEU B O 1
ATOM 3096 N N . GLN B 1 74 ? 3.17 4.719 -15.258 1 97.06 74 GLN B N 1
ATOM 3097 C CA . GLN B 1 74 ? 2.432 5.371 -16.328 1 97.06 74 GLN B CA 1
ATOM 3098 C C . GLN B 1 74 ? 2.213 6.852 -16.031 1 97.06 74 GLN B C 1
ATOM 3100 O O . GLN B 1 74 ? 2.033 7.656 -16.953 1 97.06 74 GLN B O 1
ATOM 3105 N N . VAL B 1 75 ? 2.189 7.184 -14.75 1 96.75 75 VAL B N 1
ATOM 3106 C CA . VAL B 1 75 ? 1.964 8.562 -14.32 1 96.75 75 VAL B CA 1
ATOM 3107 C C . VAL B 1 75 ? 3.301 9.281 -14.18 1 96.75 75 VAL B C 1
ATOM 3109 O O . VAL B 1 75 ? 3.439 10.43 -14.609 1 96.75 75 VAL B O 1
ATOM 3112 N N . GLN B 1 76 ? 4.227 8.594 -13.609 1 95.12 76 GLN B N 1
ATOM 3113 C CA . GLN B 1 76 ? 5.57 9.133 -13.438 1 95.12 76 GLN B CA 1
ATOM 3114 C C . GLN B 1 76 ? 6.484 8.703 -14.578 1 95.12 76 GLN B C 1
ATOM 3116 O O . GLN B 1 76 ? 6.859 7.527 -14.672 1 95.12 76 GLN B O 1
ATOM 3121 N N . ARG B 1 77 ? 6.961 9.609 -15.273 1 92 77 ARG B N 1
ATOM 3122 C CA . ARG B 1 77 ? 7.738 9.273 -16.469 1 92 77 ARG B CA 1
ATOM 3123 C C . ARG B 1 77 ? 9.227 9.234 -16.141 1 92 77 ARG B C 1
ATOM 3125 O O . ARG B 1 77 ? 9.688 9.867 -15.195 1 92 77 ARG B O 1
ATOM 3132 N N . ASN B 1 78 ? 9.945 8.453 -16.875 1 95.38 78 ASN B N 1
ATOM 3133 C CA . ASN B 1 78 ? 11.406 8.406 -16.906 1 95.38 78 ASN B CA 1
ATOM 3134 C C . ASN B 1 78 ? 11.977 8.164 -15.5 1 95.38 78 ASN B C 1
ATOM 3136 O O . ASN B 1 78 ? 12.82 8.938 -15.031 1 95.38 78 ASN B O 1
ATOM 3140 N N . THR B 1 79 ? 11.484 7.109 -14.891 1 97.12 79 THR B N 1
ATOM 3141 C CA . THR B 1 79 ? 11.953 6.785 -13.547 1 97.12 79 THR B CA 1
ATOM 3142 C C . THR B 1 79 ? 12.016 5.273 -13.344 1 97.12 79 THR B C 1
ATOM 3144 O O . THR B 1 79 ? 11.719 4.508 -14.266 1 97.12 79 THR B O 1
ATOM 3147 N N . TYR B 1 80 ? 12.617 4.84 -12.219 1 98.62 80 TYR B N 1
ATOM 3148 C CA . TYR B 1 80 ? 12.711 3.436 -11.828 1 98.62 80 TYR B CA 1
ATOM 3149 C C . TYR B 1 80 ? 11.734 3.119 -10.695 1 98.62 80 TYR B C 1
ATOM 3151 O O . TYR B 1 80 ? 11.555 3.928 -9.789 1 98.62 80 TYR B O 1
ATOM 3159 N N . ALA B 1 81 ? 11.109 2.004 -10.836 1 98.81 81 ALA B N 1
ATOM 3160 C CA . ALA B 1 81 ? 10.336 1.432 -9.734 1 98.81 81 ALA B CA 1
ATOM 3161 C C . ALA B 1 81 ? 10.969 0.131 -9.242 1 98.81 81 ALA B C 1
ATOM 3163 O O . ALA B 1 81 ? 11.359 -0.72 -10.047 1 98.81 81 ALA B O 1
ATOM 3164 N N . VAL B 1 82 ? 11.109 0.008 -7.961 1 98.88 82 VAL B N 1
ATOM 3165 C CA . VAL B 1 82 ? 11.594 -1.229 -7.352 1 98.88 82 VAL B CA 1
ATOM 3166 C C . VAL B 1 82 ? 10.484 -1.853 -6.504 1 98.88 82 VAL B C 1
ATOM 3168 O O . VAL B 1 82 ? 9.898 -1.184 -5.652 1 98.88 82 VAL B O 1
ATOM 3171 N N . VAL B 1 83 ? 10.219 -3.105 -6.781 1 98.88 83 VAL B N 1
ATOM 3172 C CA . VAL B 1 83 ? 9.273 -3.887 -5.992 1 98.88 83 VAL B CA 1
ATOM 3173 C C . VAL B 1 83 ? 10.031 -4.887 -5.121 1 98.88 83 VAL B C 1
ATOM 3175 O O . VAL B 1 83 ? 10.875 -5.637 -5.617 1 98.88 83 VAL B O 1
ATOM 3178 N N . VAL B 1 84 ? 9.773 -4.824 -3.836 1 98.69 84 VAL B N 1
ATOM 3179 C CA . VAL B 1 84 ? 10.336 -5.793 -2.9 1 98.69 84 VAL B CA 1
ATOM 3180 C C . VAL B 1 84 ? 9.227 -6.668 -2.324 1 98.69 84 VAL B C 1
ATOM 3182 O O . VAL B 1 84 ? 8.289 -6.16 -1.7 1 98.69 84 VAL B O 1
ATOM 3185 N N . SER B 1 85 ? 9.289 -7.957 -2.607 1 98.19 85 SER B N 1
ATOM 3186 C CA . SER B 1 85 ? 8.375 -8.938 -2.033 1 98.19 85 SER B CA 1
ATOM 3187 C C . SER B 1 85 ? 9.07 -9.789 -0.977 1 98.19 85 SER B C 1
ATOM 3189 O O . SER B 1 85 ? 10.062 -10.469 -1.268 1 98.19 85 SER B O 1
ATOM 3191 N N . THR B 1 86 ? 8.539 -9.719 0.25 1 96.38 86 THR B N 1
ATOM 3192 C CA . THR B 1 86 ? 9.188 -10.461 1.325 1 96.38 86 THR B CA 1
ATOM 3193 C C . THR B 1 86 ? 8.148 -11.016 2.297 1 96.38 86 THR B C 1
ATOM 3195 O O . THR B 1 86 ? 6.969 -10.648 2.232 1 96.38 86 THR B O 1
ATOM 3198 N N . GLU B 1 87 ? 8.562 -12.055 3.031 1 91.38 87 GLU B N 1
ATOM 3199 C CA . GLU B 1 87 ? 7.766 -12.617 4.117 1 91.38 87 GLU B CA 1
ATOM 3200 C C . GLU B 1 87 ? 8.648 -13.062 5.277 1 91.38 87 GLU B C 1
ATOM 3202 O O . GLU B 1 87 ? 9.797 -13.453 5.074 1 91.38 87 GLU B O 1
ATOM 3207 N N . ASN B 1 88 ? 8.086 -12.828 6.488 1 83.56 88 ASN B N 1
ATOM 3208 C CA . ASN B 1 88 ? 8.773 -13.25 7.703 1 83.56 88 ASN B CA 1
ATOM 3209 C C . ASN B 1 88 ? 7.871 -14.102 8.594 1 83.56 88 ASN B C 1
ATOM 3211 O O . ASN B 1 88 ? 7.227 -13.578 9.508 1 83.56 88 ASN B O 1
ATOM 3215 N N . ILE B 1 89 ? 7.988 -15.375 8.531 1 76.12 89 ILE B N 1
ATOM 3216 C CA . ILE B 1 89 ? 7.113 -16.281 9.266 1 76.12 89 ILE B CA 1
ATOM 3217 C C . ILE B 1 89 ? 7.652 -16.484 10.68 1 76.12 89 ILE B C 1
ATOM 3219 O O . ILE B 1 89 ? 6.895 -16.797 11.602 1 76.12 89 ILE B O 1
ATOM 3223 N N . THR B 1 90 ? 8.875 -16.328 10.836 1 73.19 90 THR B N 1
ATOM 3224 C CA . THR B 1 90 ? 9.461 -16.578 12.148 1 73.19 90 THR B CA 1
ATOM 3225 C C . THR B 1 90 ? 8.742 -15.773 13.227 1 73.19 90 THR B C 1
ATOM 3227 O O . THR B 1 90 ? 8.438 -16.281 14.305 1 73.19 90 THR B O 1
ATOM 3230 N N . GLN B 1 91 ? 8.312 -14.656 12.898 1 73.44 91 GLN B N 1
ATOM 3231 C CA . GLN B 1 91 ? 7.664 -13.781 13.867 1 73.44 91 GLN B CA 1
ATOM 3232 C C . GLN B 1 91 ? 6.199 -14.156 14.062 1 73.44 91 GLN B C 1
ATOM 3234 O O . GLN B 1 91 ? 5.566 -13.734 15.031 1 73.44 91 GLN B O 1
ATOM 3239 N N . ASN B 1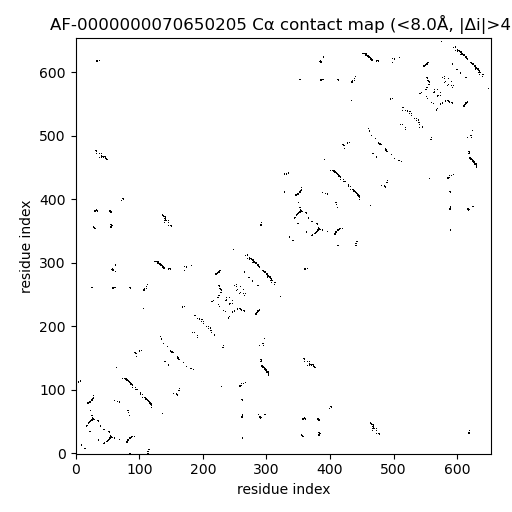 92 ? 5.754 -15.016 13.133 1 77.88 92 ASN B N 1
ATOM 3240 C CA . ASN B 1 92 ? 4.34 -15.367 13.18 1 77.88 92 ASN B CA 1
ATOM 3241 C C . ASN B 1 92 ? 4.148 -16.859 13.445 1 77.88 92 ASN B C 1
ATOM 3243 O O . ASN B 1 92 ? 3.094 -17.422 13.141 1 77.88 92 ASN B O 1
ATOM 3247 N N . TRP B 1 93 ? 5.125 -17.453 13.977 1 86.81 93 TRP B N 1
ATOM 3248 C CA . TRP B 1 93 ? 5.055 -18.875 14.305 1 86.81 93 TRP B CA 1
ATOM 3249 C C . TRP B 1 93 ? 3.924 -19.156 15.281 1 86.81 93 TRP B C 1
ATOM 3251 O O . TRP B 1 93 ? 3.773 -18.453 16.281 1 86.81 93 TRP B O 1
ATOM 3261 N N . TYR B 1 94 ? 3.166 -20.125 14.922 1 91.44 94 TYR B N 1
ATOM 3262 C CA . TYR B 1 94 ? 2.061 -20.516 15.789 1 91.44 94 TYR B CA 1
ATOM 3263 C C . TYR B 1 94 ? 2.51 -21.562 16.812 1 91.44 94 TYR B C 1
ATOM 3265 O O . TYR B 1 94 ? 2.986 -22.625 16.438 1 91.44 94 TYR B O 1
ATOM 3273 N N . PHE B 1 95 ? 2.223 -21.281 18.062 1 92.31 95 PHE B N 1
ATOM 3274 C CA . PHE B 1 95 ? 2.736 -22.141 19.125 1 92.31 95 PHE B CA 1
ATOM 3275 C C . PHE B 1 95 ? 1.612 -22.953 19.75 1 92.31 95 PHE B C 1
ATOM 3277 O O . PHE B 1 95 ? 1.779 -23.516 20.844 1 92.31 95 PHE B O 1
ATOM 3284 N N . GLY B 1 96 ? 0.509 -22.984 19.109 1 93.88 96 GLY B N 1
ATOM 3285 C CA . GLY B 1 96 ? -0.61 -23.75 19.641 1 93.88 96 GLY B CA 1
ATOM 3286 C C . GLY B 1 96 ? -0.717 -25.141 19.047 1 93.88 96 GLY B C 1
ATOM 3287 O O . GLY B 1 96 ? 0.294 -25.75 18.703 1 93.88 96 GLY B O 1
ATOM 3288 N N . ASN B 1 97 ? -1.959 -25.672 19.156 1 93.69 97 ASN B N 1
ATOM 3289 C CA . ASN B 1 97 ? -2.133 -27.062 18.766 1 93.69 97 ASN B CA 1
ATOM 3290 C C . ASN B 1 97 ? -3.283 -27.219 17.781 1 93.69 97 ASN B C 1
ATOM 3292 O O . ASN B 1 97 ? -3.682 -28.344 17.453 1 93.69 97 ASN B O 1
ATOM 3296 N N . LYS B 1 98 ? -3.754 -26.141 17.375 1 93.38 98 LYS B N 1
ATOM 3297 C CA . LYS B 1 98 ? -4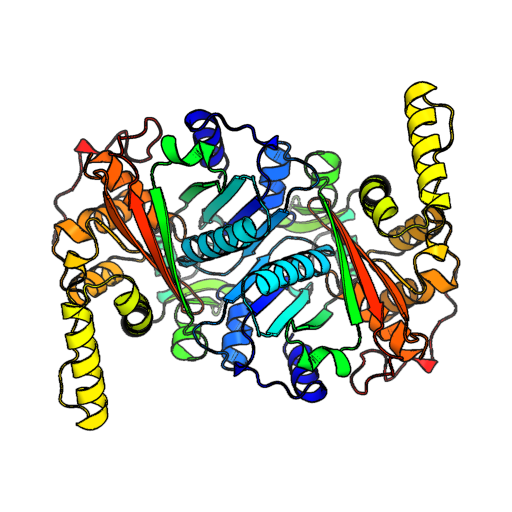.816 -26.25 16.375 1 93.38 98 LYS B CA 1
ATOM 3298 C C . LYS B 1 98 ? -4.258 -26.641 15.008 1 93.38 98 LYS B C 1
ATOM 3300 O O . LYS B 1 98 ? -3.426 -25.922 14.445 1 93.38 98 LYS B O 1
ATOM 3305 N N . LYS B 1 99 ? -4.754 -27.719 14.477 1 92.12 99 LYS B N 1
ATOM 3306 C CA . LYS B 1 99 ? -4.191 -28.312 13.273 1 92.12 99 LYS B CA 1
ATOM 3307 C C . LYS B 1 99 ? -4.188 -27.328 12.117 1 92.12 99 LYS B C 1
ATOM 3309 O O . LYS B 1 99 ? -3.188 -27.188 11.406 1 92.12 99 LYS B O 1
ATOM 3314 N N . SER B 1 100 ? -5.277 -26.656 11.859 1 92.06 100 SER B N 1
ATOM 3315 C CA . SER B 1 100 ? -5.402 -25.734 10.742 1 92.06 100 SER B CA 1
ATOM 3316 C C . SER B 1 100 ? -4.371 -24.609 10.836 1 92.06 100 SER B C 1
ATOM 3318 O O . SER B 1 100 ? -4.004 -24.016 9.82 1 92.06 100 SER B O 1
ATOM 3320 N N . MET B 1 101 ? -3.83 -24.344 12.031 1 93.94 101 MET B N 1
ATOM 3321 C CA . MET B 1 101 ? -2.873 -23.25 12.234 1 93.94 101 MET B CA 1
ATOM 3322 C C . MET B 1 101 ? -1.452 -23.797 12.344 1 93.94 101 MET B C 1
ATOM 3324 O O . MET B 1 101 ? -0.49 -23.031 12.367 1 93.94 101 MET B O 1
ATOM 3328 N N . LEU B 1 102 ? -1.321 -25.109 12.398 1 93.31 102 LEU B N 1
ATOM 3329 C CA . LEU B 1 102 ? -0.006 -25.75 12.422 1 93.31 102 LEU B CA 1
ATOM 3330 C C . LEU B 1 102 ? 0.521 -25.953 11 1 93.31 102 LEU B C 1
ATOM 3332 O O . LEU B 1 102 ? 1.734 -26 10.789 1 93.31 102 LEU B O 1
ATOM 3336 N N . ILE B 1 103 ? -0.342 -25.969 10.07 1 90.5 103 ILE B N 1
ATOM 3337 C CA . ILE B 1 103 ? 0.024 -26.234 8.68 1 90.5 103 ILE B CA 1
ATOM 3338 C C . ILE B 1 103 ? 0.951 -25.125 8.18 1 90.5 103 ILE B C 1
ATOM 3340 O O . ILE B 1 103 ? 2.008 -25.406 7.605 1 90.5 103 ILE B O 1
ATOM 3344 N N . PRO B 1 104 ? 0.619 -23.828 8.414 1 89.69 104 PRO B N 1
ATOM 3345 C CA . PRO B 1 104 ? 1.536 -22.766 7.98 1 89.69 104 PRO B CA 1
ATOM 3346 C C . PRO B 1 104 ? 2.93 -22.906 8.594 1 89.69 104 PRO B C 1
ATOM 3348 O O . PRO B 1 104 ? 3.928 -22.594 7.941 1 89.69 104 PRO B O 1
ATOM 3351 N N . ASN B 1 105 ? 3.023 -23.391 9.805 1 91.06 105 ASN B N 1
ATOM 3352 C CA . ASN B 1 105 ? 4.324 -23.609 10.43 1 91.06 105 ASN B CA 1
ATOM 3353 C C . ASN B 1 105 ? 5.188 -24.578 9.617 1 91.06 105 ASN B C 1
ATOM 3355 O O . ASN B 1 105 ? 6.41 -24.438 9.594 1 91.06 105 ASN B O 1
ATOM 3359 N N . CYS B 1 106 ? 4.559 -25.438 8.969 1 89.38 106 CYS B N 1
ATOM 3360 C CA . CYS B 1 106 ? 5.27 -26.484 8.234 1 89.38 106 CYS B CA 1
ATOM 3361 C C . CYS B 1 106 ? 5.559 -26.031 6.805 1 89.38 106 CYS B C 1
ATOM 3363 O O . CYS B 1 106 ? 6.535 -26.469 6.195 1 89.38 106 CYS B O 1
ATOM 3365 N N . LEU B 1 107 ? 4.773 -25.172 6.344 1 91.44 107 LEU B N 1
ATOM 3366 C CA . LEU B 1 107 ? 4.77 -24.859 4.918 1 91.44 107 LEU B CA 1
ATOM 3367 C C . LEU B 1 107 ? 5.461 -23.531 4.652 1 91.44 107 LEU B C 1
ATOM 3369 O O . LEU B 1 107 ? 6.277 -23.422 3.736 1 91.44 107 LEU B O 1
ATOM 3373 N N . PHE B 1 108 ? 5.16 -22.5 5.391 1 92.12 108 PHE B N 1
ATOM 3374 C CA . PHE B 1 108 ? 5.621 -21.141 5.137 1 92.12 108 PHE B CA 1
ATOM 3375 C C . PHE B 1 108 ? 7.082 -20.969 5.539 1 92.12 108 PHE B C 1
ATOM 3377 O O . PHE B 1 108 ? 7.527 -21.562 6.527 1 92.12 108 PHE B O 1
ATOM 3384 N N . ARG B 1 109 ? 7.777 -20.234 4.758 1 93.38 109 ARG B N 1
ATOM 3385 C CA . ARG B 1 109 ? 9.188 -19.953 5 1 93.38 109 ARG B CA 1
ATOM 3386 C C . ARG B 1 109 ? 9.492 -18.469 4.773 1 93.38 109 ARG B C 1
ATOM 3388 O O . ARG B 1 109 ? 8.641 -17.719 4.289 1 93.38 109 ARG B O 1
ATOM 3395 N N . VAL B 1 110 ? 10.688 -18.062 5.172 1 92.5 110 VAL B N 1
ATOM 3396 C CA . VAL B 1 110 ? 11.172 -16.703 4.941 1 92.5 110 VAL B CA 1
ATOM 3397 C C . VAL B 1 110 ? 11.711 -16.578 3.52 1 92.5 110 VAL B C 1
ATOM 3399 O O . VAL B 1 110 ? 12.359 -17.5 3.012 1 92.5 110 VAL B O 1
ATOM 3402 N N . GLY B 1 111 ? 11.398 -15.5 2.906 1 93 111 GLY B N 1
ATOM 3403 C CA . GLY B 1 111 ? 11.906 -15.258 1.563 1 93 111 GLY B CA 1
ATOM 3404 C C . GLY B 1 111 ? 11.844 -13.797 1.157 1 93 111 GLY B C 1
ATOM 3405 O O . GLY B 1 111 ? 11.234 -12.977 1.849 1 93 111 GLY B O 1
ATOM 3406 N N . GLY B 1 112 ? 12.594 -13.492 0.093 1 95.56 112 GLY B N 1
ATOM 3407 C CA . GLY B 1 112 ? 12.641 -12.141 -0.44 1 95.56 112 GLY B CA 1
ATOM 3408 C C . GLY B 1 112 ? 13.023 -12.086 -1.907 1 95.56 112 GLY B C 1
ATOM 3409 O O . GLY B 1 112 ? 13.789 -12.922 -2.383 1 95.56 112 GLY B O 1
ATOM 3410 N N . SER B 1 113 ? 12.469 -11.188 -2.598 1 96.88 113 SER B N 1
ATOM 3411 C CA . SER B 1 113 ? 12.805 -10.914 -3.992 1 96.88 113 SER B CA 1
ATOM 3412 C C . SER B 1 113 ? 12.688 -9.43 -4.312 1 96.88 113 SER B C 1
ATOM 3414 O O . SER B 1 113 ? 11.992 -8.695 -3.619 1 96.88 113 SER B O 1
ATOM 3416 N N . THR B 1 114 ? 13.43 -8.992 -5.277 1 97.81 114 THR B N 1
ATOM 3417 C CA . THR B 1 114 ? 13.328 -7.633 -5.793 1 97.81 114 THR B CA 1
ATOM 3418 C C . THR B 1 114 ? 13.172 -7.641 -7.312 1 97.81 114 THR B C 1
ATOM 3420 O O . THR B 1 114 ? 13.789 -8.461 -8 1 97.81 114 THR B O 1
ATOM 3423 N N . VAL B 1 115 ? 12.391 -6.766 -7.824 1 98.31 115 VAL B N 1
ATOM 3424 C CA . VAL B 1 115 ? 12.172 -6.562 -9.25 1 98.31 115 VAL B CA 1
ATOM 3425 C C . VAL B 1 115 ? 12.367 -5.09 -9.602 1 98.31 115 VAL B C 1
ATOM 3427 O O . VAL B 1 115 ? 11.781 -4.215 -8.961 1 98.31 115 VAL B O 1
ATOM 3430 N N . LEU B 1 116 ? 13.234 -4.82 -10.508 1 98.5 116 LEU B N 1
ATOM 3431 C CA . LEU B 1 116 ? 13.414 -3.477 -11.047 1 98.5 116 LEU B CA 1
ATOM 3432 C C . LEU B 1 116 ? 12.578 -3.283 -12.305 1 98.5 116 LEU B C 1
ATOM 3434 O O . LEU B 1 116 ? 12.695 -4.062 -13.258 1 98.5 116 LEU B O 1
ATOM 3438 N N . LEU B 1 117 ? 11.719 -2.293 -12.281 1 98.69 117 LEU B N 1
ATOM 3439 C CA . LEU B 1 117 ? 10.93 -1.896 -13.438 1 98.69 117 LEU B CA 1
ATOM 3440 C C . LEU B 1 117 ? 11.352 -0.521 -13.945 1 98.69 117 LEU B C 1
ATOM 3442 O O . LEU B 1 117 ? 11.68 0.362 -13.148 1 98.69 117 LEU B O 1
ATOM 3446 N N . SER B 1 118 ? 11.312 -0.375 -15.242 1 98.25 118 SER B N 1
ATOM 3447 C CA . SER B 1 118 ? 11.695 0.887 -15.859 1 98.25 118 SER B CA 1
ATOM 3448 C C . SER B 1 118 ? 10.75 1.256 -17 1 98.25 118 SER B C 1
ATOM 3450 O O . SER B 1 118 ? 10.227 0.378 -17.688 1 98.25 118 SER B O 1
ATOM 3452 N N . ASN B 1 119 ? 10.422 2.488 -17.094 1 96.94 119 ASN B N 1
ATOM 3453 C CA . ASN B 1 119 ? 9.719 2.969 -18.266 1 96.94 119 ASN B CA 1
ATOM 3454 C C . ASN B 1 119 ? 10.617 3.844 -19.141 1 96.94 119 ASN B C 1
ATOM 3456 O O . ASN B 1 119 ? 10.125 4.648 -19.938 1 96.94 119 ASN B O 1
ATOM 3460 N N . LYS B 1 120 ? 11.875 3.785 -18.891 1 96.56 120 LYS B N 1
ATOM 3461 C CA . LYS B 1 120 ? 12.859 4.457 -19.734 1 96.56 120 LYS B CA 1
ATOM 3462 C C . LYS B 1 120 ? 13.117 3.658 -21.016 1 96.56 120 LYS B C 1
ATOM 3464 O O . LYS B 1 120 ? 13.516 2.492 -20.953 1 96.56 120 LYS B O 1
ATOM 3469 N N . SER B 1 121 ? 12.992 4.309 -22.141 1 95.06 121 SER B N 1
ATOM 3470 C CA . SER B 1 121 ? 13.156 3.627 -23.406 1 95.06 121 SER B CA 1
ATOM 3471 C C . SER B 1 121 ? 14.562 3.062 -23.562 1 95.06 121 SER B C 1
ATOM 3473 O O . SER B 1 121 ? 14.75 2.004 -24.172 1 95.06 121 SER B O 1
ATOM 3475 N N . VAL B 1 122 ? 15.531 3.721 -22.969 1 95.25 122 VAL B N 1
ATOM 3476 C CA . VAL B 1 122 ? 16.922 3.336 -23.125 1 95.25 122 VAL B CA 1
ATOM 3477 C C . VAL B 1 122 ? 17.172 2.004 -22.422 1 95.25 122 VAL B C 1
ATOM 3479 O O . VAL B 1 122 ? 18.125 1.284 -22.75 1 95.25 122 VAL B O 1
ATOM 3482 N N . ASP B 1 123 ? 16.312 1.642 -21.484 1 96.75 123 ASP B N 1
ATOM 3483 C CA . ASP B 1 123 ? 16.531 0.436 -20.688 1 96.75 123 ASP B CA 1
ATOM 3484 C C . ASP B 1 123 ? 15.977 -0.796 -21.406 1 96.75 123 ASP B C 1
ATOM 3486 O O . ASP B 1 123 ? 16.203 -1.927 -20.969 1 96.75 123 ASP B O 1
ATOM 3490 N N . ARG B 1 124 ? 15.312 -0.652 -22.484 1 95.38 124 ARG B N 1
ATOM 3491 C CA . ARG B 1 124 ? 14.695 -1.77 -23.188 1 95.38 124 ARG B CA 1
ATOM 3492 C C . ARG B 1 124 ? 15.742 -2.775 -23.641 1 95.38 124 ARG B C 1
ATOM 3494 O O . ARG B 1 124 ? 15.516 -3.984 -23.594 1 95.38 124 ARG B O 1
ATOM 3501 N N . SER B 1 125 ? 16.906 -2.273 -24.062 1 93.94 125 SER B N 1
ATOM 3502 C CA . SER B 1 125 ? 17.953 -3.145 -24.594 1 93.94 125 SER B CA 1
ATOM 3503 C C . SER B 1 125 ? 18.594 -3.982 -23.5 1 93.94 125 SER B C 1
ATOM 3505 O O . SER B 1 125 ? 19.156 -5.043 -23.766 1 93.94 125 SER B O 1
ATOM 3507 N N . ARG B 1 126 ? 18.5 -3.562 -22.297 1 93.5 126 ARG B N 1
ATOM 3508 C CA . ARG B 1 126 ? 19.125 -4.27 -21.188 1 93.5 126 ARG B CA 1
ATOM 3509 C C . ARG B 1 126 ? 18.109 -5.094 -20.406 1 93.5 126 ARG B C 1
ATOM 3511 O O . ARG B 1 126 ? 18.469 -6.012 -19.672 1 93.5 126 ARG B O 1
ATOM 3518 N N . ALA B 1 127 ? 16.828 -4.762 -20.562 1 96.94 127 ALA B N 1
ATOM 3519 C CA . ALA B 1 127 ? 15.773 -5.414 -19.797 1 96.94 127 ALA B CA 1
ATOM 3520 C C . ALA B 1 127 ? 15.625 -6.879 -20.203 1 96.94 127 ALA B C 1
ATOM 3522 O O . ALA B 1 127 ? 15.742 -7.215 -21.375 1 96.94 127 ALA B O 1
ATOM 3523 N N . LYS B 1 128 ? 15.383 -7.777 -19.203 1 97.12 128 LYS B N 1
ATOM 3524 C CA . LYS B 1 128 ? 15.164 -9.195 -19.484 1 97.12 128 LYS B CA 1
ATOM 3525 C C . LYS B 1 128 ? 13.758 -9.438 -20.031 1 97.12 128 LYS B C 1
ATOM 3527 O O . LYS B 1 128 ? 13.578 -10.211 -20.969 1 97.12 128 LYS B O 1
ATOM 3532 N N . TYR B 1 129 ? 12.789 -8.727 -19.453 1 98.5 129 TYR B N 1
ATOM 3533 C CA . TYR B 1 129 ? 11.391 -9 -19.75 1 98.5 129 TYR B CA 1
ATOM 3534 C C . TYR B 1 129 ? 10.609 -7.707 -19.969 1 98.5 129 TYR B C 1
ATOM 3536 O O . TYR B 1 129 ? 11.016 -6.645 -19.484 1 98.5 129 TYR B O 1
ATOM 3544 N N . GLN B 1 130 ? 9.57 -7.793 -20.719 1 98.62 130 GLN B N 1
ATOM 3545 C CA . GLN B 1 130 ? 8.508 -6.793 -20.797 1 98.62 130 GLN B CA 1
ATOM 3546 C C . GLN B 1 130 ? 7.234 -7.281 -20.125 1 98.62 130 GLN B C 1
ATOM 3548 O O . GLN B 1 130 ? 6.781 -8.398 -20.375 1 98.62 130 GLN B O 1
ATOM 3553 N N . LEU B 1 131 ? 6.711 -6.492 -19.203 1 98.75 131 LEU B N 1
ATOM 3554 C CA . LEU B 1 131 ? 5.406 -6.801 -18.625 1 98.75 131 LEU B CA 1
ATOM 3555 C C . LEU B 1 131 ? 4.293 -6.582 -19.641 1 98.75 131 LEU B C 1
ATOM 3557 O O . LEU B 1 131 ? 4.109 -5.465 -20.141 1 98.75 131 LEU B O 1
ATOM 3561 N N . VAL B 1 132 ? 3.531 -7.617 -19.938 1 98.25 132 VAL B N 1
ATOM 3562 C CA . VAL B 1 132 ? 2.545 -7.559 -21.016 1 98.25 132 VAL B CA 1
ATOM 3563 C C . VAL B 1 132 ? 1.15 -7.352 -20.422 1 98.25 132 VAL B C 1
ATOM 3565 O O . VAL B 1 132 ? 0.439 -6.422 -20.812 1 98.25 132 VAL B O 1
ATOM 3568 N N . HIS B 1 133 ? 0.779 -8.195 -19.469 1 98.12 133 HIS B N 1
ATOM 3569 C CA . HIS B 1 133 ? -0.543 -8.117 -18.859 1 98.12 133 HIS B CA 1
ATOM 3570 C C . HIS B 1 133 ? -0.476 -8.391 -17.359 1 98.12 133 HIS B C 1
ATOM 3572 O O . HIS B 1 133 ? 0.404 -9.117 -16.906 1 98.12 133 HIS B O 1
ATOM 3578 N N . VAL B 1 134 ? -1.351 -7.727 -16.688 1 98.56 134 VAL B N 1
ATOM 3579 C CA . VAL B 1 134 ? -1.646 -8.078 -15.305 1 98.56 134 VAL B CA 1
ATOM 3580 C C . VAL B 1 134 ? -3.156 -8.211 -15.117 1 98.56 134 VAL B C 1
ATOM 3582 O O . VAL B 1 134 ? -3.924 -7.355 -15.562 1 98.56 134 VAL B O 1
ATOM 3585 N N . VAL B 1 135 ? -3.568 -9.344 -14.508 1 98.12 135 VAL B N 1
ATOM 3586 C CA . VAL B 1 135 ? -4.98 -9.562 -14.219 1 98.12 135 VAL B CA 1
ATOM 3587 C C . VAL B 1 135 ? -5.16 -9.82 -12.719 1 98.12 135 VAL B C 1
ATOM 3589 O O . VAL B 1 135 ? -4.551 -10.734 -12.164 1 98.12 135 VAL B O 1
ATOM 3592 N N . ARG B 1 136 ? -5.996 -9.016 -12.141 1 97.69 136 ARG B N 1
ATOM 3593 C CA . ARG B 1 136 ? -6.297 -9.148 -10.719 1 97.69 136 ARG B CA 1
ATOM 3594 C C . ARG B 1 136 ? -7.695 -9.719 -10.508 1 97.69 136 ARG B C 1
ATOM 3596 O O . ARG B 1 136 ? -8.648 -9.297 -11.164 1 97.69 136 ARG B O 1
ATOM 3603 N N . THR B 1 137 ? -7.777 -10.68 -9.625 1 97.94 137 THR B N 1
ATOM 3604 C CA . THR B 1 137 ? -9.055 -11.258 -9.227 1 97.94 137 THR B CA 1
ATOM 3605 C C . THR B 1 137 ? -9.188 -11.297 -7.711 1 97.94 137 THR B C 1
ATOM 3607 O O . THR B 1 137 ? -8.344 -11.875 -7.023 1 97.94 137 THR B O 1
ATOM 3610 N N . HIS B 1 138 ? -10.242 -10.672 -7.227 1 98.31 138 HIS B N 1
ATOM 3611 C CA . HIS B 1 138 ? -10.562 -10.672 -5.801 1 98.31 138 HIS B CA 1
ATOM 3612 C C . HIS B 1 138 ? -11.867 -11.406 -5.523 1 98.31 138 HIS B C 1
ATOM 3614 O O . HIS B 1 138 ? -12.93 -11 -6 1 98.31 138 HIS B O 1
ATOM 3620 N N . ARG B 1 139 ? -11.82 -12.406 -4.715 1 97.94 139 ARG B N 1
ATOM 3621 C CA . ARG B 1 139 ? -13.008 -13.203 -4.422 1 97.94 139 ARG B CA 1
ATOM 3622 C C . ARG B 1 139 ? -13.477 -12.984 -2.99 1 97.94 139 ARG B C 1
ATOM 3624 O O . ARG B 1 139 ? -14.219 -13.797 -2.439 1 97.94 139 ARG B O 1
ATOM 3631 N N . GLY B 1 140 ? -13.07 -11.938 -2.385 1 97.12 140 GLY B N 1
ATOM 3632 C CA . GLY B 1 140 ? -13.328 -11.68 -0.977 1 97.12 140 GLY B CA 1
ATOM 3633 C C . GLY B 1 140 ? -14.781 -11.352 -0.689 1 97.12 140 GLY B C 1
ATOM 3634 O O . GLY B 1 140 ? -15.211 -11.383 0.465 1 97.12 140 GLY B O 1
ATOM 3635 N N . SER B 1 141 ? -15.578 -11.047 -1.715 1 97.94 141 SER B N 1
ATOM 3636 C CA . SER B 1 141 ? -17 -10.805 -1.507 1 97.94 141 SER B CA 1
ATOM 3637 C C . SER B 1 141 ? -17.719 -12.07 -1.037 1 97.94 141 SER B C 1
ATOM 3639 O O . SER B 1 141 ? -18.766 -11.992 -0.398 1 97.94 141 SER B O 1
ATOM 3641 N N . ASP B 1 142 ? -17.172 -13.219 -1.425 1 97.88 142 ASP B N 1
ATOM 3642 C CA . ASP B 1 142 ? -17.672 -14.5 -0.936 1 97.88 142 ASP B CA 1
ATOM 3643 C C . ASP B 1 142 ? -17.141 -14.797 0.463 1 97.88 142 ASP B C 1
ATOM 3645 O O . ASP B 1 142 ? -15.93 -14.805 0.683 1 97.88 142 ASP B O 1
ATOM 3649 N N . ASP B 1 143 ? -18 -15.125 1.413 1 97.88 143 ASP B N 1
ATOM 3650 C CA . ASP B 1 143 ? -17.625 -15.289 2.814 1 97.88 143 ASP B CA 1
ATOM 3651 C C . ASP B 1 143 ? -16.672 -16.469 2.992 1 97.88 143 ASP B C 1
ATOM 3653 O O . ASP B 1 143 ? -15.734 -16.391 3.791 1 97.88 143 ASP B O 1
ATOM 3657 N N . LYS B 1 144 ? -16.969 -17.516 2.273 1 97.19 144 LYS B N 1
ATOM 3658 C CA . LYS B 1 144 ? -16.094 -18.672 2.391 1 97.19 144 LYS B CA 1
ATOM 3659 C C . LYS B 1 144 ? -14.695 -18.375 1.854 1 97.19 144 LYS B C 1
ATOM 3661 O O . LYS B 1 144 ? -13.695 -18.766 2.451 1 97.19 144 LYS B O 1
ATOM 3666 N N . ALA B 1 145 ? -14.664 -17.703 0.731 1 97.62 145 ALA B N 1
ATOM 3667 C CA . ALA B 1 145 ? -13.383 -17.312 0.157 1 97.62 145 ALA B CA 1
ATOM 3668 C C . ALA B 1 145 ? -12.633 -16.359 1.085 1 97.62 145 ALA B C 1
ATOM 3670 O O . ALA B 1 145 ? -11.43 -16.5 1.301 1 97.62 145 ALA B O 1
ATOM 3671 N N . PHE B 1 146 ? -13.414 -15.477 1.679 1 98.12 146 PHE B N 1
ATOM 3672 C CA . PHE B 1 146 ? -12.828 -14.5 2.596 1 98.12 146 PHE B CA 1
ATOM 3673 C C . PHE B 1 146 ? -12.219 -15.195 3.805 1 98.12 146 PHE B C 1
ATOM 3675 O O . PHE B 1 146 ? -11.148 -14.805 4.277 1 98.12 146 PHE B O 1
ATOM 3682 N N . ARG B 1 147 ? -12.703 -16.203 4.246 1 97.06 147 ARG B N 1
ATOM 3683 C CA . ARG B 1 147 ? -12.297 -16.859 5.488 1 97.06 147 ARG B CA 1
ATOM 3684 C C . ARG B 1 147 ? -11.312 -17.984 5.219 1 97.06 147 ARG B C 1
ATOM 3686 O O . ARG B 1 147 ? -10.852 -18.656 6.148 1 97.06 147 ARG B O 1
ATOM 3693 N N . CYS B 1 148 ? -11 -18.203 4.012 1 95.56 148 CYS B N 1
ATOM 3694 C CA . CYS B 1 148 ? -10.234 -19.375 3.604 1 95.56 148 CYS B CA 1
ATOM 3695 C C . CYS B 1 148 ? -8.828 -19.328 4.18 1 95.56 148 CYS B C 1
ATOM 3697 O O . CYS B 1 148 ? -8.25 -20.375 4.512 1 95.56 148 CYS B O 1
ATOM 3699 N N . VAL B 1 149 ? -8.18 -18.266 4.219 1 94.88 149 VAL B N 1
ATOM 3700 C CA . VAL B 1 149 ? -6.91 -17.953 4.875 1 94.88 149 VAL B CA 1
ATOM 3701 C C . VAL B 1 149 ? -7.098 -16.812 5.867 1 94.88 149 VAL B C 1
ATOM 3703 O O . VAL B 1 149 ? -7.23 -15.656 5.465 1 94.88 149 VAL B O 1
ATOM 3706 N N . TYR B 1 150 ? -7.066 -17.219 7.16 1 95.75 150 TYR B N 1
ATOM 3707 C CA . TYR B 1 150 ? -7.559 -16.266 8.148 1 95.75 150 TYR B CA 1
ATOM 3708 C C . TYR B 1 150 ? -6.711 -16.297 9.414 1 95.75 150 TYR B C 1
ATOM 3710 O O . TYR B 1 150 ? -6.582 -17.344 10.047 1 95.75 150 TYR B O 1
ATOM 3718 N N . GLN B 1 151 ? -6.184 -15.117 9.672 1 94 151 GLN B N 1
ATOM 3719 C CA . GLN B 1 151 ? -5.457 -15 10.93 1 94 151 GLN B CA 1
ATOM 3720 C C . GLN B 1 151 ? -6.422 -14.844 12.109 1 94 151 GLN B C 1
ATOM 3722 O O . GLN B 1 151 ? -7.32 -14 12.078 1 94 151 GLN B O 1
ATOM 3727 N N . GLU B 1 152 ? -6.227 -15.648 13.133 1 93.69 152 GLU B N 1
ATOM 3728 C CA . GLU B 1 152 ? -7.105 -15.625 14.305 1 93.69 152 GLU B CA 1
ATOM 3729 C C . GLU B 1 152 ? -6.391 -16.172 15.539 1 93.69 152 GLU B C 1
ATOM 3731 O O . GLU B 1 152 ? -5.242 -16.594 15.461 1 93.69 152 GLU B O 1
ATOM 3736 N N . GLN B 1 153 ? -7.039 -16.016 16.688 1 93 153 GLN B N 1
ATOM 3737 C CA . GLN B 1 153 ? -6.539 -16.578 17.922 1 93 153 GLN B CA 1
ATOM 3738 C C . GLN B 1 153 ? -7.23 -17.906 18.25 1 93 153 GLN B C 1
ATOM 3740 O O . GLN B 1 153 ? -8.43 -18.062 18 1 93 153 GLN B O 1
ATOM 3745 N N . ASP B 1 154 ? -6.465 -18.781 18.844 1 95.12 154 ASP B N 1
ATOM 3746 C CA . ASP B 1 154 ? -7.078 -20.016 19.344 1 95.12 154 ASP B CA 1
ATOM 3747 C C . ASP B 1 154 ? -7.676 -19.812 20.734 1 95.12 154 ASP B C 1
ATOM 3749 O O . ASP B 1 154 ? -7.793 -18.688 21.203 1 95.12 154 ASP B O 1
ATOM 3753 N N . ASP B 1 155 ? -8.164 -20.891 21.344 1 94.5 155 ASP B N 1
ATOM 3754 C CA . ASP B 1 155 ? -8.875 -20.828 22.625 1 94.5 155 ASP B CA 1
ATOM 3755 C C . ASP B 1 155 ? -7.957 -20.328 23.734 1 94.5 155 ASP B C 1
ATOM 3757 O O . ASP B 1 155 ? -8.43 -19.844 24.766 1 94.5 155 ASP B O 1
ATOM 3761 N N . ASN B 1 156 ? -6.734 -20.453 23.562 1 94.75 156 ASN B N 1
ATOM 3762 C CA . ASN B 1 156 ? -5.766 -20.047 24.578 1 94.75 156 ASN B CA 1
ATOM 3763 C C . ASN B 1 156 ? -5.18 -18.672 24.266 1 94.75 156 ASN B C 1
ATOM 3765 O O . ASN B 1 156 ? -4.215 -18.25 24.906 1 94.75 156 ASN B O 1
ATOM 3769 N N . GLY B 1 157 ? -5.633 -18.062 23.188 1 91.38 157 GLY B N 1
ATOM 3770 C CA . GLY B 1 157 ? -5.219 -16.703 22.875 1 91.38 157 GLY B CA 1
ATOM 3771 C C . GLY B 1 157 ? -3.994 -16.641 21.984 1 91.38 157 GLY B C 1
ATOM 3772 O O . GLY B 1 157 ? -3.426 -15.562 21.781 1 91.38 157 GLY B O 1
ATOM 3773 N N . LYS B 1 158 ? -3.58 -17.75 21.516 1 92.25 158 LYS B N 1
ATOM 3774 C CA . LYS B 1 158 ? -2.43 -17.766 20.609 1 92.25 158 LYS B CA 1
ATOM 3775 C C . LYS B 1 158 ? -2.846 -17.453 19.188 1 92.25 158 LYS B C 1
ATOM 3777 O O . LYS B 1 158 ? -3.789 -18.047 18.656 1 92.25 158 LYS B O 1
ATOM 3782 N N . THR B 1 159 ? -2.092 -16.516 18.594 1 90.75 159 THR B N 1
ATOM 3783 C CA . THR B 1 159 ? -2.426 -16.062 17.25 1 90.75 159 THR B CA 1
ATOM 3784 C C . THR B 1 159 ? -1.791 -16.969 16.203 1 90.75 159 THR B C 1
ATOM 3786 O O . THR B 1 159 ? -0.643 -17.391 16.359 1 90.75 159 THR B O 1
ATOM 3789 N N . GLY B 1 160 ? -2.582 -17.312 15.18 1 92.44 160 GLY B N 1
ATOM 3790 C CA . GLY B 1 160 ? -2.107 -18.078 14.031 1 92.44 160 GLY B CA 1
ATOM 3791 C C . GLY B 1 160 ? -2.928 -17.844 12.781 1 92.44 160 GLY B C 1
ATOM 3792 O O . GLY B 1 160 ? -3.953 -17.156 12.82 1 92.44 160 GLY B O 1
ATOM 3793 N N . VAL B 1 161 ? -2.406 -18.281 11.672 1 92.88 161 VAL B N 1
ATOM 3794 C CA . VAL B 1 161 ? -3.123 -18.234 10.398 1 92.88 161 VAL B CA 1
ATOM 3795 C C . VAL B 1 161 ? -3.77 -19.594 10.117 1 92.88 161 VAL B C 1
ATOM 3797 O O . VAL B 1 161 ? -3.084 -20.609 10.078 1 92.88 161 VAL B O 1
ATOM 3800 N N . SER B 1 162 ? -5.02 -19.547 9.969 1 94.62 162 SER B N 1
ATOM 3801 C CA . SER B 1 162 ? -5.777 -20.781 9.719 1 94.62 162 SER B CA 1
ATOM 3802 C C . SER B 1 162 ? -6.039 -20.969 8.227 1 94.62 162 SER B C 1
ATOM 3804 O O . SER B 1 162 ? -6.387 -20.016 7.523 1 94.62 162 SER B O 1
ATOM 3806 N N . LEU B 1 163 ? -5.855 -22.203 7.758 1 93.69 163 LEU B N 1
ATOM 3807 C CA . LEU B 1 163 ? -6.207 -22.578 6.395 1 93.69 163 LEU B CA 1
ATOM 3808 C C . LEU B 1 163 ? -7.465 -23.453 6.383 1 93.69 163 LEU B C 1
ATOM 3810 O O . LEU B 1 163 ? -7.539 -24.453 7.094 1 93.69 163 LEU B O 1
ATOM 3814 N N . SER B 1 164 ? -8.406 -23 5.566 1 94.75 164 SER B N 1
ATOM 3815 C CA . SER B 1 164 ? -9.672 -23.719 5.477 1 94.75 164 SER B CA 1
ATOM 3816 C C . SER B 1 164 ? -9.508 -25.047 4.734 1 94.75 164 SER B C 1
ATOM 3818 O O . SER B 1 164 ? -8.664 -25.156 3.846 1 94.75 164 SER B O 1
ATOM 3820 N N . LYS B 1 165 ? -10.43 -26 5.012 1 91.81 165 LYS B N 1
ATOM 3821 C CA . LYS B 1 165 ? -10.469 -27.266 4.293 1 91.81 165 LYS B CA 1
ATOM 3822 C C . LYS B 1 165 ? -10.93 -27.078 2.852 1 91.81 165 LYS B C 1
ATOM 3824 O O . LYS B 1 165 ? -10.672 -27.906 1.987 1 91.81 165 LYS B O 1
ATOM 3829 N N . ASP B 1 166 ? -11.578 -25.969 2.646 1 93.56 166 ASP B N 1
ATOM 3830 C CA . ASP B 1 166 ? -12.148 -25.688 1.331 1 93.56 166 ASP B CA 1
ATOM 3831 C C . ASP B 1 166 ? -11.164 -24.906 0.46 1 93.56 166 ASP B C 1
ATOM 3833 O O . ASP B 1 166 ? -11.531 -24.406 -0.605 1 93.56 166 ASP B O 1
ATOM 3837 N N . LEU B 1 167 ? -10 -24.828 0.918 1 92.94 167 LEU B N 1
ATOM 3838 C CA . LEU B 1 167 ? -9.008 -23.984 0.257 1 92.94 167 LEU B CA 1
ATOM 3839 C C . LEU B 1 167 ? -8.852 -24.375 -1.208 1 92.94 167 LEU B C 1
ATOM 3841 O O . LEU B 1 167 ? -8.789 -23.516 -2.084 1 92.94 167 LEU B O 1
ATOM 3845 N N . MET B 1 168 ? -8.891 -25.641 -1.475 1 91.69 168 MET B N 1
ATOM 3846 C CA . MET B 1 168 ? -8.633 -26.094 -2.84 1 91.69 168 MET B CA 1
ATOM 3847 C C . MET B 1 168 ? -9.812 -25.75 -3.752 1 91.69 168 MET B C 1
ATOM 3849 O O . MET B 1 168 ? -9.609 -25.312 -4.887 1 91.69 168 MET B O 1
ATOM 3853 N N . ALA B 1 169 ? -10.945 -25.953 -3.246 1 93.06 169 ALA B N 1
ATOM 3854 C CA . ALA B 1 169 ? -12.133 -25.594 -4.016 1 93.06 169 ALA B CA 1
ATOM 3855 C C . ALA B 1 169 ? -12.195 -24.094 -4.273 1 93.06 169 ALA B C 1
ATOM 3857 O O . ALA B 1 169 ? -12.531 -23.656 -5.375 1 93.06 169 ALA B O 1
ATOM 3858 N N . ILE B 1 170 ? -11.867 -23.344 -3.281 1 94.56 170 ILE B N 1
ATOM 3859 C CA . ILE B 1 170 ? -11.875 -21.875 -3.389 1 94.56 170 ILE B CA 1
ATOM 3860 C C . ILE B 1 170 ? -10.805 -21.438 -4.379 1 94.56 170 ILE B C 1
ATOM 3862 O O . ILE B 1 170 ? -11.055 -20.562 -5.223 1 94.56 170 ILE B O 1
ATOM 3866 N N . ALA B 1 171 ? -9.633 -22.031 -4.25 1 94 171 ALA B N 1
ATOM 3867 C CA . ALA B 1 171 ? -8.547 -21.734 -5.18 1 94 171 ALA B CA 1
ATOM 3868 C C . ALA B 1 171 ? -8.953 -22.047 -6.617 1 94 171 ALA B C 1
ATOM 3870 O O . ALA B 1 171 ? -8.656 -21.281 -7.535 1 94 171 ALA B O 1
ATOM 3871 N N . GLY B 1 172 ? -9.641 -23.156 -6.809 1 92.31 172 GLY B N 1
ATOM 3872 C CA . GLY B 1 172 ? -10.133 -23.516 -8.125 1 92.31 172 GLY B CA 1
ATOM 3873 C C . GLY B 1 172 ? -11.102 -22.516 -8.703 1 92.31 172 GLY B C 1
ATOM 3874 O O . GLY B 1 172 ? -11.039 -22.188 -9.891 1 92.31 172 GLY B O 1
ATOM 3875 N N . GLY B 1 173 ? -12.031 -22.078 -7.883 1 92.31 173 GLY B N 1
ATOM 3876 C CA . GLY B 1 173 ? -12.961 -21.047 -8.312 1 92.31 173 GLY B CA 1
ATOM 3877 C C . GLY B 1 173 ? -12.281 -19.734 -8.672 1 92.31 173 GLY B C 1
ATOM 3878 O O . GLY B 1 173 ? -12.641 -19.094 -9.656 1 92.31 173 GLY B O 1
ATOM 3879 N N . ALA B 1 174 ? -11.32 -19.359 -7.859 1 94.88 174 ALA B N 1
ATOM 3880 C CA . ALA B 1 174 ? -10.57 -18.125 -8.125 1 94.88 174 ALA B CA 1
ATOM 3881 C C . ALA B 1 174 ? -9.773 -18.234 -9.414 1 94.88 174 ALA B C 1
ATOM 3883 O O . ALA B 1 174 ? -9.703 -17.281 -10.195 1 94.88 174 ALA B O 1
ATOM 3884 N N . LEU B 1 175 ? -9.203 -19.391 -9.625 1 94.5 175 LEU B N 1
ATOM 3885 C CA . LEU B 1 175 ? -8.469 -19.656 -10.852 1 94.5 175 LEU B CA 1
ATOM 3886 C C . LEU B 1 175 ? -9.375 -19.5 -12.07 1 94.5 175 LEU B C 1
ATOM 3888 O O . LEU B 1 175 ? -9.016 -18.812 -13.031 1 94.5 175 LEU B O 1
ATOM 3892 N N . LYS B 1 176 ? -10.477 -20.109 -12.008 1 91.25 176 LYS B N 1
ATOM 3893 C CA . LYS B 1 176 ? -11.414 -20.062 -13.125 1 91.25 176 LYS B CA 1
ATOM 3894 C C . LYS B 1 176 ? -11.773 -18.609 -13.469 1 91.25 176 LYS B C 1
ATOM 3896 O O . LYS B 1 176 ? -11.789 -18.234 -14.648 1 91.25 176 LYS B O 1
ATOM 3901 N N . THR B 1 177 ? -12.055 -17.828 -12.477 1 93.44 177 THR B N 1
ATOM 3902 C CA . THR B 1 177 ? -12.391 -16.438 -12.695 1 93.44 177 THR B CA 1
ATOM 3903 C C . THR B 1 177 ? -11.211 -15.68 -13.305 1 93.44 177 THR B C 1
ATOM 3905 O O . THR B 1 177 ? -11.383 -14.875 -14.219 1 93.44 177 THR B O 1
ATOM 3908 N N . ASN B 1 178 ? -10.031 -15.938 -12.812 1 95.38 178 ASN B N 1
ATOM 3909 C CA . ASN B 1 178 ? -8.836 -15.258 -13.305 1 95.38 178 ASN B CA 1
ATOM 3910 C C . ASN B 1 178 ? -8.57 -15.578 -14.773 1 95.38 178 ASN B C 1
ATOM 3912 O O . ASN B 1 178 ? -8.312 -14.672 -15.57 1 95.38 178 ASN B O 1
ATOM 3916 N N . ILE B 1 179 ? -8.711 -16.844 -15.172 1 92.69 179 ILE B N 1
ATOM 3917 C CA . ILE B 1 179 ? -8.359 -17.25 -16.531 1 92.69 179 ILE B CA 1
ATOM 3918 C C . ILE B 1 179 ? -9.445 -16.812 -17.5 1 92.69 179 ILE B C 1
ATOM 3920 O O . ILE B 1 179 ? -9.195 -16.641 -18.688 1 92.69 179 ILE B O 1
ATOM 3924 N N . THR B 1 180 ? -10.648 -16.672 -16.969 1 90.56 180 THR B N 1
ATOM 3925 C CA . THR B 1 180 ? -11.711 -16.141 -17.828 1 90.56 180 THR B CA 1
ATOM 3926 C C . THR B 1 180 ? -11.375 -14.734 -18.297 1 90.56 180 THR B C 1
ATOM 3928 O O . THR B 1 180 ? -11.672 -14.367 -19.422 1 90.56 180 THR B O 1
ATOM 3931 N N . THR B 1 181 ? -10.75 -13.977 -17.438 1 93.06 181 THR B N 1
ATOM 3932 C CA . THR B 1 181 ? -10.344 -12.625 -17.797 1 93.06 181 THR B CA 1
ATOM 3933 C C . THR B 1 181 ? -9.031 -12.648 -18.578 1 93.06 181 THR B C 1
ATOM 3935 O O . THR B 1 181 ? -8.852 -11.867 -19.516 1 93.06 181 THR B O 1
ATOM 3938 N N . LEU B 1 182 ? -8.141 -13.516 -18.266 1 95.06 182 LEU B N 1
ATOM 3939 C CA . LEU B 1 182 ? -6.812 -13.578 -18.875 1 95.06 182 LEU B CA 1
ATOM 3940 C C . LEU B 1 182 ? -6.879 -14.195 -20.266 1 95.06 182 LEU B C 1
ATOM 3942 O O . LEU B 1 182 ? -6.148 -13.781 -21.156 1 95.06 182 LEU B O 1
ATOM 3946 N N . GLY B 1 183 ? -7.742 -15.133 -20.453 1 92.56 183 GLY B N 1
ATOM 3947 C CA . GLY B 1 183 ? -7.824 -15.922 -21.672 1 92.56 183 GLY B CA 1
ATOM 3948 C C . GLY B 1 183 ? -7.891 -15.07 -22.938 1 92.56 183 GLY B C 1
ATOM 3949 O O . GLY B 1 183 ? -7.031 -15.18 -23.812 1 92.56 183 GLY B O 1
ATOM 3950 N N . PRO B 1 184 ? -8.844 -14.172 -23.031 1 91.94 184 PRO B N 1
ATOM 3951 C CA . PRO B 1 184 ? -8.992 -13.344 -24.219 1 91.94 184 PRO B CA 1
ATOM 3952 C C . PRO B 1 184 ? -7.773 -12.469 -24.5 1 91.94 184 PRO B C 1
ATOM 3954 O O . PRO B 1 184 ? -7.57 -12.016 -25.625 1 91.94 184 PRO B O 1
ATOM 3957 N N . LEU B 1 185 ? -6.957 -12.25 -23.484 1 94.12 185 LEU B N 1
ATOM 3958 C CA . LEU B 1 185 ? -5.812 -11.352 -23.625 1 94.12 185 LEU B CA 1
ATOM 3959 C C . LEU B 1 185 ? -4.605 -12.102 -24.188 1 94.12 185 LEU B C 1
ATOM 3961 O O . LEU B 1 185 ? -3.723 -11.492 -24.797 1 94.12 185 LEU B O 1
ATOM 3965 N N . VAL B 1 186 ? -4.598 -13.445 -23.969 1 95 186 VAL B N 1
ATOM 3966 C CA . VAL B 1 186 ? -3.316 -14.102 -24.203 1 95 186 VAL B CA 1
ATOM 3967 C C . VAL B 1 186 ? -3.496 -15.242 -25.203 1 95 186 VAL B C 1
ATOM 3969 O O . VAL B 1 186 ? -2.533 -15.68 -25.844 1 95 186 VAL B O 1
ATOM 3972 N N . LEU B 1 187 ? -4.668 -15.773 -25.391 1 93.31 187 LEU B N 1
ATOM 3973 C CA . LEU B 1 187 ? -4.887 -16.969 -26.203 1 93.31 187 LEU B CA 1
ATOM 3974 C C . LEU B 1 187 ? -5.062 -16.594 -27.672 1 93.31 187 LEU B C 1
ATOM 3976 O O . LEU B 1 187 ? -5.539 -15.492 -27.984 1 93.31 187 LEU B O 1
ATOM 3980 N N . PRO B 1 188 ? -4.734 -17.562 -28.516 1 91.38 188 PRO B N 1
ATOM 3981 C CA . PRO B 1 188 ? -5.047 -17.344 -29.922 1 91.38 188 PRO B CA 1
ATOM 3982 C C . PRO B 1 188 ? -6.547 -17.234 -30.188 1 91.38 188 PRO B C 1
ATOM 3984 O O . PRO B 1 188 ? -7.352 -17.75 -29.406 1 91.38 188 PRO B O 1
ATOM 3987 N N . ILE B 1 189 ? -6.805 -16.625 -31.281 1 89.94 189 ILE B N 1
ATOM 3988 C CA . ILE B 1 189 ? -8.188 -16.344 -31.641 1 89.94 189 ILE B CA 1
ATOM 3989 C C . ILE B 1 189 ? -8.984 -17.641 -31.703 1 89.94 189 ILE B C 1
ATOM 3991 O O . ILE B 1 189 ? -10.141 -17.703 -31.281 1 89.94 189 ILE B O 1
ATOM 3995 N N . SER B 1 190 ? -8.383 -18.656 -32.219 1 88.81 190 SER B N 1
ATOM 3996 C CA . SER B 1 190 ? -9.062 -19.953 -32.312 1 88.81 190 SER B CA 1
ATOM 3997 C C . SER B 1 190 ? -9.492 -20.469 -30.969 1 88.81 190 SER B C 1
ATOM 3999 O O . SER B 1 190 ? -10.633 -20.906 -30.797 1 88.81 190 SER B O 1
ATOM 4001 N N . GLU B 1 191 ? -8.57 -20.297 -30 1 88.06 191 GLU B N 1
ATOM 4002 C CA . GLU B 1 191 ? -8.875 -20.734 -28.641 1 88.06 191 GLU B CA 1
ATOM 4003 C C . GLU B 1 191 ? -9.922 -19.844 -28 1 88.06 191 GLU B C 1
ATOM 4005 O O . GLU B 1 191 ? -10.766 -20.328 -27.234 1 88.06 191 GLU B O 1
ATOM 4010 N N . GLN B 1 192 ? -9.844 -18.656 -28.312 1 87.94 192 GLN B N 1
ATOM 4011 C CA . GLN B 1 192 ? -10.797 -17.703 -27.75 1 87.94 192 GLN B CA 1
ATOM 4012 C C . GLN B 1 192 ? -12.211 -18 -28.219 1 87.94 192 GLN B C 1
ATOM 4014 O O . GLN B 1 192 ? -13.156 -17.969 -27.422 1 87.94 192 GLN B O 1
ATOM 4019 N N . LEU B 1 193 ? -12.336 -18.266 -29.469 1 88.38 193 LEU B N 1
ATOM 4020 C CA . LEU B 1 193 ? -13.633 -18.562 -30.062 1 88.38 193 LEU B CA 1
ATOM 4021 C C . LEU B 1 193 ? -14.234 -19.828 -29.438 1 88.38 193 LEU B C 1
ATOM 4023 O O . LEU B 1 193 ? -15.43 -19.859 -29.125 1 88.38 193 LEU B O 1
ATOM 4027 N N . LEU B 1 194 ? -13.43 -20.812 -29.281 1 86.25 194 LEU B N 1
ATOM 4028 C CA . LEU B 1 194 ? -13.898 -22.047 -28.672 1 86.25 194 LEU B CA 1
ATOM 4029 C C . LEU B 1 194 ? -14.336 -21.828 -27.234 1 86.25 194 LEU B C 1
ATOM 4031 O O . LEU B 1 194 ? -15.359 -22.359 -26.812 1 86.25 194 LEU B O 1
ATOM 4035 N N . PHE B 1 195 ? -13.539 -21.156 -26.578 1 84 195 PHE B N 1
ATOM 4036 C CA . PHE B 1 195 ? -13.836 -20.859 -25.172 1 84 195 PHE B CA 1
ATOM 4037 C C . PHE B 1 195 ? -15.148 -20.094 -25.062 1 84 195 PHE B C 1
ATOM 4039 O O . PHE B 1 195 ? -16.016 -20.438 -24.25 1 84 195 PHE B O 1
ATOM 4046 N N . PHE B 1 196 ? -15.312 -19.078 -25.859 1 82.88 196 PHE B N 1
ATOM 4047 C CA . PHE B 1 196 ? -16.5 -18.234 -25.828 1 82.88 196 PHE B CA 1
ATOM 4048 C C . PHE B 1 196 ? -17.734 -19 -26.25 1 82.88 196 PHE B C 1
ATOM 4050 O O . PHE B 1 196 ? -18.812 -18.859 -25.656 1 82.88 196 PHE B O 1
ATOM 4057 N N . CYS B 1 197 ? -17.578 -19.812 -27.219 1 86.81 197 CYS B N 1
ATOM 4058 C CA . CYS B 1 197 ? -18.703 -20.625 -27.688 1 86.81 197 CYS B CA 1
ATOM 4059 C C . CYS B 1 197 ? -19.172 -21.594 -26.609 1 86.81 197 CYS B C 1
ATOM 4061 O O . CYS B 1 197 ? -20.375 -21.781 -26.422 1 86.81 197 CYS B O 1
ATOM 4063 N N . THR B 1 198 ? -18.203 -22.109 -25.953 1 84.62 198 THR B N 1
ATOM 4064 C CA . THR B 1 198 ? -18.547 -23.062 -24.906 1 84.62 198 THR B CA 1
ATOM 4065 C C . THR B 1 198 ? -19.188 -22.344 -23.719 1 84.62 198 THR B C 1
ATOM 4067 O O . THR B 1 198 ? -20.109 -22.875 -23.094 1 84.62 198 THR B O 1
ATOM 4070 N N . LEU B 1 199 ? -18.688 -21.203 -23.438 1 79.5 199 LEU B N 1
ATOM 4071 C CA . LEU B 1 199 ? -19.266 -20.422 -22.344 1 79.5 199 LEU B CA 1
ATOM 4072 C C . LEU B 1 199 ? -20.719 -20.047 -22.641 1 79.5 199 LEU B C 1
ATOM 4074 O O . LEU B 1 199 ? -21.562 -20.141 -21.75 1 79.5 199 LEU B O 1
ATOM 4078 N N . ILE B 1 200 ? -20.969 -19.719 -23.844 1 83.31 200 ILE B N 1
ATOM 4079 C CA . ILE B 1 200 ? -22.312 -19.359 -24.266 1 83.31 200 ILE B CA 1
ATOM 4080 C C . ILE B 1 200 ? -23.219 -20.594 -24.25 1 83.31 200 ILE B C 1
ATOM 4082 O O . ILE B 1 200 ? -24.344 -20.547 -23.781 1 83.31 200 ILE B O 1
ATOM 4086 N N . ALA B 1 201 ? -22.641 -21.625 -24.719 1 86.62 201 ALA B N 1
ATOM 4087 C CA . ALA B 1 201 ? -23.391 -22.875 -24.734 1 86.62 201 ALA B CA 1
ATOM 4088 C C . ALA B 1 201 ? -23.75 -23.312 -23.312 1 86.62 201 ALA B C 1
ATOM 4090 O O . ALA B 1 201 ? -24.875 -23.781 -23.078 1 86.62 201 ALA B O 1
ATOM 4091 N N . LYS B 1 202 ? -22.828 -23.188 -22.484 1 82.62 202 LYS B N 1
ATOM 4092 C CA . LYS B 1 202 ? -23.078 -23.547 -21.094 1 82.62 202 LYS B CA 1
ATOM 4093 C C . LYS B 1 202 ? -24.156 -22.656 -20.469 1 82.62 202 LYS B C 1
ATOM 4095 O O . LYS B 1 202 ? -24.984 -23.141 -19.688 1 82.62 202 LYS B O 1
ATOM 4100 N N . LYS B 1 203 ? -24.141 -21.438 -20.766 1 78.69 203 LYS B N 1
ATOM 4101 C CA . LYS B 1 203 ? -25.141 -20.5 -20.234 1 78.69 203 LYS B CA 1
ATOM 4102 C C . LYS B 1 203 ? -26.516 -20.781 -20.812 1 78.69 203 LYS B C 1
ATOM 4104 O O . LYS B 1 203 ? -27.531 -20.656 -20.109 1 78.69 203 LYS B O 1
ATOM 4109 N N . LEU B 1 204 ? -26.484 -21.141 -22.047 1 84.44 204 LEU B N 1
ATOM 4110 C CA . LEU B 1 204 ? -27.75 -21.344 -22.75 1 84.44 204 LEU B CA 1
ATOM 4111 C C . LEU B 1 204 ? -28.312 -22.734 -22.484 1 84.44 204 LEU B C 1
ATOM 4113 O O . LEU B 1 204 ? -29.531 -22.906 -22.406 1 84.44 204 LEU B O 1
ATOM 4117 N N . PHE B 1 205 ? -27.5 -23.609 -22.531 1 79.25 205 PHE B N 1
ATOM 4118 C CA . PHE B 1 205 ? -27.984 -24.984 -22.484 1 79.25 205 PHE B CA 1
ATOM 4119 C C . PHE B 1 205 ? -27.766 -25.594 -21.109 1 79.25 205 PHE B C 1
ATOM 4121 O O . PHE B 1 205 ? -28.141 -26.75 -20.859 1 79.25 205 PHE B O 1
ATOM 4128 N N . LYS B 1 206 ? -27.812 -24.938 -20.344 1 61.44 206 LYS B N 1
ATOM 4129 C CA . LYS B 1 206 ? -27.75 -25.266 -18.938 1 61.44 206 LYS B CA 1
ATOM 4130 C C . LYS B 1 206 ? -26.594 -26.219 -18.641 1 61.44 206 LYS B C 1
ATOM 4132 O O . LYS B 1 206 ? -25.859 -26.625 -19.562 1 61.44 206 LYS B O 1
ATOM 4137 N N . LYS B 1 207 ? -26.391 -26.922 -17.594 1 65 207 LYS B N 1
ATOM 4138 C CA . LYS B 1 207 ? -25.453 -27.516 -16.641 1 65 207 LYS B CA 1
ATOM 4139 C C . LYS B 1 207 ? -24.688 -28.688 -17.266 1 65 207 LYS B C 1
ATOM 4141 O O . LYS B 1 207 ? -23.625 -29.062 -16.781 1 65 207 LYS B O 1
ATOM 4146 N N . SER B 1 208 ? -25.094 -29.141 -18.438 1 66.69 208 SER B N 1
ATOM 4147 C CA . SER B 1 208 ? -24.469 -30.438 -18.703 1 66.69 208 SER B CA 1
ATOM 4148 C C . SER B 1 208 ? -23.234 -30.297 -19.562 1 66.69 208 SER B C 1
ATOM 4150 O O . SER B 1 208 ? -22.516 -31.266 -19.797 1 66.69 208 SER B O 1
ATOM 4152 N N . ILE B 1 209 ? -22.906 -29.062 -20 1 72.69 209 ILE B N 1
ATOM 4153 C CA . ILE B 1 209 ? -21.766 -28.938 -20.891 1 72.69 209 ILE B CA 1
ATOM 4154 C C . ILE B 1 209 ? -20.484 -28.75 -20.062 1 72.69 209 ILE B C 1
ATOM 4156 O O . ILE B 1 209 ? -20.438 -27.906 -19.172 1 72.69 209 ILE B O 1
ATOM 4160 N N . LYS B 1 210 ? -19.578 -29.688 -20.453 1 74.19 210 LYS B N 1
ATOM 4161 C CA . LYS B 1 210 ? -18.281 -29.562 -19.766 1 74.19 210 LYS B CA 1
ATOM 4162 C C . LYS B 1 210 ? -17.594 -28.25 -20.141 1 74.19 210 LYS B C 1
ATOM 4164 O O . LYS B 1 210 ? -17.594 -27.859 -21.312 1 74.19 210 LYS B O 1
ATOM 4169 N N . PRO B 1 211 ? -17.109 -27.656 -19.141 1 74.12 211 PRO B N 1
ATOM 4170 C CA . PRO B 1 211 ? -16.391 -26.422 -19.453 1 74.12 211 PRO B CA 1
ATOM 4171 C C . PRO B 1 211 ? -15.164 -26.656 -20.328 1 74.12 211 PRO B C 1
ATOM 4173 O O . PRO B 1 211 ? -14.5 -27.688 -20.188 1 74.12 211 PRO B O 1
ATOM 4176 N N . TYR B 1 212 ? -15.016 -25.875 -21.375 1 80.5 212 TYR B N 1
ATOM 4177 C CA . TYR B 1 212 ? -13.812 -25.906 -22.188 1 80.5 212 TYR B CA 1
ATOM 4178 C C . TYR B 1 212 ? -12.633 -25.266 -21.469 1 80.5 212 TYR B C 1
ATOM 4180 O O . TYR B 1 212 ? -12.734 -24.125 -21.016 1 80.5 212 TYR B O 1
ATOM 4188 N N . ILE B 1 213 ? -11.609 -26.031 -21.297 1 80.25 213 ILE B N 1
ATOM 4189 C CA . ILE B 1 213 ? -10.375 -25.484 -20.734 1 80.25 213 ILE B CA 1
ATOM 4190 C C . ILE B 1 213 ? -9.43 -25.078 -21.875 1 80.25 213 ILE B C 1
ATOM 4192 O O . ILE B 1 213 ? -8.93 -25.938 -22.609 1 80.25 213 ILE B O 1
ATOM 4196 N N . PRO B 1 214 ? -9.211 -23.859 -21.922 1 86.81 214 PRO B N 1
ATOM 4197 C CA . PRO B 1 214 ? -8.297 -23.438 -23 1 86.81 214 PRO B CA 1
ATOM 4198 C C . PRO B 1 214 ? -6.902 -24.047 -22.844 1 86.81 214 PRO B C 1
ATOM 4200 O O . PRO B 1 214 ? -6.469 -24.328 -21.719 1 86.81 214 PRO B O 1
ATOM 4203 N N . ASP B 1 215 ? -6.227 -24.25 -23.984 1 90.75 215 ASP B N 1
ATOM 4204 C CA . ASP B 1 215 ? -4.855 -24.75 -23.953 1 90.75 215 ASP B CA 1
ATOM 4205 C C . ASP B 1 215 ? -3.861 -23.609 -23.719 1 90.75 215 ASP B C 1
ATOM 4207 O O . ASP B 1 215 ? -3.34 -23.031 -24.672 1 90.75 215 ASP B O 1
ATOM 4211 N N . PHE B 1 216 ? -3.48 -23.406 -22.484 1 91.06 216 PHE B N 1
ATOM 4212 C CA . PHE B 1 216 ? -2.617 -22.297 -22.109 1 91.06 216 PHE B CA 1
ATOM 4213 C C . PHE B 1 216 ? -1.177 -22.562 -22.531 1 91.06 216 PHE B C 1
ATOM 4215 O O . PHE B 1 216 ? -0.348 -21.641 -22.531 1 91.06 216 PHE B O 1
ATOM 4222 N N . LYS B 1 217 ? -0.907 -23.812 -22.953 1 92.81 217 LYS B N 1
ATOM 4223 C CA . LYS B 1 217 ? 0.421 -24.109 -23.469 1 92.81 217 LYS B CA 1
ATOM 4224 C C . LYS B 1 217 ? 0.656 -23.422 -24.812 1 92.81 217 LYS B C 1
ATOM 4226 O O . LYS B 1 217 ? 1.798 -23.281 -25.25 1 92.81 217 LYS B O 1
ATOM 4231 N N . LEU B 1 218 ? -0.359 -23.016 -25.375 1 93.44 218 LEU B N 1
ATOM 4232 C CA . LEU B 1 218 ? -0.251 -22.281 -26.625 1 93.44 218 LEU B CA 1
ATOM 4233 C C . LEU B 1 218 ? 0.047 -20.812 -26.375 1 93.44 218 LEU B C 1
ATOM 4235 O O . LEU B 1 218 ? 0.478 -20.094 -27.281 1 93.44 218 LEU B O 1
ATOM 4239 N N . ALA B 1 219 ? -0.205 -20.406 -25.172 1 94.81 219 ALA B N 1
ATOM 4240 C CA . ALA B 1 219 ? -0.069 -18.984 -24.859 1 94.81 219 ALA B CA 1
ATOM 4241 C C . ALA B 1 219 ? 1.246 -18.703 -24.125 1 94.81 219 ALA B C 1
ATOM 4243 O O . ALA B 1 219 ? 1.778 -17.594 -24.203 1 94.81 219 ALA B O 1
ATOM 4244 N N . PHE B 1 220 ? 1.717 -19.75 -23.469 1 97.5 220 PHE B N 1
ATOM 4245 C CA . PHE B 1 220 ? 2.867 -19.516 -22.609 1 97.5 220 PHE B CA 1
ATOM 4246 C C . PHE B 1 220 ? 3.926 -20.594 -22.812 1 97.5 220 PHE B C 1
ATOM 4248 O O . PHE B 1 220 ? 3.594 -21.766 -22.984 1 97.5 220 PHE B O 1
ATOM 4255 N N . ASP B 1 221 ? 5.164 -20.188 -22.75 1 97.94 221 ASP B N 1
ATOM 4256 C CA . ASP B 1 221 ? 6.293 -21.109 -22.797 1 97.94 221 ASP B CA 1
ATOM 4257 C C . ASP B 1 221 ? 6.68 -21.594 -21.406 1 97.94 221 ASP B C 1
ATOM 4259 O O . ASP B 1 221 ? 7.176 -22.719 -21.25 1 97.94 221 ASP B O 1
ATOM 4263 N N . HIS B 1 222 ? 6.535 -20.75 -20.422 1 98.44 222 HIS B N 1
ATOM 4264 C CA . HIS B 1 222 ? 6.93 -21.062 -19.062 1 98.44 222 HIS B CA 1
ATOM 4265 C C . HIS B 1 222 ? 5.832 -20.688 -18.062 1 98.44 222 HIS B C 1
ATOM 4267 O O . HIS B 1 222 ? 5.102 -19.719 -18.297 1 98.44 222 HIS B O 1
ATOM 4273 N N . PHE B 1 223 ? 5.754 -21.484 -17 1 98.25 223 PHE B N 1
ATOM 4274 C CA . PHE B 1 223 ? 4.738 -21.312 -15.977 1 98.25 223 PHE B CA 1
ATOM 4275 C C . PHE B 1 223 ? 5.383 -21.172 -14.602 1 98.25 223 PHE B C 1
ATOM 4277 O O . PHE B 1 223 ? 6.258 -21.953 -14.242 1 98.25 223 PHE B O 1
ATOM 4284 N N . CYS B 1 224 ? 5.023 -20.141 -13.891 1 98.5 224 CYS B N 1
ATOM 4285 C CA . CYS B 1 224 ? 5.359 -19.953 -12.484 1 98.5 224 CYS B CA 1
ATOM 4286 C C . CYS B 1 224 ? 4.102 -19.953 -11.625 1 98.5 224 CYS B C 1
ATOM 4288 O O . CYS B 1 224 ? 3.465 -18.906 -11.461 1 98.5 224 CYS B O 1
ATOM 4290 N N . ILE B 1 225 ? 3.803 -21.062 -11.047 1 97.38 225 ILE B N 1
ATOM 4291 C CA . ILE B 1 225 ? 2.605 -21.266 -10.234 1 97.38 225 ILE B CA 1
ATOM 4292 C C . ILE B 1 225 ? 2.959 -21.141 -8.75 1 97.38 225 ILE B C 1
ATOM 4294 O O . ILE B 1 225 ? 3.824 -21.875 -8.258 1 97.38 225 ILE B O 1
ATOM 4298 N N . HIS B 1 226 ? 2.188 -20.328 -8.078 1 94 226 HIS B N 1
ATOM 4299 C CA . HIS B 1 226 ? 2.42 -20.047 -6.672 1 94 226 HIS B CA 1
ATOM 4300 C C . HIS B 1 226 ? 2.727 -21.328 -5.895 1 94 226 HIS B C 1
ATOM 4302 O O . HIS B 1 226 ? 1.941 -22.281 -5.922 1 94 226 HIS B O 1
ATOM 4308 N N . ALA B 1 227 ? 3.836 -21.281 -5.172 1 92.5 227 ALA B N 1
ATOM 4309 C CA . ALA B 1 227 ? 4.227 -22.422 -4.344 1 92.5 227 ALA B CA 1
ATOM 4310 C C . ALA B 1 227 ? 3.498 -22.391 -3.004 1 92.5 227 ALA B C 1
ATOM 4312 O O . ALA B 1 227 ? 4.129 -22.438 -1.946 1 92.5 227 ALA B O 1
ATOM 4313 N N . GLY B 1 228 ? 2.184 -22.422 -3.115 1 91.38 228 GLY B N 1
ATOM 4314 C CA . GLY B 1 228 ? 1.356 -22.344 -1.921 1 91.38 228 GLY B CA 1
ATOM 4315 C C . GLY B 1 228 ? 1.271 -23.656 -1.17 1 91.38 228 GLY B C 1
ATOM 4316 O O . GLY B 1 228 ? 0.87 -23.688 -0.005 1 91.38 228 GLY B O 1
ATOM 4317 N N . GLY B 1 229 ? 1.606 -24.703 -1.733 1 92.5 229 GLY B N 1
ATOM 4318 C CA . GLY B 1 229 ? 1.536 -26.078 -1.274 1 92.5 229 GLY B CA 1
ATOM 4319 C C . GLY B 1 229 ? 1.407 -27.078 -2.406 1 92.5 229 GLY B C 1
ATOM 4320 O O . GLY B 1 229 ? 1.08 -26.703 -3.537 1 92.5 229 GLY B O 1
ATOM 4321 N N . ARG B 1 230 ? 1.678 -28.328 -2.047 1 92.75 230 ARG B N 1
ATOM 4322 C CA . ARG B 1 230 ? 1.64 -29.375 -3.061 1 92.75 230 ARG B CA 1
ATOM 4323 C C . ARG B 1 230 ? 0.257 -29.469 -3.697 1 92.75 230 ARG B C 1
ATOM 4325 O O . ARG B 1 230 ? 0.138 -29.594 -4.918 1 92.75 230 ARG B O 1
ATOM 4332 N N . ALA B 1 231 ? -0.711 -29.359 -2.922 1 90.88 231 ALA B N 1
ATOM 4333 C CA . ALA B 1 231 ? -2.084 -29.516 -3.396 1 90.88 231 ALA B CA 1
ATOM 4334 C C . ALA B 1 231 ? -2.461 -28.406 -4.371 1 90.88 231 ALA B C 1
ATOM 4336 O O . ALA B 1 231 ? -3.199 -28.641 -5.332 1 90.88 231 ALA B O 1
ATOM 4337 N N . VAL B 1 232 ? -1.994 -27.234 -4.133 1 90.38 232 VAL B N 1
ATOM 4338 C CA . VAL B 1 232 ? -2.283 -26.109 -5.016 1 90.38 232 VAL B CA 1
ATOM 4339 C C . VAL B 1 232 ? -1.672 -26.359 -6.395 1 90.38 232 VAL B C 1
ATOM 4341 O O . VAL B 1 232 ? -2.332 -26.172 -7.418 1 90.38 232 VAL B O 1
ATOM 4344 N N . ILE B 1 233 ? -0.456 -26.812 -6.43 1 95.31 233 ILE B N 1
ATOM 4345 C CA . ILE B 1 233 ? 0.235 -27.062 -7.688 1 95.31 233 ILE B CA 1
ATOM 4346 C C . ILE B 1 233 ? -0.451 -28.219 -8.422 1 95.31 233 ILE B C 1
ATOM 4348 O O . ILE B 1 233 ? -0.683 -28.141 -9.633 1 95.31 233 ILE B O 1
ATOM 4352 N N . ASP B 1 234 ? -0.827 -29.25 -7.66 1 94.06 234 ASP B N 1
ATOM 4353 C CA . ASP B 1 234 ? -1.524 -30.391 -8.25 1 94.06 234 ASP B CA 1
ATOM 4354 C C . ASP B 1 234 ? -2.838 -29.953 -8.898 1 94.06 234 ASP B C 1
ATOM 4356 O O . ASP B 1 234 ? -3.17 -30.391 -10 1 94.06 234 ASP B O 1
ATOM 4360 N N . GLU B 1 235 ? -3.512 -29.156 -8.211 1 88.69 235 GLU B N 1
ATOM 4361 C CA . GLU B 1 235 ? -4.809 -28.688 -8.703 1 88.69 235 GLU B CA 1
ATOM 4362 C C . GLU B 1 235 ? -4.656 -27.875 -9.977 1 88.69 235 GLU B C 1
ATOM 4364 O O . GLU B 1 235 ? -5.445 -28.016 -10.914 1 88.69 235 GLU B O 1
ATOM 4369 N N . LEU B 1 236 ? -3.701 -27.062 -10.023 1 92.69 236 LEU B N 1
ATOM 4370 C CA . LEU B 1 236 ? -3.488 -26.25 -11.219 1 92.69 236 LEU B CA 1
ATOM 4371 C C . LEU B 1 236 ? -3.002 -27.109 -12.383 1 92.69 236 LEU B C 1
ATOM 4373 O O . LEU B 1 236 ? -3.426 -26.906 -13.523 1 92.69 236 LEU B O 1
ATOM 4377 N N . GLU B 1 237 ? -2.104 -27.969 -12.055 1 94.25 237 GLU B N 1
ATOM 4378 C CA . GLU B 1 237 ? -1.613 -28.891 -13.078 1 94.25 237 GLU B CA 1
ATOM 4379 C C . GLU B 1 237 ? -2.762 -29.656 -13.719 1 94.25 237 GLU B C 1
ATOM 4381 O O . GLU B 1 237 ? -2.84 -29.75 -14.945 1 94.25 237 GLU B O 1
ATOM 4386 N N . LYS B 1 238 ? -3.629 -30.094 -12.914 1 91.31 238 LYS B N 1
ATOM 4387 C CA . LYS B 1 238 ? -4.766 -30.875 -13.383 1 91.31 238 LYS B CA 1
ATOM 4388 C C . LYS B 1 238 ? -5.77 -30 -14.133 1 91.31 238 LYS B C 1
ATOM 4390 O O . LYS B 1 238 ? -6.137 -30.312 -15.266 1 91.31 238 LYS B O 1
ATOM 4395 N N . ASN B 1 239 ? -6.148 -28.906 -13.57 1 88.19 239 ASN B N 1
ATOM 4396 C CA . ASN B 1 239 ? -7.203 -28.047 -14.109 1 88.19 239 ASN B CA 1
ATOM 4397 C C . ASN B 1 239 ? -6.777 -27.391 -15.414 1 88.19 239 ASN B C 1
ATOM 4399 O O . ASN B 1 239 ? -7.609 -27.125 -16.281 1 88.19 239 ASN B O 1
ATOM 4403 N N . LEU B 1 240 ? -5.461 -27.188 -15.539 1 92.19 240 LEU B N 1
ATOM 4404 C CA . LEU B 1 240 ? -4.965 -26.516 -16.734 1 92.19 240 LEU B CA 1
ATOM 4405 C C . LEU B 1 240 ? -4.344 -27.516 -17.703 1 92.19 240 LEU B C 1
ATOM 4407 O O . LEU B 1 240 ? -3.803 -27.141 -18.75 1 92.19 240 LEU B O 1
ATOM 4411 N N . GLN B 1 241 ? -4.383 -28.781 -17.375 1 92.56 241 GLN B N 1
ATOM 4412 C CA . GLN B 1 241 ? -3.84 -29.859 -18.188 1 92.56 241 GLN B CA 1
ATOM 4413 C C . GLN B 1 241 ? -2.385 -29.594 -18.562 1 92.56 241 GLN B C 1
ATOM 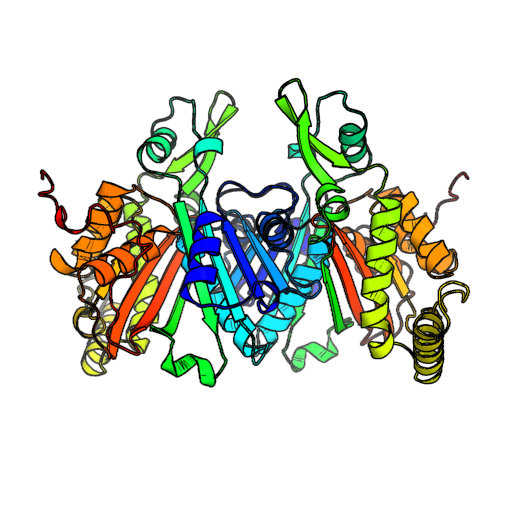4415 O O . GLN B 1 241 ? -2.018 -29.672 -19.734 1 92.56 241 GLN B O 1
ATOM 4420 N N . LEU B 1 242 ? -1.661 -29.219 -17.562 1 95.06 242 LEU B N 1
ATOM 4421 C CA . LEU B 1 242 ? -0.239 -28.969 -17.75 1 95.06 242 LEU B CA 1
ATOM 4422 C C . LEU B 1 242 ? 0.569 -30.25 -17.625 1 95.06 242 LEU B C 1
ATOM 4424 O O . LEU B 1 242 ? 0.104 -31.219 -17.031 1 95.06 242 LEU B O 1
ATOM 4428 N N . SER B 1 243 ? 1.729 -30.266 -18.281 1 94.88 243 SER B N 1
ATOM 4429 C CA . SER B 1 243 ? 2.656 -31.391 -18.141 1 94.88 243 SER B CA 1
ATOM 4430 C C . SER B 1 243 ? 3.543 -31.234 -16.906 1 94.88 243 SER B C 1
ATOM 4432 O O . SER B 1 243 ? 3.633 -30.141 -16.344 1 94.88 243 SER B O 1
ATOM 4434 N N . PRO B 1 244 ? 4.23 -32.312 -16.469 1 94.19 244 PRO B N 1
ATOM 4435 C CA . PRO B 1 244 ? 5.16 -32.219 -15.344 1 94.19 244 PRO B CA 1
ATOM 4436 C C . PRO B 1 244 ? 6.262 -31.188 -15.562 1 94.19 244 PRO B C 1
ATOM 4438 O O . PRO B 1 244 ? 6.711 -30.547 -14.609 1 94.19 244 PRO B O 1
ATOM 4441 N N . THR B 1 245 ? 6.641 -31 -16.797 1 94.75 245 THR B N 1
ATOM 4442 C CA . THR B 1 245 ? 7.684 -30.031 -17.094 1 94.75 245 THR B CA 1
ATOM 4443 C C . THR B 1 245 ? 7.191 -28.609 -16.844 1 94.75 245 THR B C 1
ATOM 4445 O O . THR B 1 245 ? 7.965 -27.75 -16.406 1 94.75 245 THR B O 1
ATOM 4448 N N . HIS B 1 246 ? 5.906 -28.375 -17.031 1 96.5 246 HIS B N 1
ATOM 4449 C CA . HIS B 1 246 ? 5.32 -27.047 -16.844 1 96.5 246 HIS B CA 1
ATOM 4450 C C . HIS B 1 246 ? 5.289 -26.656 -15.375 1 96.5 246 HIS B C 1
ATOM 4452 O O . HIS B 1 246 ? 5.355 -25.469 -15.039 1 96.5 246 HIS B O 1
ATOM 4458 N N . VAL B 1 247 ? 5.234 -27.688 -14.469 1 97.31 247 VAL B N 1
ATOM 4459 C CA . VAL B 1 247 ? 5.086 -27.359 -13.055 1 97.31 247 VAL B CA 1
ATOM 4460 C C . VAL B 1 247 ? 6.379 -27.672 -12.312 1 97.31 247 VAL B C 1
ATOM 4462 O O . VAL B 1 247 ? 6.434 -27.594 -11.086 1 97.31 247 VAL B O 1
ATOM 4465 N N . GLU B 1 248 ? 7.406 -28.031 -13.062 1 97.25 248 GLU B N 1
ATOM 4466 C CA . GLU B 1 248 ? 8.68 -28.422 -12.469 1 97.25 248 GLU B CA 1
ATOM 4467 C C . GLU B 1 248 ? 9.242 -27.281 -11.602 1 97.25 248 GLU B C 1
ATOM 4469 O O . GLU B 1 248 ? 9.609 -27.516 -10.445 1 97.25 248 GLU B O 1
ATOM 4474 N N . ALA B 1 249 ? 9.289 -26.078 -12.109 1 97.88 249 ALA B N 1
ATOM 4475 C CA . ALA B 1 249 ? 9.859 -24.938 -11.383 1 97.88 249 ALA B CA 1
ATOM 4476 C C . ALA B 1 249 ? 9.125 -24.703 -10.062 1 97.88 249 ALA B C 1
ATOM 4478 O O . ALA B 1 249 ? 9.75 -24.422 -9.039 1 97.88 249 ALA B O 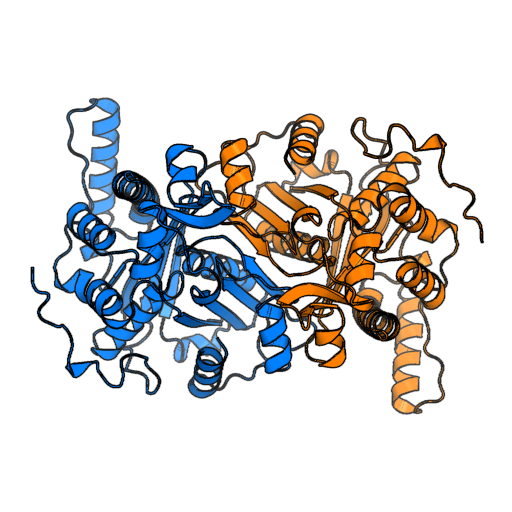1
ATOM 4479 N N . SER B 1 250 ? 7.824 -24.797 -10.086 1 98.19 250 SER B N 1
ATOM 4480 C CA . SER B 1 250 ? 7.008 -24.594 -8.898 1 98.19 250 SER B CA 1
ATOM 4481 C C . SER B 1 250 ? 7.246 -25.688 -7.867 1 98.19 250 SER B C 1
ATOM 4483 O O . SER B 1 250 ? 7.387 -25.422 -6.676 1 98.19 250 SER B O 1
ATOM 4485 N N . ARG B 1 251 ? 7.277 -26.906 -8.352 1 97.62 251 ARG B N 1
ATOM 4486 C CA . ARG B 1 251 ? 7.492 -28.031 -7.445 1 97.62 251 ARG B CA 1
ATOM 4487 C C . ARG B 1 251 ? 8.883 -27.984 -6.828 1 97.62 251 ARG B C 1
ATOM 4489 O O . ARG B 1 251 ? 9.055 -28.25 -5.637 1 97.62 251 ARG B O 1
ATOM 4496 N N . MET B 1 252 ? 9.906 -27.688 -7.613 1 97.69 252 MET B N 1
ATOM 4497 C CA . MET B 1 252 ? 11.273 -27.625 -7.098 1 97.69 252 MET B CA 1
ATOM 4498 C C . MET B 1 252 ? 11.422 -26.469 -6.109 1 97.69 252 MET B C 1
ATOM 4500 O O . MET B 1 252 ? 12.125 -26.594 -5.102 1 97.69 252 MET B O 1
ATOM 4504 N N . THR B 1 253 ? 10.789 -25.359 -6.406 1 97.38 253 THR B N 1
ATOM 4505 C CA . THR B 1 253 ? 10.836 -24.219 -5.496 1 97.38 253 THR B CA 1
ATOM 4506 C C . THR B 1 253 ? 10.195 -24.562 -4.156 1 97.38 253 THR B C 1
ATOM 4508 O O . THR B 1 253 ? 10.742 -24.266 -3.1 1 97.38 253 THR B O 1
ATOM 4511 N N . LEU B 1 254 ? 9.031 -25.188 -4.246 1 96.88 254 LEU B N 1
ATOM 4512 C CA . LEU B 1 254 ? 8.367 -25.625 -3.018 1 96.88 254 LEU B CA 1
ATOM 4513 C C . LEU B 1 254 ? 9.25 -26.594 -2.236 1 96.88 254 LEU B C 1
ATOM 4515 O O . LEU B 1 254 ? 9.352 -26.5 -1.012 1 96.88 254 LEU B O 1
ATOM 4519 N N . HIS B 1 255 ? 9.844 -27.484 -2.947 1 96.19 255 HIS B N 1
ATOM 4520 C CA . HIS B 1 255 ? 10.695 -28.484 -2.318 1 96.19 255 HIS B CA 1
ATOM 4521 C C . HIS B 1 255 ? 11.898 -27.844 -1.637 1 96.19 255 HIS B C 1
ATOM 4523 O O . HIS B 1 255 ? 12.211 -28.172 -0.491 1 96.19 255 HIS B O 1
ATOM 4529 N N . ARG B 1 256 ? 12.531 -26.969 -2.289 1 96.19 256 ARG B N 1
ATOM 4530 C CA . ARG B 1 256 ? 13.805 -26.422 -1.812 1 96.19 256 ARG B CA 1
ATOM 4531 C C . ARG B 1 256 ? 13.578 -25.328 -0.777 1 96.19 256 ARG B C 1
ATOM 4533 O O . ARG B 1 256 ? 14.32 -25.234 0.203 1 96.19 256 ARG B O 1
ATOM 4540 N N . PHE B 1 257 ? 12.586 -24.484 -1.032 1 95.44 257 PHE B N 1
ATOM 4541 C CA . PHE B 1 257 ? 12.5 -23.266 -0.244 1 95.44 257 PHE B CA 1
ATOM 4542 C C . PHE B 1 257 ? 11.211 -23.234 0.575 1 95.44 257 PHE B C 1
ATOM 4544 O O . PHE B 1 257 ? 11.055 -22.391 1.468 1 95.44 257 PHE B O 1
ATOM 4551 N N . GLY B 1 258 ? 10.266 -24.125 0.312 1 95.44 258 GLY B N 1
ATOM 4552 C CA . GLY B 1 258 ? 8.938 -24 0.897 1 95.44 258 GLY B CA 1
ATOM 4553 C C . GLY B 1 258 ? 8.141 -22.859 0.317 1 95.44 258 GLY B C 1
ATOM 4554 O O . GLY B 1 258 ? 8.43 -22.375 -0.784 1 95.44 258 GLY B O 1
ATOM 4555 N N . ASN B 1 259 ? 7.043 -22.578 0.987 1 95.44 259 ASN B N 1
ATOM 4556 C CA . ASN B 1 259 ? 6.227 -21.438 0.588 1 95.44 259 ASN B CA 1
ATOM 4557 C C . ASN B 1 259 ? 6.805 -20.125 1.112 1 95.44 259 ASN B C 1
ATOM 4559 O O . ASN B 1 259 ? 6.562 -19.75 2.262 1 95.44 259 ASN B O 1
ATOM 4563 N N . THR B 1 260 ? 7.438 -19.391 0.255 1 95.5 260 THR B N 1
ATOM 4564 C CA . THR B 1 260 ? 8.008 -18.094 0.635 1 95.5 260 THR B CA 1
ATOM 4565 C C . THR B 1 260 ? 7.031 -16.969 0.327 1 95.5 260 THR B C 1
ATOM 4567 O O . THR B 1 260 ? 7.445 -15.828 0.098 1 95.5 260 THR B O 1
ATOM 4570 N N . SER B 1 261 ? 5.809 -17.281 0.176 1 94.75 261 SER B N 1
ATOM 4571 C CA . SER B 1 261 ? 4.699 -16.344 0.02 1 94.75 261 SER B CA 1
ATOM 4572 C C . SER B 1 261 ? 4.848 -15.523 -1.256 1 94.75 261 SER B C 1
ATOM 4574 O O . SER B 1 261 ? 4.98 -16.078 -2.348 1 94.75 261 SER B O 1
ATOM 4576 N N . SER B 1 262 ? 4.906 -14.211 -1.133 1 96.62 262 SER B N 1
ATOM 4577 C CA . SER B 1 262 ? 4.805 -13.32 -2.283 1 96.62 262 SER B CA 1
ATOM 4578 C C . SER B 1 262 ? 6.059 -13.375 -3.145 1 96.62 262 SER B C 1
ATOM 4580 O O . SER B 1 262 ? 6.062 -12.898 -4.281 1 96.62 262 SER B O 1
ATOM 4582 N N . SER B 1 263 ? 7.121 -13.969 -2.666 1 97 263 SER B N 1
ATOM 4583 C CA . SER B 1 263 ? 8.359 -14.016 -3.436 1 97 263 SER B CA 1
ATOM 4584 C C . SER B 1 263 ? 8.484 -15.32 -4.207 1 97 263 SER B C 1
ATOM 4586 O O . SER B 1 263 ? 9.352 -15.453 -5.07 1 97 263 SER B O 1
ATOM 4588 N N . SER B 1 264 ? 7.664 -16.281 -3.965 1 96.81 264 SER B N 1
ATOM 4589 C CA . SER B 1 264 ? 7.859 -17.641 -4.441 1 96.81 264 SER B CA 1
ATOM 4590 C C . SER B 1 264 ? 7.91 -17.688 -5.965 1 96.81 264 SER B C 1
ATOM 4592 O O . SER B 1 264 ? 8.742 -18.391 -6.543 1 96.81 264 SER B O 1
ATOM 4594 N N . ILE B 1 265 ? 7.055 -16.953 -6.641 1 98.19 265 ILE B N 1
ATOM 4595 C CA . ILE B 1 265 ? 6.941 -17.047 -8.094 1 98.19 265 ILE B CA 1
ATOM 4596 C C . ILE B 1 265 ? 8.211 -16.5 -8.742 1 98.19 265 ILE B C 1
ATOM 4598 O O . ILE B 1 265 ? 8.531 -16.844 -9.883 1 98.19 265 ILE B O 1
ATOM 4602 N N . TRP B 1 266 ? 8.938 -15.688 -8.078 1 97.56 266 TRP B N 1
ATOM 4603 C CA . TRP B 1 266 ? 10.195 -15.164 -8.602 1 97.56 266 TRP B CA 1
ATOM 4604 C C . TRP B 1 266 ? 11.312 -16.188 -8.453 1 97.56 266 TRP B C 1
ATOM 4606 O O . TRP B 1 266 ? 12.219 -16.25 -9.289 1 97.56 266 TRP B O 1
ATOM 4616 N N . TYR B 1 267 ? 11.242 -16.984 -7.344 1 97.25 267 TYR B N 1
ATOM 4617 C CA . TYR B 1 267 ? 12.172 -18.109 -7.223 1 97.25 267 TYR B CA 1
ATOM 4618 C C . TYR B 1 267 ? 11.977 -19.094 -8.359 1 97.25 267 TYR B C 1
ATOM 4620 O O . TYR B 1 267 ? 12.945 -19.688 -8.859 1 97.25 267 TYR B O 1
ATOM 4628 N N . GLU B 1 268 ? 10.742 -19.281 -8.727 1 98.19 268 GLU B N 1
ATOM 4629 C CA . GLU B 1 268 ? 10.422 -20.172 -9.828 1 98.19 268 GLU B CA 1
ATOM 4630 C C . GLU B 1 268 ? 10.977 -19.656 -11.148 1 98.19 268 GLU B C 1
ATOM 4632 O O . GLU B 1 268 ? 11.523 -20.422 -11.945 1 98.19 268 GLU B O 1
ATOM 4637 N N . LEU B 1 269 ? 10.797 -18.375 -11.398 1 98 269 LEU B N 1
ATOM 4638 C CA . LEU B 1 269 ? 11.367 -17.781 -12.602 1 98 269 LEU B CA 1
ATOM 4639 C C . LEU B 1 269 ? 12.883 -17.938 -12.609 1 98 269 LEU B C 1
ATOM 4641 O O . LEU B 1 269 ? 13.477 -18.266 -13.648 1 98 269 LEU B O 1
ATOM 4645 N N . ALA B 1 270 ? 13.484 -17.703 -11.461 1 97.06 270 ALA B N 1
ATOM 4646 C CA . ALA B 1 270 ? 14.93 -17.859 -11.336 1 97.06 270 ALA B CA 1
ATOM 4647 C C . ALA B 1 270 ? 15.352 -19.297 -11.656 1 97.06 270 ALA B C 1
ATOM 4649 O O . ALA B 1 270 ? 16.422 -19.531 -12.211 1 97.06 270 ALA B O 1
ATOM 4650 N N . TYR B 1 271 ? 14.562 -20.234 -11.227 1 97.56 271 TYR B N 1
ATOM 4651 C CA . TYR B 1 271 ? 14.836 -21.641 -11.539 1 97.56 271 TYR B CA 1
ATOM 4652 C C . TYR B 1 271 ? 14.867 -21.859 -13.047 1 97.56 271 TYR B C 1
ATOM 4654 O O . TYR B 1 271 ? 15.789 -22.484 -13.57 1 97.56 271 TYR B O 1
ATOM 4662 N N . ILE B 1 272 ? 13.883 -21.375 -13.711 1 97.81 272 ILE B N 1
ATOM 4663 C CA . ILE B 1 272 ? 13.766 -21.531 -15.156 1 97.81 272 ILE B CA 1
ATOM 4664 C C . ILE B 1 272 ? 14.961 -20.859 -15.844 1 97.81 272 ILE B C 1
ATOM 4666 O O . ILE B 1 272 ? 15.547 -21.422 -16.766 1 97.81 272 ILE B O 1
ATOM 4670 N N . GLU B 1 273 ? 15.289 -19.672 -15.383 1 97.06 273 GLU B N 1
ATOM 4671 C CA . GLU B 1 273 ? 16.469 -18.984 -15.898 1 97.06 273 GLU B CA 1
ATOM 4672 C C . GLU B 1 273 ? 17.734 -19.812 -15.664 1 97.06 273 GLU B C 1
ATOM 4674 O O . GLU B 1 273 ? 18.594 -19.906 -16.531 1 97.06 273 GLU B O 1
ATOM 4679 N N . GLY B 1 274 ? 17.812 -20.328 -14.492 1 96.25 274 GLY B N 1
ATOM 4680 C CA . GLY B 1 274 ? 18.969 -21.141 -14.141 1 96.25 274 GLY B CA 1
ATOM 4681 C C . GLY B 1 274 ? 19.125 -22.375 -15.008 1 96.25 274 GLY B C 1
ATOM 4682 O O . GLY B 1 274 ? 20.234 -22.828 -15.25 1 96.25 274 GLY B O 1
ATOM 4683 N N . LYS B 1 275 ? 18.062 -22.922 -15.43 1 96.44 275 LYS B N 1
ATOM 4684 C CA . LYS B 1 275 ? 18.062 -24.078 -16.312 1 96.44 275 LYS B CA 1
ATOM 4685 C C . LYS B 1 275 ? 18.312 -23.656 -17.766 1 96.44 275 LYS B C 1
ATOM 4687 O O . LYS B 1 275 ? 18.281 -24.5 -18.672 1 96.44 275 LYS B O 1
ATOM 4692 N N . GLU B 1 276 ? 18.469 -22.328 -18.031 1 96.25 276 GLU B N 1
ATOM 4693 C CA . GLU B 1 276 ? 18.75 -21.766 -19.344 1 96.25 276 GLU B CA 1
ATOM 4694 C C . GLU B 1 276 ? 17.656 -22.125 -20.344 1 96.25 276 GLU B C 1
ATOM 4696 O O . GLU B 1 276 ? 17.938 -22.516 -21.469 1 96.25 276 GLU B O 1
ATOM 4701 N N . ARG B 1 277 ? 16.453 -21.906 -19.875 1 97.06 277 ARG B N 1
ATOM 4702 C CA . ARG B 1 277 ? 15.328 -22.344 -20.703 1 97.06 277 ARG B CA 1
ATOM 4703 C C . ARG B 1 277 ? 14.609 -21.141 -21.312 1 97.06 277 ARG B C 1
ATOM 4705 O O . ARG B 1 277 ? 13.742 -21.312 -22.172 1 97.06 277 ARG B O 1
ATOM 4712 N N . VAL B 1 278 ? 14.93 -19.969 -20.906 1 98.25 278 VAL B N 1
ATOM 4713 C CA . VAL B 1 278 ? 14.195 -18.797 -21.375 1 98.25 278 VAL B CA 1
ATOM 4714 C C . VAL B 1 278 ? 14.859 -18.234 -22.625 1 98.25 278 VAL B C 1
ATOM 4716 O O . VAL B 1 278 ? 15.984 -17.734 -22.578 1 98.25 278 VAL B O 1
ATOM 4719 N N . ARG B 1 279 ? 14.125 -18.25 -23.75 1 98.31 279 ARG B N 1
ATOM 4720 C CA . ARG B 1 279 ? 14.586 -17.672 -25.016 1 98.31 279 ARG B CA 1
ATOM 4721 C C . ARG B 1 279 ? 13.867 -16.375 -25.328 1 98.31 279 ARG B C 1
ATOM 4723 O O . ARG B 1 279 ? 12.773 -16.125 -24.812 1 98.31 279 ARG B O 1
ATOM 4730 N N . LYS B 1 280 ? 14.523 -15.578 -26.203 1 98.12 280 LYS B N 1
ATOM 4731 C CA . LYS B 1 280 ? 13.898 -14.344 -26.656 1 98.12 280 LYS B CA 1
ATOM 4732 C C . LYS B 1 280 ? 12.5 -14.602 -27.219 1 98.12 280 LYS B C 1
ATOM 4734 O O . LYS B 1 280 ? 12.305 -15.539 -28 1 98.12 280 LYS B O 1
ATOM 4739 N N . GLY B 1 281 ? 11.57 -13.836 -26.75 1 98.25 281 GLY B N 1
ATOM 4740 C CA . GLY B 1 281 ? 10.211 -13.945 -27.266 1 98.25 281 GLY B CA 1
ATOM 4741 C C . GLY B 1 281 ? 9.336 -14.859 -26.422 1 98.25 281 GLY B C 1
ATOM 4742 O O . GLY B 1 281 ? 8.109 -14.82 -26.531 1 98.25 281 GLY B O 1
ATOM 4743 N N . HIS B 1 282 ? 9.977 -15.711 -25.578 1 98.62 282 HIS B N 1
ATOM 4744 C CA . HIS B 1 282 ? 9.203 -16.609 -24.734 1 98.62 282 HIS B CA 1
ATOM 4745 C C . HIS B 1 282 ? 8.266 -15.82 -23.812 1 98.62 282 HIS B C 1
ATOM 4747 O O . HIS B 1 282 ? 8.609 -14.727 -23.359 1 98.62 282 HIS B O 1
ATOM 4753 N N . ARG B 1 283 ? 7.141 -16.375 -23.562 1 98.62 283 ARG B N 1
ATOM 4754 C CA . ARG B 1 283 ? 6.168 -15.797 -22.641 1 98.62 283 ARG B CA 1
ATOM 4755 C C . ARG B 1 283 ? 6.129 -16.578 -21.328 1 98.62 283 ARG B C 1
ATOM 4757 O O . ARG B 1 283 ? 6.117 -17.812 -21.328 1 98.62 283 ARG B O 1
ATOM 4764 N N . VAL B 1 284 ? 6.164 -15.852 -20.25 1 98.75 284 VAL B N 1
ATOM 4765 C CA . VAL B 1 284 ? 6.109 -16.422 -18.906 1 98.75 284 VAL B CA 1
ATOM 4766 C C . VAL B 1 284 ? 4.797 -16.016 -18.234 1 98.75 284 VAL B C 1
ATOM 4768 O O . VAL B 1 284 ? 4.441 -14.836 -18.203 1 98.75 284 VAL B O 1
ATOM 4771 N N . TRP B 1 285 ? 4.066 -17.016 -17.734 1 98.75 285 TRP B N 1
ATOM 4772 C CA . TRP B 1 285 ? 2.871 -16.766 -16.938 1 98.75 285 TRP B CA 1
ATOM 4773 C C . TRP B 1 285 ? 3.148 -16.969 -15.453 1 98.75 285 TRP B C 1
ATOM 4775 O O . TRP B 1 285 ? 3.545 -18.062 -15.039 1 98.75 285 TRP B O 1
ATOM 4785 N N . GLN B 1 286 ? 2.998 -15.945 -14.688 1 98.75 286 GLN B N 1
ATOM 4786 C CA . GLN B 1 286 ? 3.029 -16.047 -13.234 1 98.75 286 GLN B CA 1
ATOM 4787 C C . GLN B 1 286 ? 1.625 -15.961 -12.641 1 98.75 286 GLN B C 1
ATOM 4789 O O . GLN B 1 286 ? 0.847 -15.078 -13.008 1 98.75 286 GLN B O 1
ATOM 4794 N N . ILE B 1 287 ? 1.297 -16.859 -11.766 1 98.31 287 ILE B N 1
ATOM 4795 C CA . ILE B 1 287 ? 0.003 -16.828 -11.094 1 98.31 287 ILE B CA 1
ATOM 4796 C C . ILE B 1 287 ? 0.19 -17.109 -9.609 1 98.31 287 ILE B C 1
ATOM 4798 O O . ILE B 1 287 ? 0.972 -17.984 -9.227 1 98.31 287 ILE B O 1
ATOM 4802 N N . ALA B 1 288 ? -0.441 -16.297 -8.797 1 97.94 288 ALA B N 1
ATOM 4803 C CA . ALA B 1 288 ? -0.305 -16.422 -7.348 1 97.94 288 ALA B CA 1
ATOM 4804 C C . ALA B 1 288 ? -1.656 -16.266 -6.652 1 97.94 288 ALA B C 1
ATOM 4806 O O . ALA B 1 288 ? -2.525 -15.531 -7.133 1 97.94 288 ALA B O 1
ATOM 4807 N N . PHE B 1 289 ? -1.78 -16.969 -5.527 1 97.12 289 PHE B N 1
ATOM 4808 C CA . PHE B 1 289 ? -2.963 -16.922 -4.676 1 97.12 289 PHE B CA 1
ATOM 4809 C C . PHE B 1 289 ? -2.635 -16.281 -3.33 1 97.12 289 PHE B C 1
ATOM 4811 O O . PHE B 1 289 ? -1.474 -16.25 -2.916 1 97.12 289 PHE B O 1
ATOM 4818 N N . GLY B 1 290 ? -3.646 -15.758 -2.711 1 95.62 290 GLY B N 1
ATOM 4819 C CA . GLY B 1 290 ? -3.42 -15.18 -1.398 1 95.62 290 GLY B CA 1
ATOM 4820 C C . GLY B 1 290 ? -4.703 -14.867 -0.653 1 95.62 290 GLY B C 1
ATOM 4821 O O . GLY B 1 290 ? -5.785 -14.867 -1.244 1 95.62 290 GLY B O 1
ATOM 4822 N N . SER B 1 291 ? -4.527 -14.508 0.649 1 95.75 291 SER B N 1
ATOM 4823 C CA . SER B 1 291 ? -5.652 -14.195 1.521 1 95.75 291 SER B CA 1
ATOM 4824 C C . SER B 1 291 ? -6.52 -13.086 0.933 1 95.75 291 SER B C 1
ATOM 4826 O O . SER B 1 291 ? -6.008 -12.18 0.273 1 95.75 291 SER B O 1
ATOM 4828 N N . GLY B 1 292 ? -7.914 -13.164 1.267 1 92.44 292 GLY B N 1
ATOM 4829 C CA . GLY B 1 292 ? -8.891 -12.227 0.74 1 92.44 292 GLY B CA 1
ATOM 4830 C C . GLY B 1 292 ? -10.164 -12.891 0.258 1 92.44 292 GLY B C 1
ATOM 4831 O O . GLY B 1 292 ? -11.242 -12.656 0.81 1 92.44 292 GLY B O 1
ATOM 4832 N N . PHE B 1 293 ? -10.023 -13.898 -0.67 1 96.38 293 PHE B N 1
ATOM 4833 C CA . PHE B 1 293 ? -9.047 -14.711 -1.394 1 96.38 293 PHE B CA 1
ATOM 4834 C C . PHE B 1 293 ? -8.781 -14.125 -2.777 1 96.38 293 PHE B C 1
ATOM 4836 O O . PHE B 1 293 ? -9.711 -13.719 -3.475 1 96.38 293 PHE B O 1
ATOM 4843 N N . LYS B 1 294 ? -7.621 -13.992 -3.145 1 98.06 294 LYS B N 1
ATOM 4844 C CA . LYS B 1 294 ? -7.211 -13.367 -4.398 1 98.06 294 LYS B CA 1
ATOM 4845 C C . LYS B 1 294 ? -6.465 -14.359 -5.289 1 98.06 294 LYS B C 1
ATOM 4847 O O . LYS B 1 294 ? -5.871 -15.32 -4.797 1 98.06 294 LYS B O 1
ATOM 4852 N N . CYS B 1 295 ? -6.562 -14.164 -6.523 1 97.75 295 CYS B N 1
ATOM 4853 C CA . CYS B 1 295 ? -5.816 -14.836 -7.582 1 97.75 295 CYS B CA 1
ATOM 4854 C C . CYS B 1 295 ? -5.355 -13.836 -8.641 1 97.75 295 CYS B C 1
ATOM 4856 O O . CYS B 1 295 ? -6.172 -13.266 -9.359 1 97.75 295 CYS B O 1
ATOM 4858 N N . ASN B 1 296 ? -4.047 -13.68 -8.773 1 98.62 296 ASN B N 1
ATOM 4859 C CA . ASN B 1 296 ? -3.525 -12.648 -9.656 1 98.62 296 ASN B CA 1
ATOM 4860 C C . ASN B 1 296 ? -2.492 -13.211 -10.633 1 98.62 296 ASN B C 1
ATOM 4862 O O . ASN B 1 296 ? -1.691 -14.07 -10.258 1 98.62 296 ASN B O 1
ATOM 4866 N N . SER B 1 297 ? -2.555 -12.672 -11.867 1 98.56 297 SER B N 1
ATOM 4867 C CA . SER B 1 297 ? -1.675 -13.125 -12.938 1 98.56 297 SER B CA 1
ATOM 4868 C C . SER B 1 297 ? -0.827 -11.984 -13.484 1 98.56 297 SER B C 1
ATOM 4870 O O . SER B 1 297 ? -1.305 -10.852 -13.609 1 98.56 297 SER B O 1
ATOM 4872 N N . ALA B 1 298 ? 0.388 -12.258 -13.742 1 98.81 298 ALA B N 1
ATOM 4873 C CA . ALA B 1 298 ? 1.261 -11.406 -14.547 1 98.81 298 ALA B CA 1
ATOM 4874 C C . ALA B 1 298 ? 1.832 -12.172 -15.734 1 98.81 298 ALA B C 1
ATOM 4876 O O . ALA B 1 298 ? 2.205 -13.336 -15.609 1 98.81 298 ALA B O 1
ATOM 4877 N N . VAL B 1 299 ? 1.835 -11.547 -16.859 1 98.81 299 VAL B N 1
ATOM 4878 C CA . VAL B 1 299 ? 2.391 -12.125 -18.078 1 98.81 299 VAL B CA 1
ATOM 4879 C C . VAL B 1 299 ? 3.594 -11.305 -18.531 1 98.81 299 VAL B C 1
ATOM 4881 O O . VAL B 1 299 ? 3.5 -10.086 -18.688 1 98.81 299 VAL B O 1
ATOM 4884 N N . TRP B 1 300 ? 4.684 -12.023 -18.75 1 98.81 300 TRP B N 1
ATOM 4885 C CA . TRP B 1 300 ? 5.93 -11.406 -19.203 1 98.81 300 TRP B CA 1
ATOM 4886 C C . TRP B 1 300 ? 6.359 -11.953 -20.562 1 98.81 300 TRP B C 1
ATOM 4888 O O . TRP B 1 300 ? 6.109 -13.125 -20.875 1 98.81 300 TRP B O 1
ATOM 4898 N N . LYS B 1 301 ? 6.98 -11.133 -21.344 1 98.75 301 LYS B N 1
ATOM 4899 C CA . LYS B 1 301 ? 7.641 -11.547 -22.578 1 98.75 301 LYS B CA 1
ATOM 4900 C C . LYS B 1 301 ? 9.141 -11.297 -22.5 1 98.75 301 LYS B C 1
ATOM 4902 O O . LYS B 1 301 ? 9.578 -10.172 -22.25 1 98.75 301 LYS B O 1
ATOM 4907 N N . ALA B 1 302 ? 9.922 -12.32 -22.734 1 98.69 302 ALA B N 1
ATOM 4908 C CA . ALA B 1 302 ? 11.375 -12.188 -22.719 1 98.69 302 ALA B CA 1
ATOM 4909 C C . ALA B 1 302 ? 11.852 -11.344 -23.906 1 98.69 302 ALA B C 1
ATOM 4911 O O . ALA B 1 302 ? 11.531 -11.641 -25.062 1 98.69 302 ALA B O 1
ATOM 4912 N N . LEU B 1 303 ? 12.688 -10.344 -23.594 1 98.19 303 LEU B N 1
ATOM 4913 C CA . LEU B 1 303 ? 13.188 -9.445 -24.625 1 98.19 303 LEU B CA 1
ATOM 4914 C C . LEU B 1 303 ? 14.523 -9.938 -25.188 1 98.19 303 LEU B C 1
ATOM 4916 O O . LEU B 1 303 ? 15.008 -9.43 -26.188 1 98.19 303 LEU B O 1
ATOM 4920 N N . ARG B 1 304 ? 15.062 -10.922 -24.516 1 97.62 304 ARG B N 1
ATOM 4921 C CA . ARG B 1 304 ? 16.312 -11.57 -24.875 1 97.62 304 ARG B CA 1
ATOM 4922 C C . ARG B 1 304 ? 16.391 -12.977 -24.281 1 97.62 304 ARG B C 1
ATOM 4924 O O . ARG B 1 304 ? 15.578 -13.344 -23.438 1 97.62 304 ARG B O 1
ATOM 4931 N N . THR B 1 305 ? 17.312 -13.711 -24.828 1 97.75 305 THR B N 1
ATOM 4932 C CA . THR B 1 305 ? 17.609 -14.969 -24.141 1 97.75 305 THR B CA 1
ATOM 4933 C C . THR B 1 305 ? 18.25 -14.703 -22.781 1 97.75 305 THR B C 1
ATOM 4935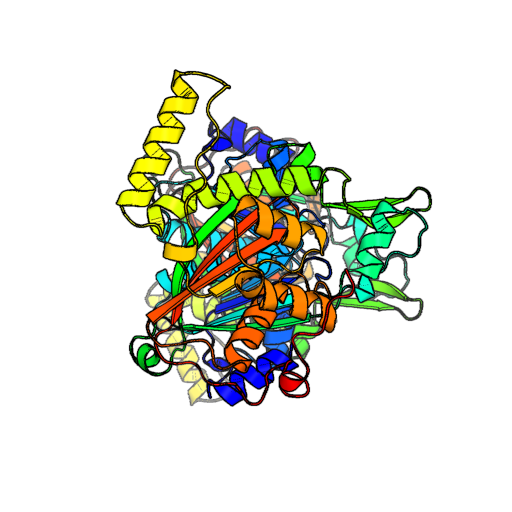 O O . THR B 1 305 ? 19.25 -13.992 -22.688 1 97.75 305 THR B O 1
ATOM 4938 N N . VAL B 1 306 ? 17.594 -15.25 -21.719 1 96.25 306 VAL B N 1
ATOM 4939 C CA . VAL B 1 306 ? 18.016 -14.906 -20.375 1 96.25 306 VAL B CA 1
ATOM 4940 C C . VAL B 1 306 ? 19.031 -15.93 -19.859 1 96.25 306 VAL B C 1
ATOM 4942 O O . VAL B 1 306 ? 18.75 -17.141 -19.875 1 96.25 306 VAL B O 1
ATOM 4945 N N . LYS B 1 307 ? 20.141 -15.445 -19.422 1 90.5 307 LYS B N 1
ATOM 4946 C CA . LYS B 1 307 ? 21.203 -16.297 -18.875 1 90.5 307 LYS B CA 1
ATOM 4947 C C . LYS B 1 307 ? 21.109 -16.359 -17.344 1 90.5 307 LYS B C 1
ATOM 4949 O O . LYS B 1 307 ? 20.547 -15.469 -16.719 1 90.5 307 LYS B O 1
ATOM 4954 N N . PRO B 1 308 ? 21.672 -17.438 -16.844 1 86.69 308 PRO B N 1
ATOM 4955 C CA . PRO B 1 308 ? 21.688 -17.516 -15.383 1 86.69 308 PRO B CA 1
ATOM 4956 C C . PRO B 1 308 ? 22.453 -16.375 -14.734 1 86.69 308 PRO B C 1
ATOM 4958 O O . PRO B 1 308 ? 23.453 -15.914 -15.289 1 86.69 308 PRO B O 1
ATOM 4961 N N . VAL B 1 309 ? 21.875 -16.016 -13.609 1 81.5 309 VAL B N 1
ATOM 4962 C CA . VAL B 1 309 ? 22.531 -14.906 -12.914 1 81.5 309 VAL B CA 1
ATOM 4963 C C . VAL B 1 309 ? 23.438 -15.453 -11.82 1 81.5 309 VAL B C 1
ATOM 4965 O O . VAL B 1 309 ? 23.172 -16.516 -11.258 1 81.5 309 VAL B O 1
ATOM 4968 N N . ALA B 1 310 ? 24.484 -14.672 -11.531 1 79.75 310 ALA B N 1
ATOM 4969 C CA . ALA B 1 310 ? 25.5 -15.086 -10.578 1 79.75 310 ALA B CA 1
ATOM 4970 C C . ALA B 1 310 ? 24.953 -15.102 -9.156 1 79.75 310 ALA B C 1
ATOM 4972 O O . ALA B 1 310 ? 25.438 -15.859 -8.305 1 79.75 310 ALA B O 1
ATOM 4973 N N . HIS B 1 311 ? 23.938 -14.422 -8.859 1 85.06 311 HIS B N 1
ATOM 4974 C CA . HIS B 1 311 ? 23.438 -14.336 -7.492 1 85.06 311 HIS B CA 1
ATOM 4975 C C . HIS B 1 311 ? 22.062 -14.984 -7.375 1 85.06 311 HIS B C 1
ATOM 4977 O O . HIS B 1 311 ? 21.297 -14.648 -6.473 1 85.06 311 HIS B O 1
ATOM 4983 N N . SER B 1 312 ? 21.875 -16.016 -8.133 1 90.38 312 SER B N 1
ATOM 4984 C CA . SER B 1 312 ? 20.609 -16.75 -8.07 1 90.38 312 SER B CA 1
ATOM 4985 C C . SER B 1 312 ? 20.562 -17.641 -6.824 1 90.38 312 SER B C 1
ATOM 4987 O O . SER B 1 312 ? 21.578 -18.203 -6.406 1 90.38 312 SER B O 1
ATOM 4989 N N . PRO B 1 313 ? 19.359 -17.703 -6.227 1 92.06 313 PRO B N 1
ATOM 4990 C CA . PRO B 1 313 ? 19.219 -18.609 -5.094 1 92.06 313 PRO B CA 1
ATOM 4991 C C . PRO B 1 313 ? 19.453 -20.078 -5.477 1 92.06 313 PRO B C 1
ATOM 4993 O O . PRO B 1 313 ? 19.641 -20.922 -4.605 1 92.06 313 PRO B O 1
ATOM 4996 N N . TRP B 1 314 ? 19.469 -20.359 -6.723 1 95.12 314 TRP B N 1
ATOM 4997 C CA . TRP B 1 314 ? 19.609 -21.734 -7.223 1 95.12 314 TRP B CA 1
ATOM 4998 C C . TRP B 1 314 ? 21.062 -22.031 -7.594 1 95.12 314 TRP B C 1
ATOM 5000 O O . TRP B 1 314 ? 21.391 -23.156 -7.969 1 95.12 314 TRP B O 1
ATOM 5010 N N . LEU B 1 315 ? 21.906 -21.078 -7.523 1 90.06 315 LEU B N 1
ATOM 5011 C CA . LEU B 1 315 ? 23.25 -21.172 -8.078 1 90.06 315 LEU B CA 1
ATOM 5012 C C . LEU B 1 315 ? 23.984 -22.391 -7.539 1 90.06 315 LEU B C 1
ATOM 5014 O O . LEU B 1 315 ? 24.688 -23.078 -8.289 1 90.06 315 LEU B O 1
ATOM 5018 N N . ASP B 1 316 ? 23.812 -22.703 -6.371 1 90.62 316 ASP B N 1
ATOM 5019 C CA . ASP B 1 316 ? 24.625 -23.75 -5.742 1 90.62 316 ASP B CA 1
ATOM 5020 C C . ASP B 1 316 ? 23.953 -25.125 -5.887 1 90.62 316 ASP B C 1
ATOM 5022 O O . ASP B 1 316 ? 24.547 -26.141 -5.527 1 90.62 316 ASP B O 1
ATOM 5026 N N . CYS B 1 317 ? 22.781 -25.125 -6.492 1 93.94 317 CYS B N 1
ATOM 5027 C CA . CYS B 1 317 ? 22.109 -26.422 -6.414 1 93.94 317 CYS B CA 1
ATOM 5028 C C . CYS B 1 317 ? 21.297 -26.703 -7.676 1 93.94 317 CYS B C 1
ATOM 5030 O O . CYS B 1 317 ? 20.656 -27.734 -7.781 1 93.94 317 CYS B O 1
ATOM 5032 N N . ILE B 1 318 ? 21.375 -25.891 -8.617 1 94.56 318 ILE B N 1
ATOM 5033 C CA . ILE B 1 318 ? 20.516 -26 -9.789 1 94.56 318 ILE B CA 1
ATOM 5034 C C . ILE B 1 318 ? 20.719 -27.359 -10.453 1 94.56 318 ILE B C 1
ATOM 5036 O O . ILE B 1 318 ? 19.75 -27.953 -10.945 1 94.56 318 ILE B O 1
ATOM 5040 N N . ASP B 1 319 ? 21.859 -27.891 -10.477 1 93.94 319 ASP B N 1
ATOM 5041 C CA . ASP B 1 319 ? 22.188 -29.125 -11.18 1 93.94 319 ASP B CA 1
ATOM 5042 C C . ASP B 1 319 ? 21.672 -30.344 -10.422 1 93.94 319 ASP B C 1
ATOM 5044 O O . ASP B 1 319 ? 21.625 -31.453 -10.969 1 93.94 319 ASP B O 1
ATOM 5048 N N . LYS B 1 320 ? 21.297 -30.156 -9.266 1 95.25 320 LYS B N 1
ATOM 5049 C CA . LYS B 1 320 ? 20.766 -31.25 -8.453 1 95.25 320 LYS B CA 1
ATOM 5050 C C . LYS B 1 320 ? 19.25 -31.391 -8.625 1 95.25 320 LYS B C 1
ATOM 5052 O O . LYS B 1 320 ? 18.641 -32.312 -8.086 1 95.25 320 LYS B O 1
ATOM 5057 N N . TYR B 1 321 ? 18.812 -30.531 -9.328 1 94.25 321 TYR B N 1
ATOM 5058 C CA . TYR B 1 321 ? 17.359 -30.531 -9.555 1 94.25 321 TYR B CA 1
ATOM 5059 C C . TYR B 1 321 ? 17.047 -30.859 -11.008 1 94.25 321 TYR B C 1
ATOM 5061 O O . TYR B 1 321 ? 17.766 -30.469 -11.922 1 94.25 321 TYR B O 1
ATOM 5069 N N . PRO B 1 322 ? 15.773 -31.375 -11.328 1 93.88 322 PRO B N 1
ATOM 5070 C CA . PRO B 1 322 ? 14.75 -31.797 -10.367 1 93.88 322 PRO B CA 1
ATOM 5071 C C . PRO B 1 322 ? 15.172 -33 -9.531 1 93.88 322 PRO B C 1
ATOM 5073 O O . PRO B 1 322 ? 16.016 -33.781 -9.969 1 93.88 322 PRO B O 1
ATOM 5076 N N . VAL B 1 323 ? 14.656 -33.031 -8.484 1 86.81 323 VAL B N 1
ATOM 5077 C CA . VAL B 1 323 ? 14.852 -34.188 -7.613 1 86.81 323 VAL B CA 1
ATOM 5078 C C . VAL B 1 323 ? 13.742 -35.188 -7.848 1 86.81 323 VAL B C 1
ATOM 5080 O O . VAL B 1 323 ? 12.633 -34.844 -8.25 1 86.81 323 VAL B O 1
ATOM 5083 N N . GLU B 1 324 ? 14.086 -36.5 -7.773 1 81.56 324 GLU B N 1
ATOM 5084 C CA . GLU B 1 324 ? 13.047 -37.531 -7.828 1 81.56 324 GLU B CA 1
ATOM 5085 C C . GLU B 1 324 ? 12.07 -37.406 -6.66 1 81.56 324 GLU B C 1
ATOM 5087 O O . GLU B 1 324 ? 12.484 -37.438 -5.496 1 81.56 324 GLU B O 1
ATOM 5092 N N . LEU B 1 325 ? 10.906 -36.844 -6.992 1 64 325 LEU B N 1
ATOM 5093 C CA . LEU B 1 325 ? 9.906 -36.719 -5.941 1 64 325 LEU B CA 1
ATOM 5094 C C . LEU B 1 325 ? 9.289 -38.062 -5.578 1 64 325 LEU B C 1
ATOM 5096 O O . LEU B 1 325 ? 9.07 -38.906 -6.453 1 64 325 LEU B O 1
ATOM 5100 N N . VAL B 1 326 ? 9.617 -38.594 -4.363 1 55.94 326 VAL B N 1
ATOM 5101 C CA . VAL B 1 326 ? 9.031 -39.844 -3.896 1 55.94 326 VAL B CA 1
ATOM 5102 C C . VAL B 1 326 ? 7.508 -39.75 -3.971 1 55.94 326 VAL B C 1
ATOM 5104 O O . VAL B 1 326 ? 6.902 -38.844 -3.428 1 55.94 326 VAL B O 1
ATOM 5107 N N . MET B 1 327 ? 6.918 -40.344 -4.941 1 48.69 327 MET B N 1
ATOM 5108 C CA . MET B 1 327 ? 5.465 -40.469 -4.938 1 48.69 327 MET B CA 1
ATOM 5109 C C . MET B 1 327 ? 4.977 -41.125 -3.646 1 48.69 327 MET B C 1
ATOM 5111 O O . MET B 1 327 ? 5.66 -41.969 -3.082 1 48.69 327 MET B O 1
#

InterPro domains:
  IPR012392 Very-long-chain 3-ketoacyl-CoA synthase [PTHR31561] (1-324)
  IPR013601 FAE1/Type III polyketide synthase-like protein [PF08392] (1-204)
  IPR013747 Beta-ketoacyl-[acyl-carrier-protein] synthase III, C-terminal [PF08541] (221-301)
  IPR016039 Thiolase-like [G3DSA:3.40.47.10] (1-302)
  IPR016039 Thiolase-like [SSF53901] (4-302)

pLDDT: mean 93.65, std 6.85, range [48.69, 98.88]

Secondary structure (DSSP, 8-state):
-HHHHHHHHHHH---GGGEEEEEEEESS---SS-HHHHHHHHHT--TT-EEEEEES--TTHHHHHHHHHHHHHHHS-S-EEEEEEEE--GGG---S--HHHHHHHHHB--EEEEEEEE--GGGGGT-SEEEEEEEEEE-TTSHHHHTSEEEEE-TTS-EEEEE-TTHHHHHHHHHHHHHHHHHHHHS-HHHHHHHHHHHHHHHHHGGGSPPP---GGGT-SEEEE--S-HHHHHHHHHHTT--TTTTHHHHHHHHHH-B-GGGHHHHHHHHHHHTT---TT-EEEEEEEETTTEEEEEEEEESSPPPPPTT-TTTTTGGG-S-----/-HHHHHHHHHHH---GGGEEEEEEEESS---SS-HHHHHHHHHT--TT-EEEEEES--TTHHHHHHHHHHHHHHHS-S-EEEEEEEE--GGG---S--HHHHHHHHHB--EEEEEEEE--GGGGGT-SEEEEEEEEEE-TTSHHHHTSEEEEE-TTS-EEEEE-TTHHHHHHHHHHHHHHHHHHHHS-HHHHHHHHHHHHHHHHHGGGSPPP---GGGT-SEEEE--S-HHHHHHHHHHTT--TTTTHHHHHHHHHH-B-GGGHHHHHHHHHHHTT---TT-EEEEEEEETTTEEEEEEEEESSPPPPPTT-TTTTTGGG-S-----

Sequence (654 aa):
MFGALDTLFSTTGIKPKDIGILVVNCSLFNPTPSLSSMIVNKYKLRGNIKSFNLGGMGCSAGVITIDLAKDMLQVQRNTYAVVVSTENITQNWYFGNKKSMLIPNCLFRVGGSTVLLSNKSVDRSRAKYQLVHVVRTHRGSDDKAFRCVYQEQDDNGKTGVSLSKDLMAIAGGALKTNITTLGPLVLPISEQLLFFCTLIAKKLFKKSIKPYIPDFKLAFDHFCIHAGGRAVIDELEKNLQLSPTHVEASRMTLHRFGNTSSSSIWYELAYIEGKERVRKGHRVWQIAFGSGFKCNSAVWKALRTVKPVAHSPWLDCIDKYPVELVMMFGALDTLFSTTGIKPKDIGILVVNCSLFNPTPSLSSMIVNKYKLRGNIKSFNLGGMGCSAGVITIDLAKDMLQVQRNTYAVVVSTENITQNWYFGNKKSMLIPNCLFRVGGSTVLLSNKSVDRSRAKYQLVHVVRTHRGSDDKAFRCVYQEQDDNGKTGVSLSKDLMAIAGGALKTNITTLGPLVLPISEQLLFFCTLIAKKLFKKSIKPYIPDFKLAFDHFCIHAGGRAVIDELEKNLQLSPTHVEASRMTLHRFGNTSSSSIWYELAYIEGKERVRKGHRVWQIAFGSGFKCNSAVWKALRTVKPVAHSPWLDCIDKYPVELVM

Solvent-accessible surface area (backbone atoms only — not comparable to full-atom values): 33243 Å² total; per-residue (Å²): 96,66,69,40,47,52,49,48,35,70,73,70,65,57,55,59,61,58,41,41,30,38,37,27,32,23,31,77,57,54,45,39,34,16,69,43,32,50,50,28,30,76,56,46,31,47,41,70,46,49,68,42,29,36,18,4,48,30,26,22,32,36,50,52,49,50,50,49,47,54,51,48,46,73,70,45,70,74,40,29,32,39,38,37,19,30,31,51,40,80,85,55,58,42,86,72,81,54,64,48,26,45,49,49,64,74,41,49,27,65,34,52,36,62,46,83,45,69,67,38,76,83,47,58,86,73,39,56,60,43,85,74,47,72,47,67,31,43,42,14,42,41,66,67,35,28,53,23,35,29,53,46,61,50,99,86,66,48,56,26,47,31,52,40,92,56,39,62,61,45,50,50,53,38,47,53,56,35,47,64,65,44,39,74,75,55,44,54,68,70,52,39,51,51,40,51,51,40,53,50,44,32,70,71,63,41,87,80,55,75,81,66,69,64,68,55,72,79,47,29,75,41,48,18,49,35,30,79,42,72,66,53,47,51,49,48,35,60,70,52,67,51,55,72,78,48,46,39,34,21,52,49,36,30,69,75,54,30,20,12,48,27,17,30,39,56,52,14,49,49,44,43,24,59,69,59,67,44,41,56,66,37,26,36,39,36,39,26,50,23,30,18,26,30,24,29,35,37,33,31,32,24,67,35,64,41,68,60,57,90,82,41,94,45,66,89,49,52,86,65,50,82,64,88,73,83,126,96,66,66,41,48,52,50,50,34,69,74,69,64,57,55,59,62,59,42,41,31,39,39,27,34,25,32,79,58,54,46,40,33,15,68,42,32,51,50,28,30,76,57,45,31,47,40,69,45,50,67,41,29,36,18,3,48,30,27,21,32,35,51,52,47,50,49,50,46,52,50,48,44,73,71,44,70,74,42,29,32,39,37,36,19,29,31,52,42,80,85,55,58,42,86,72,80,54,64,48,28,45,50,48,63,73,40,50,28,65,32,50,36,62,46,82,45,69,68,38,76,81,48,58,85,74,38,57,59,42,84,72,47,72,45,68,30,43,43,13,42,41,67,68,36,27,52,24,34,28,52,46,61,50,98,84,64,47,56,25,48,30,53,40,92,54,40,64,61,45,50,51,52,40,47,53,57,34,46,64,64,44,39,74,76,56,44,53,67,70,51,39,51,51,39,50,50,41,52,50,44,32,71,70,63,40,86,79,54,75,80,64,68,65,67,54,71,79,48,30,76,41,47,17,49,34,28,79,41,72,66,56,46,51,50,48,34,60,71,54,67,51,55,71,76,48,46,41,35,21,53,48,37,30,70,74,54,32,21,12,47,25,19,30,41,56,53,15,49,50,44,41,25,59,69,59,66,44,41,55,67,37,25,37,39,37,39,25,50,24,30,18,26,30,26,27,37,39,31,34,32,25,67,34,65,41,67,61,58,92,83,42,93,46,64,90,47,52,87,64,50,81,64,88,73,82,126

Nearest PDB structures (foldseek):
  4jap-assembly1_D  TM=8.874E-01  e=4.195E-20  Mycobacterium tuberculosis
  1ted-assembly2_D  TM=8.449E-01  e=1.947E-19  Mycobacterium tuberculosis H37Rv
  7cb3-assembly1_B  TM=8.528E-01  e=3.935E-19  Mycobacterium marinum M
  7dtq-assembly1_B  TM=8.110E-01  e=6.998E-20  Aloe arborescens
  5wx5-assembly1_A  TM=8.275E-01  e=3.046E-19  Tetradium ruticarpum